Protein AF-A0AAD1X791-F1 (afdb_monomer_lite)

Foldseek 3Di:
DDDDDDDDDDDDDDDDDDDDDDDDDDDDDDDDDDDDDPPVVVVVVVVVCVVCVVVVPPPVPPDDDDDDDDDDDDPDPPPDPDQDPVNLLVLLLLLQQVLLCVVPNVRSFWHFLVSQLVLCVLLVLDDPPQAHSVNLSVLCCVLQVNDRIHGSVSVLVSLLVSQVSRDVDDSVVSSVCCSVRGSNVVSCVLCVVVQPVVVVQCPVLLLVLCLQQVVLLVVLCCVLLVVLVPDDDPDLVVLLVSVVVSVVVSCVQLVVPPPQDDPVLLSSLSCVLLVCCVDPNNDDQSNVVSLVVVCVVVDVPDPVNVQQDDDHSAHSSNVSVSLLSSLCVRQDVPPPDDPVSVLADSSRSSQVSQQSSQPGNSNVVDPRDDGSHGDPVSVVVRVVVSVVVVVVVVVVVVVVDDDDDDDDDDDDDDDDDDDDDDDDDDDDDDDDDDDDDDDDDDDDDDDDPDDDDDDDDPPPPPDDDPDDDPPVVVVVVLVLQQCLLCVVPVPGRDDHDPVSVVVSCVVVVVHD

pLDDT: mean 75.8, std 23.86, range [28.08, 98.44]

Organism: Euplotes crassus (NCBI:txid5936)

Sequence (512 aa):
MDPKAYKFGKDFDEQDFNEFEDHPKDNSGYEEGDPIGLEDLKDQEDSQFEQEFEDKLDLNKSEGFYQNESEQDQSEGDSNKEMTMEEAKNKIRIVFKYYASFGDRLNLSNIQASKVVKLMKDSSVIKKGSVTKKDVDILFVKINKSKPNMNFDDFVKLLFSISTIKYTVDPNEAFWLLLKNHIFPACDAIVGVKYKTKEIKENKIVTKLFNSIIVILHDIYQKYFTHKIKKSYHSLKEEMQESEKTLFEFLRDFEIFPQIINKSKVYNLWTQITEKTTSSEKKDPIYKNCVLKLSKAFGAKSDHFKIINENSAFPFGFFLDFLALIAITAYIEDESNDKVFQKVSIPESVVILLERMDLSRGFTSSQFGTSLLPPNHVIQQIIQVRNKENETDSSKMSEEGTHRSSQVLWNDTFQPKQGDESSAGYEEVKTSPKPRYKSIKGQYIEEDPDLEYDEKDPTRLLTETTYGDTEEAKKSITSIFKYYCAYGEPTNTSKLKSSRFIKLLKDSGIVK

Structure (mmCIF, N/CA/C/O backbone):
data_AF-A0AAD1X791-F1
#
_entry.id   AF-A0AAD1X791-F1
#
loop_
_atom_site.group_PDB
_atom_site.id
_atom_site.type_symbol
_atom_site.label_atom_id
_atom_site.label_alt_id
_atom_site.label_comp_id
_atom_site.label_asym_id
_atom_site.label_entity_id
_atom_site.label_seq_id
_atom_site.pdbx_PDB_ins_code
_atom_site.Cartn_x
_atom_site.Cartn_y
_atom_site.Cartn_z
_atom_site.occupancy
_atom_site.B_iso_or_equiv
_atom_site.auth_seq_id
_atom_site.auth_comp_id
_atom_site.auth_asym_id
_atom_site.auth_atom_id
_atom_site.pdbx_PDB_model_num
ATOM 1 N N . MET A 1 1 ? 26.913 20.957 -40.323 1.00 36.31 1 MET A N 1
ATOM 2 C CA . MET A 1 1 ? 26.543 22.382 -40.251 1.00 36.31 1 MET A CA 1
ATOM 3 C C . MET A 1 1 ? 25.214 22.548 -40.965 1.00 36.31 1 MET A C 1
ATOM 5 O O . MET A 1 1 ? 25.050 21.958 -42.022 1.00 36.31 1 MET A O 1
ATOM 9 N N . ASP A 1 2 ? 24.336 23.320 -40.328 1.00 34.19 2 ASP A N 1
ATOM 10 C CA . ASP A 1 2 ? 23.014 23.829 -40.731 1.00 34.19 2 ASP A CA 1
ATOM 11 C C . ASP A 1 2 ? 21.753 22.935 -40.612 1.00 34.19 2 ASP A C 1
ATOM 13 O O . ASP A 1 2 ? 21.477 22.110 -41.486 1.00 34.19 2 ASP A O 1
ATOM 17 N N . PRO A 1 3 ? 20.939 23.123 -39.547 1.00 45.38 3 PRO A N 1
ATOM 18 C CA . PRO A 1 3 ? 19.612 22.539 -39.404 1.00 45.38 3 PRO A CA 1
ATOM 19 C C . PRO A 1 3 ? 18.503 23.536 -39.794 1.00 45.38 3 PRO A C 1
ATOM 21 O O . PRO A 1 3 ? 18.443 24.668 -39.316 1.00 45.38 3 PRO A O 1
ATOM 24 N N . LYS A 1 4 ? 17.572 23.089 -40.644 1.00 46.56 4 LYS A N 1
ATOM 25 C CA . LYS A 1 4 ? 16.390 23.858 -41.054 1.00 46.56 4 LYS A CA 1
ATOM 26 C C . LYS A 1 4 ? 15.380 23.969 -39.908 1.00 46.56 4 LYS A C 1
ATOM 28 O O . LYS A 1 4 ? 14.866 22.965 -39.420 1.00 46.56 4 LYS A O 1
ATOM 33 N N . ALA A 1 5 ? 15.081 25.207 -39.529 1.00 38.78 5 ALA A N 1
ATOM 34 C CA . ALA A 1 5 ? 14.044 25.579 -38.579 1.00 38.78 5 ALA A CA 1
ATOM 35 C C . ALA A 1 5 ? 12.642 25.450 -39.200 1.00 38.78 5 ALA A C 1
ATOM 37 O O . ALA A 1 5 ? 12.366 26.025 -40.253 1.00 38.78 5 ALA A O 1
ATOM 38 N N . TYR A 1 6 ? 11.744 24.745 -38.512 1.00 38.09 6 TYR A N 1
ATOM 39 C CA . TYR A 1 6 ? 10.301 24.802 -38.743 1.00 38.09 6 TYR A CA 1
ATOM 40 C C . TYR A 1 6 ? 9.704 25.888 -37.836 1.00 38.09 6 TYR A C 1
ATOM 42 O O . TYR A 1 6 ? 9.719 25.756 -36.614 1.00 38.09 6 TYR A O 1
ATOM 50 N N . LYS A 1 7 ? 9.191 26.970 -38.434 1.00 37.69 7 LYS A N 1
ATOM 51 C CA . LYS A 1 7 ? 8.358 27.978 -37.760 1.00 37.69 7 LYS A CA 1
ATOM 52 C C . LYS A 1 7 ? 6.892 27.553 -37.868 1.00 37.69 7 LYS A C 1
ATOM 54 O O . LYS A 1 7 ? 6.384 27.422 -38.977 1.00 37.69 7 LYS A O 1
ATOM 59 N N . PHE A 1 8 ? 6.220 27.382 -36.733 1.00 38.56 8 PHE A N 1
ATOM 60 C CA . PHE A 1 8 ? 4.759 27.355 -36.660 1.00 38.56 8 PHE A CA 1
ATOM 61 C C . PHE A 1 8 ? 4.261 28.769 -36.357 1.00 38.56 8 PHE A C 1
ATOM 63 O O . PHE A 1 8 ? 4.632 29.347 -35.337 1.00 38.56 8 PHE A O 1
ATOM 70 N N . GLY A 1 9 ? 3.448 29.317 -37.259 1.00 36.53 9 GLY A N 1
ATOM 71 C CA . GLY A 1 9 ? 2.631 30.499 -37.006 1.00 36.53 9 GLY A CA 1
ATOM 72 C C . GLY A 1 9 ? 1.341 30.102 -36.293 1.00 36.53 9 GLY A C 1
ATOM 73 O O . GLY A 1 9 ? 0.730 29.085 -36.627 1.00 36.53 9 GLY A O 1
ATOM 74 N N . LYS A 1 10 ? 0.947 30.902 -35.306 1.00 37.84 10 LYS A N 1
ATOM 75 C CA . LYS A 1 10 ? -0.407 30.938 -34.760 1.00 37.84 10 LYS A CA 1
ATOM 76 C C . LYS A 1 10 ? -0.732 32.392 -34.450 1.00 37.84 10 LYS A C 1
ATOM 78 O O . LYS A 1 10 ? -0.322 32.899 -33.412 1.00 37.84 10 LYS A O 1
ATOM 83 N N . ASP A 1 11 ? -1.465 33.000 -35.367 1.00 40.56 11 ASP A N 1
ATOM 84 C CA . ASP A 1 11 ? -2.353 34.113 -35.073 1.00 40.56 11 ASP A CA 1
ATOM 85 C C . ASP A 1 11 ? -3.692 33.484 -34.665 1.00 40.56 11 ASP A C 1
ATOM 87 O O . ASP A 1 11 ? -4.217 32.619 -35.372 1.00 40.56 11 ASP A O 1
ATOM 91 N N . PHE A 1 12 ? -4.194 33.835 -33.486 1.00 39.22 12 PHE A N 1
ATOM 92 C CA . PHE A 1 12 ? -5.566 33.554 -33.076 1.00 39.22 12 PHE A CA 1
ATOM 93 C C . PHE A 1 12 ? -6.108 34.839 -32.461 1.00 39.22 12 PHE A C 1
ATOM 95 O O . PHE A 1 12 ? -5.650 35.261 -31.401 1.00 39.22 12 PHE A O 1
ATOM 102 N N . ASP A 1 13 ? -7.032 35.457 -33.191 1.00 39.94 13 ASP A N 1
ATOM 103 C CA . ASP A 1 13 ? -7.799 36.623 -32.781 1.00 39.94 13 ASP A CA 1
ATOM 104 C C . ASP A 1 13 ? -8.804 36.230 -31.689 1.00 39.94 13 ASP A C 1
ATOM 106 O O . ASP A 1 13 ? -9.593 35.296 -31.852 1.00 39.94 13 ASP A O 1
ATOM 110 N N . GLU A 1 14 ? -8.774 36.958 -30.575 1.00 43.22 14 GLU A N 1
ATOM 111 C CA . GLU A 1 14 ? -9.836 36.988 -29.571 1.00 43.22 14 GLU A CA 1
ATOM 112 C C . GLU A 1 14 ? -10.819 38.099 -29.945 1.00 43.22 14 GLU A C 1
ATOM 114 O O . GLU A 1 14 ? -10.501 39.280 -29.800 1.00 43.22 14 GLU A O 1
ATOM 119 N N . GLN A 1 15 ? -12.019 37.732 -30.395 1.00 38.56 15 GLN A N 1
ATOM 120 C CA . GLN A 1 15 ? -13.176 38.624 -30.379 1.00 38.56 15 GLN A CA 1
ATOM 121 C C . GLN A 1 15 ? -14.455 37.874 -29.989 1.00 38.56 15 GLN A C 1
ATOM 123 O O . GLN A 1 15 ? -14.702 36.751 -30.427 1.00 38.56 15 GLN A O 1
ATOM 128 N N . ASP A 1 16 ? -15.237 38.588 -29.180 1.00 40.62 16 ASP A N 1
ATOM 129 C CA . ASP A 1 16 ? -16.686 38.527 -28.998 1.00 40.62 16 ASP A CA 1
ATOM 130 C C . ASP A 1 16 ? -17.297 37.325 -28.276 1.00 40.62 16 ASP A C 1
ATOM 132 O O . ASP A 1 16 ? -17.635 36.323 -28.887 1.00 40.62 16 ASP A O 1
ATOM 136 N N . PHE A 1 17 ? -17.583 37.510 -26.980 1.00 36.22 17 PHE A N 1
ATOM 137 C CA . PHE A 1 17 ? -18.852 37.084 -26.371 1.00 36.22 17 PHE A CA 1
ATOM 138 C C . PHE A 1 17 ? -19.168 37.964 -25.148 1.00 36.22 17 PHE A C 1
ATOM 140 O O . PHE A 1 17 ? -18.771 37.677 -24.023 1.00 36.22 17 PHE A O 1
ATOM 147 N N . ASN A 1 18 ? -19.897 39.050 -25.392 1.00 39.34 18 ASN A N 1
ATOM 148 C CA . ASN A 1 18 ? -20.698 39.775 -24.409 1.00 39.34 18 ASN A CA 1
ATOM 149 C C . ASN A 1 18 ? -22.090 39.874 -25.023 1.00 39.34 18 ASN A C 1
ATOM 151 O O . ASN A 1 18 ? -22.186 40.543 -26.044 1.00 39.34 18 ASN A O 1
ATOM 155 N N . GLU A 1 19 ? -23.111 39.240 -24.435 1.00 39.72 19 GLU A N 1
ATOM 156 C CA . GLU A 1 19 ? -24.463 39.815 -24.321 1.00 39.72 19 GLU A CA 1
ATOM 157 C C . GLU A 1 19 ? -25.512 38.857 -23.712 1.00 39.72 19 GLU A C 1
ATOM 159 O O . GLU A 1 19 ? -25.581 37.688 -24.088 1.00 39.72 19 GLU A O 1
ATOM 164 N N . PHE A 1 20 ? -26.368 39.451 -22.859 1.00 38.16 20 PHE A N 1
ATOM 165 C CA . PHE A 1 20 ? -27.741 39.065 -22.469 1.00 38.16 20 PHE A CA 1
ATOM 166 C C . PHE A 1 20 ? -27.912 37.852 -21.507 1.00 38.16 20 PHE A C 1
ATOM 168 O O . PHE A 1 20 ? -27.280 36.819 -21.670 1.00 38.16 20 PHE A O 1
ATOM 175 N N . GLU A 1 21 ? -28.711 37.884 -20.425 1.00 37.34 21 GLU A N 1
ATOM 176 C CA . GLU A 1 21 ? -29.943 38.639 -20.129 1.00 37.34 21 GLU A CA 1
ATOM 177 C C . GLU A 1 21 ? -30.108 39.003 -18.635 1.00 37.34 21 GLU A C 1
ATOM 179 O O . GLU A 1 21 ? -29.800 38.219 -17.735 1.00 37.34 21 GLU A O 1
ATOM 184 N N . ASP A 1 22 ? -30.680 40.191 -18.408 1.00 50.78 22 ASP A N 1
ATOM 185 C CA . ASP A 1 22 ? -31.297 40.651 -17.162 1.00 50.78 22 ASP A CA 1
ATOM 186 C C . ASP A 1 22 ? -32.649 39.958 -16.917 1.00 50.78 22 ASP A C 1
ATOM 188 O O . ASP A 1 22 ? -33.508 39.924 -17.801 1.00 50.78 22 ASP A O 1
ATOM 192 N N . HIS A 1 23 ? -32.906 39.538 -15.673 1.00 44.84 23 HIS A N 1
ATOM 193 C CA . HIS A 1 23 ? -34.265 39.275 -15.191 1.00 44.84 23 HIS A CA 1
ATOM 194 C C . HIS A 1 23 ? -34.537 39.920 -13.820 1.00 44.84 23 HIS A C 1
ATOM 196 O O . HIS A 1 23 ? -33.633 40.028 -12.986 1.00 44.84 23 HIS A O 1
ATOM 202 N N . PRO A 1 24 ? -35.782 40.384 -13.590 1.00 50.66 24 PRO A N 1
ATOM 203 C CA . PRO A 1 24 ? -36.112 41.330 -12.535 1.00 50.66 24 PRO A CA 1
ATOM 204 C C . PRO A 1 24 ? -36.347 40.648 -11.183 1.00 50.66 24 PRO A C 1
ATOM 206 O O . PRO A 1 24 ? -36.894 39.550 -11.091 1.00 50.66 24 PRO A O 1
ATOM 209 N N . LYS A 1 25 ? -35.943 41.345 -10.117 1.00 36.72 25 LYS A N 1
ATOM 210 C CA . LYS A 1 25 ? -36.197 40.972 -8.724 1.00 36.72 25 LYS A CA 1
ATOM 211 C C . LYS A 1 25 ? -37.609 41.397 -8.332 1.00 36.72 25 LYS A C 1
ATOM 213 O O . LYS A 1 25 ? -37.863 42.594 -8.208 1.00 36.72 25 LYS A O 1
ATOM 218 N N . ASP A 1 26 ? -38.476 40.422 -8.084 1.00 40.91 26 ASP A N 1
ATOM 219 C CA . ASP A 1 26 ? -39.738 40.644 -7.387 1.00 40.91 26 ASP A CA 1
ATOM 220 C C . ASP A 1 26 ? -39.552 40.546 -5.870 1.00 40.91 26 ASP A C 1
ATOM 222 O O . ASP A 1 26 ? -38.979 39.603 -5.323 1.00 40.91 26 ASP A O 1
ATOM 226 N N . ASN A 1 27 ? -40.052 41.593 -5.221 1.00 45.62 27 ASN A N 1
ATOM 227 C CA . ASN A 1 27 ? -40.179 41.799 -3.789 1.00 45.62 27 ASN A CA 1
ATOM 228 C C . ASN A 1 27 ? -41.326 40.934 -3.242 1.00 45.62 27 ASN A C 1
ATOM 230 O O . ASN A 1 27 ? -42.483 41.155 -3.596 1.00 45.62 27 ASN A O 1
ATOM 234 N N . SER A 1 28 ? -41.048 40.054 -2.284 1.00 41.78 28 SER A N 1
ATOM 235 C CA . SER A 1 28 ? -42.071 39.605 -1.335 1.00 41.78 28 SER A CA 1
ATOM 236 C C . SER A 1 28 ? -41.472 39.557 0.063 1.00 41.78 28 SER A C 1
ATOM 238 O O . SER A 1 28 ? -40.688 38.664 0.384 1.00 41.78 28 SER A O 1
ATOM 240 N N . GLY A 1 29 ? -41.825 40.559 0.866 1.00 44.69 29 GLY A N 1
ATOM 241 C CA . GLY A 1 29 ? -41.507 40.614 2.282 1.00 44.69 29 GLY A CA 1
ATOM 242 C C . GLY A 1 29 ? -42.286 39.554 3.051 1.00 44.69 29 GLY A C 1
ATOM 243 O O . GLY A 1 29 ? -43.514 39.512 2.989 1.00 44.69 29 GLY A O 1
ATOM 244 N N . TYR A 1 30 ? -41.549 38.736 3.791 1.00 39.16 30 TYR A N 1
ATOM 245 C CA . TYR A 1 30 ? -42.045 38.017 4.951 1.00 39.16 30 TYR A CA 1
ATOM 246 C C . TYR A 1 30 ? -41.181 38.451 6.134 1.00 39.16 30 TYR A C 1
ATOM 248 O O . TYR A 1 30 ? -39.962 38.302 6.107 1.00 39.16 30 TYR A O 1
ATOM 256 N N . GLU A 1 31 ? -41.821 39.061 7.129 1.00 50.03 31 GLU A N 1
ATOM 257 C CA . GLU A 1 31 ? -41.241 39.302 8.447 1.00 50.03 31 GLU A CA 1
ATOM 258 C C . GLU A 1 31 ? -41.114 37.946 9.159 1.00 50.03 31 GLU A C 1
ATOM 260 O O . GLU A 1 31 ? -42.110 37.379 9.612 1.00 50.03 31 GLU A O 1
ATOM 265 N N . GLU A 1 32 ? -39.898 37.402 9.228 1.00 42.66 32 GLU A N 1
ATOM 266 C CA . GLU A 1 32 ? -39.551 36.316 10.146 1.00 42.66 32 GLU A CA 1
ATOM 267 C C . GLU A 1 32 ? -39.039 36.927 11.453 1.00 42.66 32 GLU A C 1
ATOM 269 O O . GLU A 1 32 ? -38.089 37.708 11.464 1.00 42.66 32 GLU A O 1
ATOM 274 N N . GLY A 1 33 ? -39.720 36.601 12.552 1.00 41.31 33 GLY A N 1
ATOM 275 C CA . GLY A 1 33 ? -39.304 36.970 13.899 1.00 41.31 33 GLY A CA 1
ATOM 276 C C . GLY A 1 33 ? -38.051 36.212 14.333 1.00 41.31 33 GLY A C 1
ATOM 277 O O . GLY A 1 33 ? -37.890 35.033 14.020 1.00 41.31 33 GLY A O 1
ATOM 278 N N . ASP A 1 34 ? -37.198 36.906 15.084 1.00 41.53 34 ASP A N 1
ATOM 279 C CA . ASP A 1 34 ? -35.920 36.421 15.604 1.00 41.53 34 ASP A CA 1
ATOM 280 C C . ASP A 1 34 ? -36.048 35.070 16.341 1.00 41.53 34 ASP A C 1
ATOM 282 O O . ASP A 1 34 ? -36.709 34.991 17.388 1.00 41.53 34 ASP A O 1
ATOM 286 N N . PRO A 1 35 ? -35.382 33.996 15.873 1.00 46.38 35 PRO A N 1
ATOM 287 C CA . PRO A 1 35 ? -35.189 32.809 16.682 1.00 46.38 35 PRO A CA 1
ATOM 288 C C . PRO A 1 35 ? -34.091 33.086 17.714 1.00 46.38 35 PRO A C 1
ATOM 290 O O . PRO A 1 35 ? -32.924 33.301 17.398 1.00 46.38 35 PRO A O 1
ATOM 293 N N . ILE A 1 36 ? -34.507 33.076 18.977 1.00 45.81 36 ILE A N 1
ATOM 294 C CA . ILE A 1 36 ? -33.670 33.152 20.176 1.00 45.81 36 ILE A CA 1
ATOM 295 C C . ILE A 1 36 ? -32.490 32.169 20.073 1.00 45.81 36 ILE A C 1
ATOM 297 O O . ILE A 1 36 ? -32.677 30.975 19.830 1.00 45.81 36 ILE A O 1
ATOM 301 N N . GLY A 1 37 ? -31.284 32.703 20.294 1.00 50.00 37 GLY A N 1
ATOM 302 C CA . GLY A 1 37 ? -29.990 32.038 20.161 1.00 50.00 37 GLY A CA 1
ATOM 303 C C . GLY A 1 37 ? -29.858 30.735 20.948 1.00 50.00 37 GLY A C 1
ATOM 304 O O . GLY A 1 37 ? -29.747 30.723 22.173 1.00 50.00 37 GLY A O 1
ATOM 305 N N . LEU A 1 38 ? -29.819 29.632 20.204 1.00 46.28 38 LEU A N 1
ATOM 306 C CA . LEU A 1 38 ? -29.463 28.294 20.685 1.00 46.28 38 LEU A CA 1
ATOM 307 C C . LEU A 1 38 ? -28.257 27.704 19.929 1.00 46.28 38 LEU A C 1
ATOM 309 O O . LEU A 1 38 ? -27.858 26.573 20.206 1.00 46.28 38 LEU A O 1
ATOM 313 N N . GLU A 1 39 ? -27.671 28.462 18.995 1.00 48.50 39 GLU A N 1
ATOM 314 C CA . GLU A 1 39 ? -26.468 28.074 18.246 1.00 48.50 39 GLU A CA 1
ATOM 315 C C . GLU A 1 39 ? -25.177 28.463 18.994 1.00 48.50 39 GLU A C 1
ATOM 317 O O . GLU A 1 39 ? -24.275 27.635 19.093 1.00 48.50 39 GLU A O 1
ATOM 322 N N . ASP A 1 40 ? -25.149 29.604 19.694 1.00 46.91 40 ASP A N 1
ATOM 323 C CA . ASP A 1 40 ? -23.950 30.087 20.411 1.00 46.91 40 ASP A CA 1
ATOM 324 C C . ASP A 1 40 ? -23.527 29.229 21.623 1.00 46.91 40 ASP A C 1
ATOM 326 O O . ASP A 1 40 ? -22.382 29.293 22.072 1.00 46.91 40 ASP A O 1
ATOM 330 N N . LEU A 1 41 ? -24.424 28.392 22.160 1.00 49.34 41 LEU A N 1
ATOM 331 C CA . LEU A 1 41 ? -24.112 27.483 23.275 1.00 49.34 41 LEU A CA 1
ATOM 332 C C . LEU A 1 41 ? -23.449 26.173 22.820 1.00 49.34 41 LEU A C 1
ATOM 334 O O . LEU A 1 41 ? -22.791 25.519 23.624 1.00 49.34 41 LEU A O 1
ATOM 338 N N . LYS A 1 42 ? -23.594 25.778 21.548 1.00 48.94 42 LYS A N 1
ATOM 339 C CA . LYS A 1 42 ? -22.987 24.540 21.026 1.00 48.94 42 LYS A CA 1
ATOM 340 C C . LYS A 1 42 ? -21.525 24.720 20.636 1.00 48.94 42 LYS A C 1
ATOM 342 O O . LYS A 1 42 ? -20.733 23.802 20.840 1.00 48.94 42 LYS A O 1
ATOM 347 N N . ASP A 1 43 ? -21.171 25.898 20.138 1.00 47.69 43 ASP A N 1
ATOM 348 C CA . ASP A 1 43 ? -19.801 26.189 19.716 1.00 47.69 43 ASP A CA 1
ATOM 349 C C . ASP A 1 43 ? -18.857 26.393 20.918 1.00 47.69 43 ASP A C 1
ATOM 351 O O . ASP A 1 43 ? -17.661 26.114 20.821 1.00 47.69 43 ASP A O 1
ATOM 355 N N . GLN A 1 44 ? -19.387 26.768 22.091 1.00 47.88 44 GLN A N 1
ATOM 356 C CA . GLN A 1 44 ? -18.606 26.833 23.333 1.00 47.88 44 GLN A CA 1
ATOM 357 C C . GLN A 1 44 ? -18.247 25.447 23.898 1.00 47.88 44 GLN A C 1
ATOM 359 O O . GLN A 1 44 ? -17.120 25.266 24.353 1.00 47.88 44 GLN A O 1
ATOM 364 N N . GLU A 1 45 ? -19.142 24.452 23.836 1.00 48.19 45 GLU A N 1
ATOM 365 C CA . GLU A 1 45 ? -18.853 23.096 24.341 1.00 48.19 45 GLU A CA 1
ATOM 366 C C . GLU A 1 45 ? -17.872 22.326 23.437 1.00 48.19 45 GLU A C 1
ATOM 368 O O . GLU A 1 45 ? -16.983 21.632 23.938 1.00 48.19 45 GLU A O 1
ATOM 373 N N . ASP A 1 46 ? -17.992 22.464 22.110 1.00 43.28 46 ASP A N 1
ATOM 374 C CA . ASP A 1 46 ? -17.091 21.792 21.163 1.00 43.28 46 ASP A CA 1
ATOM 375 C C . ASP A 1 46 ? -15.669 22.416 21.200 1.00 43.28 46 ASP A C 1
ATOM 377 O O . ASP A 1 46 ? -14.683 21.674 21.165 1.00 43.28 46 ASP A O 1
ATOM 381 N N . SER A 1 47 ? -15.542 23.741 21.391 1.00 49.31 47 SER A N 1
ATOM 382 C CA . SER A 1 47 ? -14.242 24.422 21.554 1.00 49.31 47 SER A CA 1
ATOM 383 C C . SER A 1 47 ? -13.582 24.141 22.909 1.00 49.31 47 SER A C 1
ATOM 385 O O . SER A 1 47 ? -12.358 24.026 22.981 1.00 49.31 47 SER A O 1
ATOM 387 N N . GLN A 1 48 ? -14.365 24.006 23.984 1.00 52.56 48 GLN A N 1
ATOM 388 C CA . GLN A 1 48 ? -13.839 23.687 25.312 1.00 52.56 48 GLN A CA 1
ATOM 389 C C . GLN A 1 48 ? -13.318 22.247 25.376 1.00 52.56 48 GLN A C 1
ATOM 391 O O . GLN A 1 48 ? -12.305 22.003 26.021 1.00 52.56 48 GLN A O 1
ATOM 396 N N . PHE A 1 49 ? -13.939 21.309 24.651 1.00 49.69 49 PHE A N 1
ATOM 397 C CA . PHE A 1 49 ? -13.421 19.947 24.529 1.00 49.69 49 PHE A CA 1
ATOM 398 C C . PHE A 1 49 ? -12.113 19.886 23.736 1.00 49.69 49 PHE A C 1
ATOM 400 O O . PHE A 1 49 ? -11.233 19.138 24.133 1.00 49.69 49 PHE A O 1
ATOM 407 N N . GLU A 1 50 ? -11.962 20.615 22.624 1.00 48.59 50 GLU A N 1
ATOM 408 C CA . GLU A 1 50 ? -10.691 20.632 21.875 1.00 48.59 50 GLU A CA 1
ATOM 409 C C . GLU A 1 50 ? -9.552 21.203 22.716 1.00 48.59 50 GLU A C 1
ATOM 411 O O . GLU A 1 50 ? -8.487 20.597 22.787 1.00 48.59 50 GLU A O 1
ATOM 416 N N . GLN A 1 51 ? -9.811 22.293 23.435 1.00 59.12 51 GLN A N 1
ATOM 417 C CA . GLN A 1 51 ? -8.826 22.910 24.314 1.00 59.12 51 GLN A CA 1
ATOM 418 C C . GLN A 1 51 ? -8.525 22.034 25.539 1.00 59.12 51 GLN A C 1
ATOM 420 O O . GLN A 1 51 ? -7.370 21.856 25.888 1.00 59.12 51 GLN A O 1
ATOM 425 N N . GLU A 1 52 ? -9.527 21.388 26.142 1.00 55.88 52 GLU A N 1
ATOM 426 C CA . GLU A 1 52 ? -9.343 20.450 27.258 1.00 55.88 52 GLU A CA 1
ATOM 427 C C . GLU A 1 52 ? -8.704 19.123 26.813 1.00 55.88 52 GLU A C 1
ATOM 429 O O . GLU A 1 52 ? -7.969 18.504 27.578 1.00 55.88 52 GLU A O 1
ATOM 434 N N . PHE A 1 53 ? -8.947 18.679 25.581 1.00 54.59 53 PHE A N 1
ATOM 435 C CA . PHE A 1 53 ? -8.301 17.515 24.979 1.00 54.59 53 PHE A CA 1
ATOM 436 C C . PHE A 1 53 ? -6.833 17.813 24.667 1.00 54.59 53 PHE A C 1
ATOM 438 O O . PHE A 1 53 ? -5.984 16.988 24.992 1.00 54.59 53 PHE A O 1
ATOM 445 N N . GLU A 1 54 ? -6.513 18.982 24.106 1.00 59.53 54 GLU A N 1
ATOM 446 C CA . GLU A 1 54 ? -5.130 19.424 23.888 1.00 59.53 54 GLU A CA 1
ATOM 447 C C . GLU A 1 54 ? -4.401 19.698 25.216 1.00 59.53 54 GLU A C 1
ATOM 449 O O . GLU A 1 54 ? -3.304 19.179 25.416 1.00 59.53 54 GLU A O 1
ATOM 454 N N . ASP A 1 55 ? -5.037 20.378 26.175 1.00 61.34 55 ASP A N 1
ATOM 455 C CA . ASP A 1 55 ? -4.451 20.715 27.481 1.00 61.34 55 ASP A CA 1
ATOM 456 C C . ASP A 1 55 ? -4.276 19.490 28.400 1.00 61.34 55 ASP A C 1
ATOM 458 O O . ASP A 1 55 ? -3.329 19.440 29.186 1.00 61.34 55 ASP A O 1
ATOM 462 N N . LYS A 1 56 ? -5.155 18.475 28.327 1.00 54.16 56 LYS A N 1
ATOM 463 C CA . LYS A 1 56 ? -5.031 17.240 29.137 1.00 54.16 56 LYS A CA 1
ATOM 464 C C . LYS A 1 56 ? -4.145 16.167 28.507 1.00 54.16 56 LYS A C 1
ATOM 466 O O . LYS A 1 56 ? -3.751 15.240 29.218 1.00 54.16 56 LYS A O 1
ATOM 471 N N . LEU A 1 57 ? -3.839 16.266 27.211 1.00 50.84 57 LEU A N 1
ATOM 472 C CA . LEU A 1 57 ? -2.901 15.368 26.524 1.00 50.84 57 LEU A CA 1
ATOM 473 C C . LEU A 1 57 ? -1.470 15.911 26.462 1.00 50.84 57 LEU A C 1
ATOM 475 O O . LEU A 1 57 ? -0.572 15.169 26.059 1.00 50.84 57 LEU A O 1
ATOM 479 N N . ASP A 1 58 ? -1.230 17.143 26.917 1.00 45.06 58 ASP A N 1
ATOM 480 C CA . ASP A 1 58 ? 0.105 17.729 27.053 1.00 45.06 58 ASP A CA 1
ATOM 481 C C . ASP A 1 58 ? 0.841 17.153 28.289 1.00 45.06 58 ASP A C 1
ATOM 483 O O . ASP A 1 58 ? 1.134 17.821 29.281 1.00 45.06 58 ASP A O 1
ATOM 487 N N . LEU A 1 59 ? 1.129 15.845 28.240 1.00 46.62 59 LEU A N 1
ATOM 488 C CA . LEU A 1 59 ? 1.840 15.075 29.274 1.00 46.62 59 LEU A CA 1
ATOM 489 C C . LEU A 1 59 ? 3.334 15.439 29.397 1.00 46.62 59 LEU A C 1
ATOM 491 O O . LEU A 1 59 ? 4.016 14.932 30.283 1.00 46.62 59 LEU A O 1
ATOM 495 N N . ASN A 1 60 ? 3.845 16.368 28.584 1.00 41.62 60 ASN A N 1
ATOM 496 C CA . ASN A 1 60 ? 5.236 16.833 28.646 1.00 41.62 60 ASN A CA 1
ATOM 497 C C . ASN A 1 60 ? 5.520 17.838 29.782 1.00 41.62 60 ASN A C 1
ATOM 499 O O . ASN A 1 60 ? 6.611 18.402 29.843 1.00 41.62 60 ASN A O 1
ATOM 503 N N . LYS A 1 61 ? 4.575 18.055 30.707 1.00 40.72 61 LYS A N 1
ATOM 504 C CA . LYS A 1 61 ? 4.753 18.916 31.892 1.00 40.72 61 LYS A CA 1
ATOM 505 C C . LYS A 1 61 ? 4.930 18.168 33.220 1.00 40.72 61 LYS A C 1
ATOM 507 O O . LYS A 1 61 ? 4.776 18.780 34.274 1.00 40.72 61 LYS A O 1
ATOM 512 N N . SER A 1 62 ? 5.313 16.887 33.220 1.00 35.94 62 SER A N 1
ATOM 513 C CA . SER A 1 62 ? 5.929 16.298 34.420 1.00 35.94 62 SER A CA 1
ATOM 514 C C . SER A 1 62 ? 7.439 16.563 34.411 1.00 35.94 62 SER A C 1
ATOM 516 O O . SER A 1 62 ? 8.238 15.735 33.973 1.00 35.94 62 SER A O 1
ATOM 518 N N . GLU A 1 63 ? 7.833 17.755 34.860 1.00 39.09 63 GLU A N 1
ATOM 519 C CA . GLU A 1 63 ? 9.234 18.089 35.114 1.00 39.09 63 GLU A CA 1
ATOM 520 C C . GLU A 1 63 ? 9.802 17.235 36.258 1.00 39.09 63 GLU A C 1
ATOM 522 O O . GLU A 1 63 ? 9.287 17.241 37.376 1.00 39.09 63 GLU A O 1
ATOM 527 N N . GLY A 1 64 ? 10.930 16.576 35.981 1.00 33.97 64 GLY A N 1
ATOM 528 C CA . GLY A 1 64 ? 11.945 16.262 36.984 1.00 33.97 64 GLY A CA 1
ATOM 529 C C . GLY A 1 64 ? 12.229 14.779 37.192 1.00 33.97 64 GLY A C 1
ATOM 530 O O . GLY A 1 64 ? 11.649 14.180 38.087 1.00 33.97 64 GLY A O 1
ATOM 531 N N . PHE A 1 65 ? 13.199 14.222 36.452 1.00 28.08 65 PHE A N 1
ATOM 532 C CA . PHE A 1 65 ? 14.381 13.578 37.050 1.00 28.08 65 PHE A CA 1
ATOM 533 C C . PHE A 1 65 ? 15.432 13.140 35.997 1.00 28.08 65 PHE A C 1
ATOM 535 O O . PHE A 1 65 ? 15.132 12.400 35.069 1.00 28.08 65 PHE A O 1
ATOM 542 N N . TYR A 1 66 ? 16.677 13.568 36.255 1.00 32.91 66 TYR A N 1
ATOM 543 C CA . TYR A 1 66 ? 17.996 13.182 35.711 1.00 32.91 66 TYR A CA 1
ATOM 544 C C . TYR A 1 66 ? 18.497 13.692 34.344 1.00 32.91 66 TYR A C 1
ATOM 546 O O . TYR A 1 66 ? 18.212 13.155 33.280 1.00 32.91 66 TYR A O 1
ATOM 554 N N . GLN A 1 67 ? 19.438 14.641 34.454 1.00 30.02 67 GLN A N 1
ATOM 555 C CA . GLN A 1 67 ? 20.634 14.750 33.617 1.00 30.02 67 GLN A CA 1
ATOM 556 C C . GLN A 1 67 ? 21.622 13.615 33.943 1.00 30.02 67 GLN A C 1
ATOM 558 O O . GLN A 1 67 ? 21.902 13.373 35.119 1.00 30.02 67 GLN A O 1
ATOM 563 N N . ASN A 1 68 ? 22.184 12.978 32.913 1.00 30.83 68 ASN A N 1
ATOM 564 C CA . ASN A 1 68 ? 23.630 12.766 32.754 1.00 30.83 68 ASN A CA 1
ATOM 565 C C . ASN A 1 68 ? 23.901 12.080 31.408 1.00 30.83 68 ASN A C 1
ATOM 567 O O . ASN A 1 68 ? 23.629 10.894 31.234 1.00 30.83 68 ASN A O 1
ATOM 571 N N . GLU A 1 69 ? 24.454 12.843 30.468 1.00 34.75 69 GLU A N 1
ATOM 572 C CA . GLU A 1 69 ? 25.007 12.342 29.213 1.00 34.75 69 GLU A CA 1
ATOM 573 C C . GLU A 1 69 ? 26.460 11.919 29.449 1.00 34.75 69 GLU A C 1
ATOM 575 O O . GLU A 1 69 ? 27.311 12.727 29.822 1.00 34.75 69 GLU A O 1
ATOM 580 N N . SER A 1 70 ? 26.754 10.647 29.204 1.00 34.84 70 SER A N 1
ATOM 581 C CA . SER A 1 70 ? 28.094 10.212 28.830 1.00 34.84 70 SER A CA 1
ATOM 582 C C . SER A 1 70 ? 27.963 9.344 27.587 1.00 34.84 70 SER A C 1
ATOM 584 O O . SER A 1 70 ? 27.376 8.263 27.639 1.00 34.84 70 SER A O 1
ATOM 586 N N . GLU A 1 71 ? 28.487 9.853 26.475 1.00 47.16 71 GLU A N 1
ATOM 587 C CA . GLU A 1 71 ? 28.643 9.145 25.210 1.00 47.16 71 GLU A CA 1
ATOM 588 C C . GLU A 1 71 ? 29.523 7.907 25.412 1.00 47.16 71 GLU A C 1
ATOM 590 O O . GLU A 1 71 ? 30.726 8.023 25.645 1.00 47.16 71 GLU A O 1
ATOM 595 N N . GLN A 1 72 ? 28.937 6.717 25.290 1.00 33.59 72 GLN A N 1
ATOM 596 C CA . GLN A 1 72 ? 29.674 5.531 24.873 1.00 33.59 72 GLN A CA 1
ATOM 597 C C . GLN A 1 72 ? 28.774 4.579 24.081 1.00 33.59 72 GLN A C 1
ATOM 599 O O . GLN A 1 72 ? 27.657 4.240 24.461 1.00 33.59 72 GLN A O 1
ATOM 604 N N . ASP A 1 73 ? 29.322 4.205 22.936 1.00 48.72 73 ASP A N 1
ATOM 605 C CA . ASP A 1 73 ? 28.756 3.474 21.817 1.00 48.72 73 ASP A CA 1
ATOM 606 C C . ASP A 1 73 ? 28.678 1.967 22.136 1.00 48.72 73 ASP A C 1
ATOM 608 O O . ASP A 1 73 ? 29.703 1.286 22.108 1.00 48.72 73 ASP A O 1
ATOM 612 N N . GLN A 1 74 ? 27.487 1.444 22.473 1.00 41.31 74 GLN A N 1
ATOM 613 C CA . GLN A 1 74 ? 27.159 0.006 22.440 1.00 41.31 74 GLN A CA 1
ATOM 614 C C . GLN A 1 74 ? 25.682 -0.221 22.069 1.00 41.31 74 GLN A C 1
ATOM 616 O O . GLN A 1 74 ? 24.752 0.047 22.832 1.00 41.31 74 GLN A O 1
ATOM 621 N N . SER A 1 75 ? 25.479 -0.744 20.860 1.00 53.97 75 SER A N 1
ATOM 622 C CA . SER A 1 75 ? 24.190 -1.057 20.250 1.00 53.97 75 SER A CA 1
ATOM 623 C C . SER A 1 75 ? 23.596 -2.365 20.790 1.00 53.97 75 SER A C 1
ATOM 625 O O . SER A 1 75 ? 23.801 -3.418 20.199 1.00 53.97 75 SER A O 1
ATOM 627 N N . GLU A 1 76 ? 22.851 -2.304 21.893 1.00 50.47 76 GLU A N 1
ATOM 628 C CA . GLU A 1 76 ? 21.824 -3.308 22.258 1.00 50.47 76 GLU A CA 1
ATOM 629 C C . GLU A 1 76 ? 20.801 -2.773 23.294 1.00 50.47 76 GLU A C 1
ATOM 631 O O . GLU A 1 76 ? 20.093 -3.536 23.944 1.00 50.47 76 GLU A O 1
ATOM 636 N N . GLY A 1 77 ? 20.683 -1.443 23.431 1.00 44.34 77 GLY A N 1
ATOM 637 C CA . GLY A 1 77 ? 19.884 -0.780 24.476 1.00 44.34 77 GLY A CA 1
ATOM 638 C C . GLY A 1 77 ? 18.662 0.027 24.013 1.00 44.34 77 GLY A C 1
ATOM 639 O O . GLY A 1 77 ? 18.186 0.864 24.770 1.00 44.34 77 GLY A O 1
ATOM 640 N N . ASP A 1 78 ? 18.143 -0.174 22.797 1.00 50.75 78 ASP A N 1
ATOM 641 C CA . ASP A 1 78 ? 17.138 0.736 22.200 1.00 50.75 78 ASP A CA 1
ATOM 642 C C . ASP A 1 78 ? 15.662 0.350 22.477 1.00 50.75 78 ASP A C 1
ATOM 644 O O . ASP A 1 78 ? 14.759 0.649 21.697 1.00 50.75 78 ASP A O 1
ATOM 648 N N . SER A 1 79 ? 15.369 -0.365 23.573 1.00 55.53 79 SER A N 1
ATOM 649 C CA . SER A 1 79 ? 14.017 -0.909 23.810 1.00 55.53 79 SER A CA 1
ATOM 650 C C . SER A 1 79 ? 13.035 0.031 24.518 1.00 55.53 79 SER A C 1
ATOM 652 O O . SER A 1 79 ? 11.884 -0.355 24.699 1.00 55.53 79 SER A O 1
ATOM 654 N N . ASN A 1 80 ? 13.438 1.247 24.899 1.00 73.62 80 ASN A N 1
ATOM 655 C CA . ASN A 1 80 ? 12.583 2.179 25.648 1.00 73.62 80 ASN A CA 1
ATOM 656 C C . ASN A 1 80 ? 12.496 3.576 25.020 1.00 73.62 80 ASN A C 1
ATOM 658 O O . ASN A 1 80 ? 12.349 4.568 25.731 1.00 73.62 80 ASN A O 1
ATOM 662 N N . LYS A 1 81 ? 12.544 3.682 23.688 1.00 86.12 81 LYS A N 1
ATOM 663 C CA . LYS A 1 81 ? 12.134 4.936 23.053 1.00 86.12 81 LYS A CA 1
ATOM 664 C C . LYS A 1 81 ? 10.643 5.161 23.328 1.00 86.12 81 LYS A C 1
ATOM 666 O O . LYS A 1 81 ? 9.793 4.421 22.830 1.00 86.12 81 LYS A O 1
ATOM 671 N N . GLU A 1 82 ? 10.346 6.152 24.160 1.00 89.00 82 GLU A N 1
ATOM 672 C CA . GLU A 1 82 ? 8.985 6.547 24.503 1.00 89.00 82 GLU A CA 1
ATOM 673 C C . GLU A 1 82 ? 8.253 6.997 23.231 1.00 89.00 82 GLU A C 1
ATOM 675 O O . GLU A 1 82 ? 8.777 7.782 22.437 1.00 89.00 82 GLU A O 1
ATOM 680 N N . MET A 1 83 ? 7.072 6.424 22.981 1.00 92.00 83 MET A N 1
ATOM 681 C CA . MET A 1 83 ? 6.300 6.725 21.777 1.00 92.00 83 MET A CA 1
ATOM 682 C C . MET A 1 83 ? 5.714 8.125 21.899 1.00 92.00 83 MET A C 1
ATOM 684 O O . MET A 1 83 ? 4.957 8.408 22.825 1.00 92.00 83 MET A O 1
ATOM 688 N N . THR A 1 84 ? 6.017 8.981 20.933 1.00 92.19 84 THR A N 1
ATOM 689 C CA . THR A 1 84 ? 5.482 10.344 20.921 1.00 92.19 84 THR A CA 1
ATOM 690 C C . THR A 1 84 ? 3.981 10.341 20.614 1.00 92.19 84 THR A C 1
ATOM 692 O O . THR A 1 84 ? 3.457 9.454 19.931 1.00 92.19 84 THR A O 1
ATOM 695 N N . MET A 1 85 ? 3.266 11.369 21.074 1.00 87.19 85 MET A N 1
ATOM 696 C CA . MET A 1 85 ? 1.828 11.500 20.814 1.00 87.19 85 MET A CA 1
ATOM 697 C C . MET A 1 85 ? 1.507 11.604 19.312 1.00 87.19 85 MET A C 1
ATOM 699 O O . MET A 1 85 ? 0.506 11.062 18.841 1.00 87.19 85 MET A O 1
ATOM 703 N N . GLU A 1 86 ? 2.385 12.235 18.530 1.00 86.69 86 GLU A N 1
ATOM 704 C CA . GLU A 1 86 ? 2.230 12.333 17.076 1.00 86.69 86 GLU A CA 1
ATOM 705 C C . GLU A 1 86 ? 2.391 10.964 16.390 1.00 86.69 86 GLU A C 1
ATOM 707 O O . GLU A 1 86 ? 1.624 10.615 15.488 1.00 86.69 86 GLU A O 1
ATOM 712 N N . GLU A 1 87 ? 3.326 10.127 16.850 1.00 87.94 87 GLU A N 1
ATOM 713 C CA . GLU A 1 87 ? 3.449 8.741 16.379 1.00 87.94 87 GLU A CA 1
ATOM 714 C C . GLU A 1 87 ? 2.195 7.922 16.714 1.00 87.94 87 GLU A C 1
ATOM 716 O O . GLU A 1 87 ? 1.683 7.195 15.854 1.00 87.94 87 GLU A O 1
ATOM 721 N N . ALA A 1 88 ? 1.652 8.078 17.926 1.00 94.00 88 ALA A N 1
ATOM 722 C CA . ALA A 1 88 ? 0.410 7.431 18.341 1.00 94.00 88 ALA A CA 1
ATOM 723 C C . ALA A 1 88 ? -0.779 7.867 17.466 1.00 94.00 88 ALA A C 1
ATOM 725 O O . ALA A 1 88 ? -1.499 7.017 16.928 1.00 94.00 88 ALA A O 1
ATOM 726 N N . LYS A 1 89 ? -0.950 9.178 17.245 1.00 92.44 89 LYS A N 1
ATOM 727 C CA . LYS A 1 89 ? -1.999 9.748 16.381 1.00 92.44 89 LYS A CA 1
ATOM 728 C C . LYS A 1 89 ? -1.892 9.219 14.953 1.00 92.44 89 LYS A C 1
ATOM 730 O O . LYS A 1 89 ? -2.904 8.837 14.360 1.00 92.44 89 LYS A O 1
ATOM 735 N N . ASN A 1 90 ? -0.676 9.107 14.421 1.00 87.31 90 ASN A N 1
ATOM 736 C CA . ASN A 1 90 ? -0.440 8.538 13.097 1.00 87.31 90 ASN A CA 1
ATOM 737 C C . ASN A 1 90 ? -0.782 7.042 13.027 1.00 87.31 90 ASN A C 1
A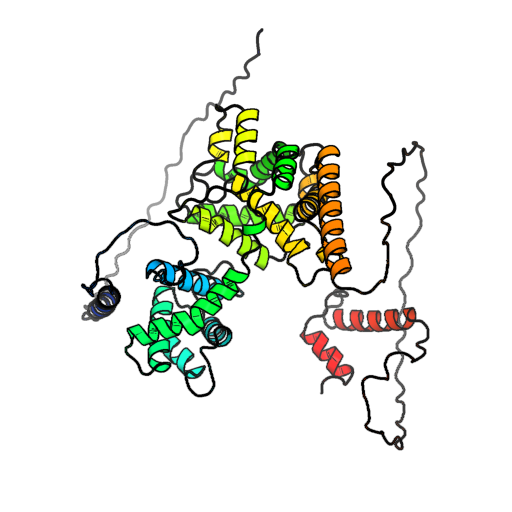TOM 739 O O . ASN A 1 90 ? -1.454 6.628 12.079 1.00 87.31 90 ASN A O 1
ATOM 743 N N . LYS A 1 91 ? -0.439 6.237 14.043 1.00 92.12 91 LYS A N 1
ATOM 744 C CA . LYS A 1 91 ? -0.876 4.829 14.117 1.00 92.12 91 LYS A CA 1
ATOM 745 C C . LYS A 1 91 ? -2.403 4.699 14.144 1.00 92.12 91 LYS A C 1
ATOM 747 O O . LYS A 1 91 ? -2.967 3.907 13.389 1.00 92.12 91 LYS A O 1
ATOM 752 N N . ILE A 1 92 ? -3.093 5.507 14.952 1.00 96.25 92 ILE A N 1
ATOM 753 C CA . ILE A 1 92 ? -4.565 5.503 15.016 1.00 96.25 92 ILE A CA 1
ATOM 754 C C . ILE A 1 92 ? -5.165 5.898 13.660 1.00 96.25 92 ILE A C 1
ATOM 756 O O . ILE A 1 92 ? -6.120 5.273 13.197 1.00 96.25 92 ILE A O 1
ATOM 760 N N . ARG A 1 93 ? -4.578 6.890 12.980 1.00 93.38 93 ARG A N 1
ATOM 761 C CA . ARG A 1 93 ? -5.006 7.340 11.648 1.00 93.38 93 ARG A CA 1
ATOM 762 C C . ARG A 1 93 ? -4.861 6.256 10.584 1.00 93.38 93 ARG A C 1
ATOM 764 O O . ARG A 1 93 ? -5.754 6.121 9.749 1.00 93.38 93 ARG A O 1
ATOM 771 N N . ILE A 1 94 ? -3.796 5.457 10.627 1.00 88.69 94 ILE A N 1
ATOM 772 C CA . ILE A 1 94 ? -3.619 4.305 9.728 1.00 88.69 94 ILE A CA 1
ATOM 773 C C . ILE A 1 94 ? -4.742 3.285 9.939 1.00 88.69 94 ILE A C 1
ATOM 775 O O . ILE A 1 94 ? -5.384 2.866 8.974 1.00 88.69 94 ILE A O 1
ATOM 779 N N . VAL A 1 95 ? -5.027 2.930 11.197 1.00 95.25 95 VAL A N 1
ATOM 780 C CA . VAL A 1 95 ? -6.121 2.008 11.539 1.00 95.25 95 VAL A CA 1
ATOM 781 C C . VAL A 1 95 ? -7.460 2.562 11.054 1.00 95.25 95 VAL A C 1
ATOM 783 O O . VAL A 1 95 ? -8.210 1.858 10.378 1.00 95.25 95 VAL A O 1
ATOM 786 N N . PHE A 1 96 ? -7.742 3.835 11.330 1.00 96.56 96 PHE A N 1
ATOM 787 C CA . PHE A 1 96 ? -8.963 4.498 10.882 1.00 96.56 96 PHE A CA 1
ATOM 788 C C . PHE A 1 96 ? -9.132 4.414 9.363 1.00 96.56 96 PHE A C 1
ATOM 790 O O . PHE A 1 96 ? -10.149 3.904 8.898 1.00 96.56 96 PHE A O 1
ATOM 797 N N . LYS A 1 97 ? -8.126 4.845 8.588 1.00 91.38 97 LYS A N 1
ATOM 798 C CA . LYS A 1 97 ? -8.161 4.817 7.117 1.00 91.38 97 LYS A CA 1
ATOM 799 C C . LYS A 1 97 ? -8.356 3.403 6.579 1.00 91.38 97 LYS A C 1
ATOM 801 O O . LYS A 1 97 ? -9.159 3.201 5.669 1.00 91.38 97 LYS A O 1
ATOM 806 N N . TYR A 1 98 ? -7.666 2.418 7.157 1.00 91.56 98 TYR A N 1
ATOM 807 C CA . TYR A 1 98 ? -7.797 1.021 6.753 1.00 91.56 98 TYR A CA 1
ATOM 808 C C . TYR A 1 98 ? -9.250 0.547 6.863 1.00 91.56 98 TYR A C 1
ATOM 810 O O . TYR A 1 98 ? -9.825 0.074 5.880 1.00 91.56 98 TYR A O 1
ATOM 818 N N . TYR A 1 99 ? -9.888 0.740 8.021 1.00 95.44 99 TYR A N 1
ATOM 819 C CA . TYR A 1 99 ? -11.279 0.326 8.199 1.00 95.44 99 TYR A CA 1
ATOM 820 C C . TYR A 1 99 ? -12.265 1.231 7.454 1.00 95.44 99 TYR A C 1
ATOM 822 O O . TYR A 1 99 ? -13.227 0.714 6.891 1.00 95.44 99 TYR A O 1
ATOM 830 N N . ALA A 1 100 ? -12.031 2.542 7.361 1.00 94.75 100 ALA A N 1
ATOM 831 C CA . ALA A 1 100 ? -12.835 3.458 6.548 1.00 94.75 100 ALA A CA 1
ATOM 832 C C . ALA A 1 100 ? -12.900 2.990 5.084 1.00 94.75 100 ALA A C 1
ATOM 834 O O . ALA A 1 100 ? -13.996 2.890 4.524 1.00 94.75 100 ALA A O 1
ATOM 835 N N . SER A 1 101 ? -11.765 2.537 4.539 1.00 87.50 101 SER A N 1
ATOM 836 C CA . SER A 1 101 ? -11.634 2.065 3.155 1.00 87.50 101 SER A CA 1
ATOM 837 C C . SER A 1 101 ? -12.265 0.684 2.885 1.00 87.50 101 SER A C 1
ATOM 839 O O . SER A 1 101 ? -12.384 0.235 1.739 1.00 87.50 101 SER A O 1
ATOM 841 N N . PHE A 1 102 ? -12.690 -0.038 3.931 1.00 85.69 102 PHE A N 1
ATOM 842 C CA . PHE A 1 102 ? -13.117 -1.433 3.810 1.00 85.69 102 PHE A CA 1
ATOM 843 C C . PHE A 1 102 ? -14.455 -1.557 3.063 1.00 85.69 102 PHE A C 1
ATOM 845 O O . PHE A 1 102 ? -15.507 -1.242 3.608 1.00 85.69 102 PHE A O 1
ATOM 852 N N . GLY A 1 103 ? -14.441 -2.009 1.811 1.00 83.75 103 GLY A N 1
ATOM 853 C CA . GLY A 1 103 ? -15.637 -2.091 0.955 1.00 83.75 103 GLY A CA 1
ATOM 854 C C . GLY A 1 103 ? -15.934 -0.818 0.153 1.00 83.75 103 GLY A C 1
ATOM 855 O O . GLY A 1 103 ? -16.628 -0.901 -0.854 1.00 83.75 103 GLY A O 1
ATOM 856 N N . ASP A 1 104 ? -15.332 0.313 0.521 1.00 83.38 104 ASP A N 1
ATOM 857 C CA . ASP A 1 104 ? -15.317 1.543 -0.275 1.00 83.38 104 ASP A CA 1
ATOM 858 C C . ASP A 1 104 ? -13.941 2.201 -0.159 1.00 83.38 104 ASP A C 1
ATOM 860 O O . ASP A 1 104 ? -13.652 2.905 0.801 1.00 83.38 104 ASP A O 1
ATOM 864 N N . ARG A 1 105 ? -13.075 1.931 -1.137 1.00 76.38 105 ARG A N 1
ATOM 865 C CA . ARG A 1 105 ? -11.651 2.300 -1.087 1.00 76.38 105 ARG A CA 1
ATOM 866 C C . ARG A 1 105 ? -11.399 3.797 -1.169 1.00 76.38 105 ARG A C 1
ATOM 868 O O . ARG A 1 105 ? -10.338 4.237 -0.754 1.00 76.38 105 ARG A O 1
ATOM 875 N N . LEU A 1 106 ? -12.339 4.553 -1.732 1.00 74.38 106 LEU A N 1
ATOM 876 C CA . LEU A 1 106 ? -12.193 6.001 -1.872 1.00 74.38 106 LEU A CA 1
ATOM 877 C C . LEU A 1 106 ? -12.542 6.723 -0.568 1.00 74.38 106 LEU A C 1
ATOM 879 O O . LEU A 1 106 ? -12.146 7.871 -0.364 1.00 74.38 106 LEU A O 1
ATOM 883 N N . ASN A 1 107 ? -13.254 6.048 0.334 1.00 83.94 107 ASN A N 1
ATOM 884 C CA . ASN A 1 107 ? -13.597 6.601 1.624 1.00 83.94 107 ASN A CA 1
ATOM 885 C C . ASN A 1 107 ? -12.444 6.426 2.622 1.00 83.94 107 ASN A C 1
ATOM 887 O O . ASN A 1 107 ? -12.297 5.392 3.270 1.00 83.94 107 ASN A O 1
ATOM 891 N N . LEU A 1 108 ? -11.644 7.480 2.760 1.00 86.06 108 LEU A N 1
ATOM 892 C CA . LEU A 1 108 ? -10.594 7.585 3.776 1.00 86.06 108 LEU A CA 1
ATOM 893 C C . LEU A 1 108 ? -10.951 8.531 4.924 1.00 86.06 108 LEU A C 1
ATOM 895 O O . LEU A 1 108 ? -10.210 8.609 5.900 1.00 86.06 108 LEU A O 1
ATOM 899 N N . SER A 1 109 ? -12.036 9.293 4.784 1.00 91.69 109 SER A N 1
ATOM 900 C CA . SER A 1 109 ? -12.388 10.369 5.709 1.00 91.69 109 SER A CA 1
ATOM 901 C C . SER A 1 109 ? -13.394 9.941 6.763 1.00 91.69 109 SER A C 1
ATOM 903 O O . SER A 1 109 ? -13.445 10.568 7.814 1.00 91.69 109 SER A O 1
ATOM 905 N N . ASN A 1 110 ? -14.199 8.909 6.487 1.00 96.69 110 ASN A N 1
ATOM 906 C CA . ASN A 1 110 ? -15.295 8.527 7.361 1.00 96.69 110 ASN A CA 1
ATOM 907 C C . ASN A 1 110 ? -15.394 7.016 7.585 1.00 96.69 110 ASN A C 1
ATOM 909 O O . ASN A 1 110 ? -15.306 6.223 6.650 1.00 96.69 110 ASN A O 1
ATOM 913 N N . ILE A 1 111 ? -15.703 6.604 8.810 1.00 97.56 111 ILE A N 1
ATOM 914 C CA . ILE A 1 111 ? -15.950 5.209 9.175 1.00 97.56 111 ILE A CA 1
ATOM 915 C C . ILE A 1 111 ? -17.414 5.000 9.587 1.00 97.56 111 ILE A C 1
ATOM 917 O O . ILE A 1 111 ? -18.020 5.833 10.254 1.00 97.56 111 ILE A O 1
ATOM 921 N N . GLN A 1 112 ? -18.008 3.880 9.176 1.00 97.69 112 GLN A N 1
ATOM 922 C CA . GLN A 1 112 ? -19.371 3.500 9.569 1.00 97.69 112 GLN A CA 1
ATOM 923 C C . GLN A 1 112 ? -19.358 2.661 10.852 1.00 97.69 112 GLN A C 1
ATOM 925 O O . GLN A 1 112 ? -18.398 1.928 11.101 1.00 97.69 112 GLN A O 1
ATOM 930 N N . ALA A 1 113 ? -20.462 2.676 11.606 1.00 97.88 113 ALA A N 1
ATOM 931 C CA . ALA A 1 113 ? -20.612 1.914 12.854 1.00 97.88 113 ALA A CA 1
ATOM 932 C C . ALA A 1 113 ? -20.259 0.424 12.699 1.00 97.88 113 ALA A C 1
ATOM 934 O O . ALA A 1 113 ? -19.519 -0.144 13.500 1.00 97.88 113 ALA A O 1
ATOM 935 N N . SER A 1 114 ? -20.706 -0.207 11.608 1.00 97.56 114 SER A N 1
ATOM 936 C CA . SER A 1 114 ? -20.414 -1.616 11.316 1.00 97.56 114 SER A CA 1
ATOM 937 C C . SER A 1 114 ? -18.912 -1.908 11.207 1.00 97.56 114 SER A C 1
ATOM 939 O O . SER A 1 114 ? -18.455 -2.968 11.642 1.00 97.56 114 SER A O 1
ATOM 941 N N . LYS A 1 115 ? -18.134 -0.962 10.668 1.00 97.69 115 LYS A N 1
ATOM 942 C CA . LYS A 1 115 ? -16.681 -1.078 10.504 1.00 97.69 115 LYS A CA 1
ATOM 943 C C . LYS A 1 115 ? -15.934 -0.772 11.798 1.00 97.69 115 LYS A C 1
ATOM 945 O O . LYS A 1 115 ? -14.940 -1.436 12.069 1.00 97.69 115 LYS A O 1
ATOM 950 N N . VAL A 1 116 ? -16.443 0.146 12.623 1.00 98.19 116 VAL A N 1
ATOM 951 C CA . VAL A 1 116 ? -15.943 0.363 13.991 1.00 98.19 116 VAL A CA 1
ATOM 952 C C . VAL A 1 116 ? -16.126 -0.901 14.825 1.00 98.19 116 VAL A C 1
ATOM 954 O O . VAL A 1 116 ? -15.169 -1.387 15.414 1.00 98.19 116 VAL A O 1
ATOM 957 N N . VAL A 1 117 ? -17.321 -1.499 14.827 1.00 98.00 117 VAL A N 1
ATOM 958 C CA . VAL A 1 117 ? -17.570 -2.766 15.534 1.00 98.00 117 VAL A CA 1
ATOM 959 C C . VAL A 1 117 ? -16.642 -3.867 15.028 1.00 98.00 117 VAL A C 1
ATOM 961 O O . VAL A 1 117 ? -16.132 -4.648 15.830 1.00 98.00 117 VAL A O 1
ATOM 964 N N . LYS A 1 118 ? -16.409 -3.938 13.711 1.00 97.12 118 LYS A N 1
ATOM 965 C CA . LYS A 1 118 ? -15.448 -4.881 13.132 1.00 97.12 118 LYS A CA 1
ATOM 966 C C . LYS A 1 118 ? -14.032 -4.633 13.662 1.00 97.12 118 LYS A C 1
ATOM 968 O O . LYS A 1 118 ? -13.441 -5.563 14.191 1.00 97.12 118 LYS A O 1
ATOM 973 N N . LEU A 1 119 ? -13.540 -3.394 13.624 1.00 97.62 119 LEU A N 1
ATOM 974 C CA . LEU A 1 119 ? -12.250 -3.020 14.209 1.00 97.62 119 LEU A CA 1
ATOM 975 C C . LEU A 1 119 ? -12.151 -3.433 15.682 1.00 97.62 119 LEU A C 1
ATOM 977 O O . LEU A 1 119 ? -11.151 -4.022 16.084 1.00 97.62 119 LEU A O 1
ATOM 981 N N . MET A 1 120 ? -13.177 -3.164 16.492 1.00 98.25 120 MET A N 1
ATOM 982 C CA . MET A 1 120 ? -13.158 -3.517 17.915 1.00 98.25 120 MET A CA 1
ATOM 983 C C . MET A 1 120 ? -13.141 -5.034 18.148 1.00 98.25 120 MET A C 1
ATOM 985 O O . MET A 1 120 ? -12.633 -5.492 19.171 1.00 98.25 120 MET A O 1
ATOM 989 N N . LYS A 1 121 ? -13.675 -5.833 17.218 1.00 97.06 121 LYS A N 1
ATOM 990 C CA . LYS A 1 121 ? -13.542 -7.297 17.245 1.00 97.06 121 LYS A CA 1
ATOM 991 C C . LYS A 1 121 ? -12.145 -7.739 16.819 1.00 97.06 121 LYS A C 1
ATOM 993 O O . LYS A 1 121 ? -11.512 -8.488 17.554 1.00 97.06 121 LYS A O 1
ATOM 998 N N . ASP A 1 122 ? -11.663 -7.244 15.683 1.00 96.00 122 ASP A N 1
ATOM 999 C CA . ASP A 1 122 ? -10.380 -7.631 15.083 1.00 96.00 122 ASP A CA 1
ATOM 1000 C C . ASP A 1 122 ? -9.192 -7.244 15.995 1.00 96.00 122 ASP A C 1
ATOM 1002 O O . ASP A 1 122 ? -8.222 -7.985 16.112 1.00 96.00 122 ASP A O 1
ATOM 1006 N N . SER A 1 123 ? -9.304 -6.134 16.735 1.00 97.19 123 SER A N 1
ATOM 1007 C CA . SER A 1 123 ? -8.341 -5.697 17.767 1.00 97.19 123 SER A CA 1
ATOM 1008 C C . SER A 1 123 ? -8.564 -6.335 19.147 1.00 97.19 123 SER A C 1
ATOM 1010 O O . SER A 1 123 ? -7.884 -6.001 20.120 1.00 97.19 123 SER A O 1
ATOM 1012 N N . SER A 1 124 ? -9.518 -7.264 19.271 1.00 96.75 124 SER A N 1
ATOM 1013 C CA . SER A 1 124 ? -9.869 -7.934 20.530 1.00 96.75 124 SER A CA 1
ATOM 1014 C C . SER A 1 124 ? -10.267 -6.983 21.674 1.00 96.75 124 SER A C 1
ATOM 1016 O O . SER A 1 124 ? -10.091 -7.309 22.854 1.00 96.75 124 SER A O 1
ATOM 1018 N N . VAL A 1 125 ? -10.810 -5.805 21.352 1.00 97.31 125 VAL A N 1
ATOM 1019 C CA . VAL A 1 125 ? -11.379 -4.863 22.328 1.00 97.31 125 VAL A CA 1
ATOM 1020 C C . VAL A 1 125 ? -12.707 -5.398 22.856 1.00 97.31 125 VAL A C 1
ATOM 1022 O O . VAL A 1 125 ? -12.902 -5.431 24.076 1.00 97.31 125 VAL A O 1
ATOM 1025 N N . ILE A 1 126 ? -13.578 -5.868 21.954 1.00 97.62 126 ILE A N 1
ATOM 1026 C CA . ILE A 1 126 ? -14.831 -6.545 22.305 1.00 97.62 126 ILE A CA 1
ATOM 1027 C C . ILE A 1 126 ? -14.498 -7.958 22.787 1.00 97.62 126 ILE A C 1
ATOM 1029 O O . ILE A 1 126 ? -14.149 -8.838 21.999 1.00 97.62 126 ILE A O 1
ATOM 1033 N N . LYS A 1 127 ? -14.639 -8.180 24.094 1.00 92.38 127 LYS A N 1
ATOM 1034 C CA . LYS A 1 127 ? -14.532 -9.491 24.748 1.00 92.38 127 LYS A CA 1
ATOM 1035 C C . LYS A 1 127 ? -15.735 -9.700 25.661 1.00 92.38 127 LYS A C 1
ATOM 1037 O O . LYS A 1 127 ? -16.338 -8.743 26.147 1.00 92.38 127 LYS A O 1
ATOM 1042 N N . LYS A 1 128 ? -16.093 -10.964 25.898 1.00 82.69 128 LYS A N 1
ATOM 1043 C CA . LYS A 1 128 ? -17.217 -11.323 26.771 1.00 82.69 128 LYS A CA 1
ATOM 1044 C C . LYS A 1 128 ? -16.954 -10.776 28.185 1.00 82.69 128 LYS A C 1
ATOM 1046 O O . LYS A 1 128 ? -15.997 -11.198 28.821 1.00 82.69 128 LYS A O 1
ATOM 1051 N N . GLY A 1 129 ? -17.795 -9.846 28.644 1.00 84.06 129 GLY A N 1
ATOM 1052 C CA . GLY A 1 129 ? -17.779 -9.319 30.015 1.00 84.06 129 GLY A CA 1
ATOM 1053 C C . GLY A 1 129 ? -17.068 -7.979 30.253 1.00 84.06 129 GLY A C 1
ATOM 1054 O O . GLY A 1 129 ? -17.119 -7.521 31.385 1.00 84.06 129 GLY A O 1
ATOM 1055 N N . SER A 1 130 ? -16.444 -7.337 29.250 1.00 92.56 130 SER A N 1
ATOM 1056 C CA . SER A 1 130 ? -15.836 -5.997 29.428 1.00 92.56 130 SER A CA 1
ATOM 1057 C C . SER A 1 130 ? -16.511 -4.914 28.582 1.00 92.56 130 SER A C 1
ATOM 1059 O O . SER A 1 130 ? -17.151 -4.017 29.104 1.00 92.56 130 SER A O 1
ATOM 1061 N N . VAL A 1 131 ? -16.384 -5.017 27.259 1.00 97.31 131 VAL A N 1
ATOM 1062 C CA . VAL A 1 131 ? -16.941 -4.080 26.281 1.00 97.31 131 VAL A CA 1
ATOM 1063 C C . VAL A 1 131 ? -17.725 -4.922 25.297 1.00 97.31 131 VAL A C 1
ATOM 1065 O O . VAL A 1 131 ? -17.170 -5.802 24.634 1.00 97.31 131 VAL A O 1
ATOM 1068 N N . THR A 1 132 ? -19.027 -4.694 25.226 1.00 97.62 132 THR A N 1
ATOM 1069 C CA . THR A 1 132 ? -19.921 -5.416 24.328 1.00 97.62 132 THR A CA 1
ATOM 1070 C C . THR A 1 132 ? -20.109 -4.651 23.022 1.00 97.62 132 THR A C 1
ATOM 1072 O O . THR A 1 132 ? -19.845 -3.454 22.921 1.00 97.62 132 THR A O 1
ATOM 1075 N N . LYS A 1 133 ? -20.625 -5.338 21.996 1.00 97.38 133 LYS A N 1
ATOM 1076 C CA . LYS A 1 133 ? -21.039 -4.681 20.747 1.00 97.38 133 LYS A CA 1
ATOM 1077 C C . LYS A 1 133 ? -22.036 -3.543 21.016 1.00 97.38 133 LYS A C 1
ATOM 1079 O O . LYS A 1 133 ? -21.934 -2.496 20.390 1.00 97.38 133 LYS A O 1
ATOM 1084 N N . LYS A 1 134 ? -22.976 -3.757 21.944 1.00 97.50 134 LYS A N 1
ATOM 1085 C CA . LYS A 1 134 ? -24.013 -2.779 22.286 1.00 97.50 134 LYS A CA 1
ATOM 1086 C C . LYS A 1 134 ? -23.397 -1.503 22.860 1.00 97.50 134 LYS A C 1
ATOM 1088 O O . LYS A 1 134 ? -23.832 -0.422 22.489 1.00 97.50 134 LYS A O 1
ATOM 1093 N N . ASP A 1 135 ? -22.369 -1.633 23.695 1.00 97.81 135 ASP A N 1
ATOM 1094 C CA . ASP A 1 135 ? -21.672 -0.480 24.278 1.00 97.81 135 ASP A CA 1
ATOM 1095 C C . ASP A 1 135 ? -20.996 0.357 23.188 1.00 97.81 135 ASP A C 1
ATOM 1097 O O . ASP A 1 135 ? -21.142 1.577 23.162 1.00 97.81 135 ASP A O 1
ATOM 1101 N N . VAL A 1 136 ? -20.333 -0.303 22.230 1.00 98.31 136 VAL A N 1
ATOM 1102 C CA . VAL A 1 136 ? -19.701 0.369 21.082 1.00 98.31 136 VAL A CA 1
ATOM 1103 C C . VAL A 1 136 ? -20.739 1.069 20.201 1.00 98.31 136 VAL A C 1
ATOM 1105 O O . VAL A 1 136 ? -20.525 2.218 19.826 1.00 98.31 136 VAL A O 1
ATOM 1108 N N . ASP A 1 137 ? -21.867 0.420 19.897 1.00 98.19 137 ASP A N 1
ATOM 1109 C CA . ASP A 1 137 ? -22.944 1.020 19.097 1.00 98.19 137 ASP A CA 1
ATOM 1110 C C . ASP A 1 137 ? -23.561 2.246 19.808 1.00 98.19 137 ASP A C 1
ATOM 1112 O O . ASP A 1 137 ? -23.781 3.281 19.177 1.00 98.19 137 ASP A O 1
ATOM 1116 N N . ILE A 1 138 ? -23.791 2.169 21.128 1.00 98.12 138 ILE A N 1
ATOM 1117 C CA . ILE A 1 138 ? -24.312 3.292 21.930 1.00 98.12 138 ILE A CA 1
ATOM 1118 C C . ILE A 1 138 ? -23.328 4.463 21.923 1.00 98.12 138 ILE A C 1
ATOM 1120 O O . ILE A 1 138 ? -23.731 5.600 21.667 1.00 98.12 138 ILE A O 1
ATOM 1124 N N . LEU A 1 139 ? -22.044 4.200 22.180 1.00 98.25 139 LEU A N 1
ATOM 1125 C CA . LEU A 1 139 ? -21.021 5.242 22.163 1.00 98.25 139 LEU A CA 1
ATOM 1126 C C . LEU A 1 139 ? -20.862 5.863 20.773 1.00 98.25 139 LEU A C 1
ATOM 1128 O O . LEU A 1 139 ? -20.718 7.079 20.672 1.00 98.25 139 LEU A O 1
ATOM 1132 N N . PHE A 1 140 ? -20.943 5.058 19.710 1.00 98.38 140 PHE A N 1
ATOM 1133 C CA . PHE A 1 140 ? -20.892 5.556 18.338 1.00 98.38 140 PHE A CA 1
ATOM 1134 C C . PHE A 1 140 ? -22.014 6.565 18.082 1.00 98.38 140 PHE A C 1
ATOM 1136 O O . PHE A 1 140 ? -21.746 7.669 17.619 1.00 98.38 140 PHE A O 1
ATOM 1143 N N . VAL A 1 141 ? -23.262 6.221 18.417 1.00 98.25 141 VAL A N 1
ATOM 1144 C CA . VAL A 1 141 ? -24.416 7.116 18.224 1.00 98.25 141 VAL A CA 1
ATOM 1145 C C . VAL A 1 141 ? -24.286 8.380 19.075 1.00 98.25 141 VAL A C 1
ATOM 1147 O O . VAL A 1 141 ? -24.548 9.475 18.574 1.00 98.25 141 VAL A O 1
ATOM 1150 N N . LYS A 1 142 ? -23.849 8.230 20.334 1.00 98.19 142 LYS A N 1
ATOM 1151 C CA . LYS A 1 142 ? -23.664 9.337 21.282 1.00 98.19 142 LYS A CA 1
ATOM 1152 C C . LYS A 1 142 ? -22.642 10.353 20.771 1.00 98.19 142 LYS A C 1
ATOM 1154 O O . LYS A 1 142 ? -22.939 11.540 20.735 1.00 98.19 142 LYS A O 1
ATOM 1159 N N . ILE A 1 143 ? -21.459 9.888 20.375 1.00 98.00 143 ILE A N 1
ATOM 1160 C CA . ILE A 1 143 ? -20.344 10.758 19.978 1.00 98.00 143 ILE A CA 1
ATOM 1161 C C . ILE A 1 143 ? -20.568 11.314 18.575 1.00 98.00 143 ILE A C 1
ATOM 1163 O O . ILE A 1 143 ? -20.394 12.504 18.348 1.00 98.00 143 ILE A O 1
ATOM 1167 N N . ASN A 1 144 ? -21.057 10.491 17.646 1.00 97.25 144 ASN A N 1
ATOM 1168 C CA . ASN A 1 144 ? -21.244 10.903 16.257 1.00 97.25 144 ASN A CA 1
ATOM 1169 C C . ASN A 1 144 ? -22.526 11.719 16.015 1.00 97.25 144 ASN A C 1
ATOM 1171 O O . ASN A 1 144 ? -22.935 11.898 14.865 1.00 97.25 144 ASN A O 1
ATOM 1175 N N . LYS A 1 145 ? -23.222 12.150 17.078 1.00 97.31 145 LYS A N 1
ATOM 1176 C CA . LYS A 1 145 ? -24.485 12.906 17.011 1.00 97.31 145 LYS A CA 1
ATOM 1177 C C . LYS A 1 145 ? -25.502 12.228 16.060 1.00 97.31 145 LYS A C 1
ATOM 1179 O O . LYS A 1 145 ? -26.138 12.880 15.239 1.00 97.31 145 LYS A O 1
ATOM 1184 N N . SER A 1 146 ? -25.618 10.895 16.140 1.00 95.31 146 SER A N 1
ATOM 1185 C CA . SER A 1 146 ? -26.461 10.037 15.275 1.00 95.31 146 SER A CA 1
ATOM 1186 C C . SER A 1 146 ? -26.169 10.065 13.762 1.00 95.31 146 SER A C 1
ATOM 1188 O O . SER A 1 146 ? -26.968 9.559 12.972 1.00 95.31 146 SER A O 1
ATOM 1190 N N . LYS A 1 147 ? -25.027 10.603 13.319 1.00 97.06 147 LYS A N 1
ATOM 1191 C CA . LYS A 1 147 ? -24.625 10.539 11.907 1.00 97.06 147 LYS A CA 1
ATOM 1192 C C . LYS A 1 147 ? -24.253 9.094 11.519 1.00 97.06 147 LYS A C 1
ATOM 1194 O O . LYS A 1 147 ? -23.701 8.353 12.336 1.00 97.06 147 LYS A O 1
ATOM 1199 N N . PRO A 1 148 ? -24.495 8.666 10.266 1.00 96.69 148 PRO A N 1
ATOM 1200 C CA . PRO A 1 148 ? -24.139 7.314 9.813 1.00 96.69 148 PRO A CA 1
ATOM 1201 C C . PRO A 1 148 ? -22.626 7.111 9.613 1.00 96.69 148 PRO A C 1
ATOM 1203 O O . PRO A 1 148 ? -22.137 5.981 9.623 1.00 96.69 148 PRO A O 1
ATOM 1206 N N . ASN A 1 149 ? -21.895 8.208 9.416 1.00 96.38 149 ASN A N 1
ATOM 1207 C CA . ASN A 1 149 ? -20.484 8.259 9.053 1.00 96.38 149 ASN A CA 1
ATOM 1208 C C . ASN A 1 149 ? -19.745 9.091 10.107 1.00 96.38 149 ASN A C 1
ATOM 1210 O O . ASN A 1 149 ? -20.186 10.200 10.399 1.00 96.38 149 ASN A O 1
ATOM 1214 N N . MET A 1 150 ? -18.681 8.547 10.693 1.00 98.06 150 MET A N 1
ATOM 1215 C CA . MET A 1 150 ? -17.877 9.162 11.756 1.00 98.06 150 MET A CA 1
ATOM 1216 C C . MET A 1 150 ? -16.531 9.616 11.192 1.00 98.06 150 MET A C 1
ATOM 1218 O O . MET A 1 150 ? -15.863 8.823 10.527 1.00 98.06 150 MET A O 1
ATOM 1222 N N . ASN A 1 151 ? -16.143 10.868 11.437 1.00 97.69 151 ASN A N 1
ATOM 1223 C CA . ASN A 1 151 ? -14.844 11.402 11.016 1.00 97.69 151 ASN A CA 1
ATOM 1224 C C . ASN A 1 151 ? -13.705 10.894 11.932 1.00 97.69 151 ASN A C 1
ATOM 1226 O O . ASN A 1 151 ? -13.929 10.104 12.852 1.00 97.69 151 ASN A O 1
ATOM 1230 N N . PHE A 1 152 ? -12.467 11.312 11.660 1.00 97.00 152 PHE A N 1
ATOM 1231 C CA . PHE A 1 152 ? -11.306 10.863 12.430 1.00 97.00 152 PHE A CA 1
ATOM 1232 C C . PHE A 1 152 ? -11.315 11.362 13.882 1.00 97.00 152 PHE A C 1
ATOM 1234 O O . PHE A 1 152 ? -11.013 10.586 14.787 1.00 97.00 152 PHE A O 1
ATOM 1241 N N . ASP A 1 153 ? -11.679 12.619 14.117 1.00 96.94 153 ASP A N 1
ATOM 1242 C CA . ASP A 1 153 ? -11.601 13.227 15.447 1.00 96.94 153 ASP A CA 1
ATOM 1243 C C . ASP A 1 153 ? -12.654 12.625 16.389 1.00 96.94 153 ASP A C 1
ATOM 1245 O O . ASP A 1 153 ? -12.329 12.185 17.492 1.00 96.94 153 ASP A O 1
ATOM 1249 N N . ASP A 1 154 ? -13.887 12.449 15.910 1.00 98.06 154 ASP A N 1
ATOM 1250 C CA . ASP A 1 154 ? -14.954 11.747 16.633 1.00 98.06 154 ASP A CA 1
ATOM 1251 C C . ASP A 1 154 ? -14.591 10.278 16.900 1.00 98.06 154 ASP A C 1
ATOM 1253 O O . ASP A 1 154 ? -14.931 9.718 17.945 1.00 98.06 154 ASP A O 1
ATOM 1257 N N . PHE A 1 155 ? -13.846 9.646 15.990 1.00 98.44 155 PHE A N 1
ATOM 1258 C CA . PHE A 1 155 ? -13.330 8.298 16.199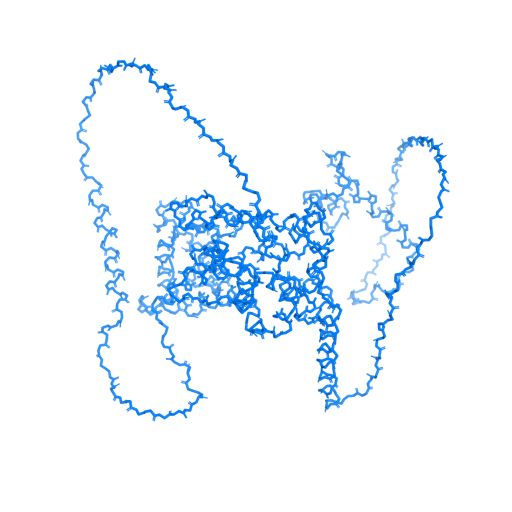 1.00 98.44 155 PHE A CA 1
ATOM 1259 C C . PHE A 1 155 ? -12.282 8.233 17.321 1.00 98.44 155 PHE A C 1
ATOM 1261 O O . PHE A 1 155 ? -12.296 7.288 18.112 1.00 98.44 155 PHE A O 1
ATOM 1268 N N . VAL A 1 156 ? -11.409 9.234 17.455 1.00 97.94 156 VAL A N 1
ATOM 1269 C CA . VAL A 1 156 ? -10.465 9.314 18.583 1.00 97.94 156 VAL A CA 1
ATOM 1270 C C . VAL A 1 156 ? -11.216 9.513 19.906 1.00 97.94 156 VAL A C 1
ATOM 1272 O O . VAL A 1 156 ? -10.947 8.792 20.870 1.00 97.94 156 VAL A O 1
ATOM 1275 N N . LYS A 1 157 ? -12.230 10.392 19.937 1.00 98.00 157 LYS A N 1
ATOM 1276 C CA . LYS A 1 157 ? -13.118 10.575 21.105 1.00 98.00 157 LYS A CA 1
ATOM 1277 C C . LYS A 1 157 ? -13.833 9.271 21.486 1.00 98.00 157 LYS A C 1
ATOM 1279 O O . LYS A 1 157 ? -13.974 8.945 22.670 1.00 98.00 157 LYS A O 1
ATOM 1284 N N . LEU A 1 158 ? -14.247 8.488 20.486 1.00 98.44 158 LEU A N 1
ATOM 1285 C CA . LEU A 1 158 ? -14.831 7.164 20.688 1.00 98.44 158 LEU A CA 1
ATOM 1286 C C . LEU A 1 158 ? -13.849 6.197 21.349 1.00 98.44 158 LEU A C 1
ATOM 1288 O O . LEU A 1 158 ? -14.229 5.522 22.304 1.00 98.44 158 LEU A O 1
ATOM 1292 N N . LEU A 1 159 ? -12.602 6.135 20.878 1.00 98.38 159 LEU A N 1
ATOM 1293 C CA . LEU A 1 159 ? -11.577 5.284 21.484 1.00 98.38 159 LEU A CA 1
ATOM 1294 C C . LEU A 1 159 ? -11.329 5.652 22.953 1.00 98.38 159 LEU A C 1
ATOM 1296 O O . LEU A 1 159 ? -11.250 4.756 23.790 1.00 98.38 159 LEU A O 1
ATOM 1300 N N . PHE A 1 160 ? -11.285 6.944 23.278 1.00 97.75 160 PHE A N 1
ATOM 1301 C CA . PHE A 1 160 ? -11.153 7.421 24.657 1.00 97.75 160 PHE A CA 1
ATOM 1302 C C . PHE A 1 160 ? -12.349 7.019 25.538 1.00 97.75 160 PHE A C 1
ATOM 1304 O O . PHE A 1 160 ? -12.197 6.572 26.669 1.00 97.75 160 PHE A O 1
ATOM 1311 N N . SER A 1 161 ? -13.572 7.090 25.010 1.00 97.94 161 SER A N 1
ATOM 1312 C CA . SER A 1 161 ? -14.754 6.626 25.753 1.00 97.94 161 SER A CA 1
ATOM 1313 C C . SER A 1 161 ? -14.783 5.102 25.925 1.00 97.94 161 SER A C 1
ATOM 1315 O O . SER A 1 161 ? -15.265 4.592 26.930 1.00 97.94 161 SER A O 1
ATOM 1317 N N . ILE A 1 162 ? -14.262 4.347 24.955 1.00 98.12 162 ILE A N 1
ATOM 1318 C CA . ILE A 1 162 ? -14.153 2.887 25.054 1.00 98.12 162 ILE A CA 1
ATOM 1319 C C . ILE A 1 162 ? -13.100 2.487 26.093 1.00 98.12 162 ILE A C 1
ATOM 1321 O O . ILE A 1 162 ? -13.296 1.498 26.803 1.00 98.12 162 ILE A O 1
ATOM 1325 N N . SER A 1 163 ? -11.990 3.223 26.194 1.00 97.88 163 SER A N 1
ATOM 1326 C CA . SER A 1 163 ? -10.927 2.889 27.140 1.00 97.88 163 SER A CA 1
ATOM 1327 C C . SER A 1 163 ? -11.379 3.022 28.590 1.00 97.88 163 SER A C 1
ATOM 1329 O O . SER A 1 163 ? -11.095 2.122 29.377 1.00 97.88 163 SER A O 1
ATOM 1331 N N . THR A 1 164 ? -12.144 4.064 28.924 1.00 97.56 164 THR A N 1
ATOM 1332 C CA . THR A 1 164 ? -12.677 4.283 30.282 1.00 97.56 164 THR A CA 1
ATOM 1333 C C . THR A 1 164 ? -13.712 3.237 30.701 1.00 97.56 164 THR A C 1
ATOM 1335 O O . THR A 1 164 ? -13.832 2.928 31.881 1.00 97.56 164 THR A O 1
ATOM 1338 N N . ILE A 1 165 ? -14.434 2.634 29.748 1.00 97.12 165 ILE A N 1
ATOM 1339 C CA . ILE A 1 165 ? -15.298 1.473 30.027 1.00 97.12 165 ILE A CA 1
ATOM 1340 C C . ILE A 1 165 ? -14.454 0.212 30.242 1.00 97.12 165 ILE A C 1
ATOM 1342 O O . ILE A 1 165 ? -14.775 -0.629 31.080 1.00 97.12 165 ILE A O 1
ATOM 1346 N N . LYS A 1 166 ? -13.388 0.043 29.452 1.00 97.25 166 LYS A N 1
ATOM 1347 C CA . LYS A 1 166 ? -12.584 -1.183 29.446 1.00 97.25 166 LYS A CA 1
ATOM 1348 C C . LYS A 1 166 ? -11.639 -1.295 30.642 1.00 97.25 166 LYS A C 1
ATOM 1350 O O . LYS A 1 166 ? -11.377 -2.417 31.075 1.00 97.25 166 LYS A O 1
ATOM 1355 N N . TYR A 1 167 ? -11.117 -0.175 31.133 1.00 96.94 167 TYR A N 1
ATOM 1356 C CA . TYR A 1 167 ? -10.115 -0.127 32.193 1.00 96.94 167 TYR A CA 1
ATOM 1357 C C . TYR A 1 167 ? -10.573 0.786 33.331 1.00 96.94 167 TYR A C 1
ATOM 1359 O O . TYR A 1 167 ? -10.981 1.918 33.104 1.00 96.94 167 TYR A O 1
ATOM 1367 N N . THR A 1 168 ? -10.460 0.301 34.567 1.00 96.56 168 THR A N 1
ATOM 1368 C CA . THR A 1 168 ? -10.815 1.033 35.793 1.00 96.56 168 THR A CA 1
ATOM 1369 C C . THR A 1 168 ? -9.604 1.778 36.363 1.00 96.56 168 THR A C 1
ATOM 1371 O O . THR A 1 168 ? -9.234 1.575 37.518 1.00 96.56 168 THR A O 1
ATOM 1374 N N . VAL A 1 169 ? -8.934 2.565 35.526 1.00 97.25 169 VAL A N 1
ATOM 1375 C CA . VAL A 1 169 ? -7.766 3.386 35.891 1.00 97.25 169 VAL A CA 1
ATOM 1376 C C . VAL A 1 169 ? -8.013 4.837 35.472 1.00 97.25 169 VAL A C 1
ATOM 1378 O O . VAL A 1 169 ? -9.107 5.156 34.997 1.00 97.25 169 VAL A O 1
ATOM 1381 N N . ASP A 1 170 ? -7.028 5.719 35.657 1.00 97.50 170 ASP A N 1
ATOM 1382 C CA . ASP A 1 170 ? -7.116 7.098 35.172 1.00 97.50 170 ASP A CA 1
ATOM 1383 C C . ASP A 1 170 ? -7.454 7.132 33.663 1.00 97.50 170 ASP A C 1
ATOM 1385 O O . ASP A 1 170 ? -6.919 6.313 32.911 1.00 97.50 170 ASP A O 1
ATOM 1389 N N . PRO A 1 171 ? -8.332 8.034 33.177 1.00 96.75 171 PRO A N 1
ATOM 1390 C CA . PRO A 1 171 ? -8.747 8.052 31.774 1.00 96.75 171 PRO A CA 1
ATOM 1391 C C . PRO A 1 171 ? -7.599 8.111 30.759 1.00 96.75 171 PRO A C 1
ATOM 1393 O O . PRO A 1 171 ? -7.681 7.459 29.713 1.00 96.75 171 PRO A O 1
ATOM 1396 N N . ASN A 1 172 ? -6.518 8.834 31.067 1.00 94.81 172 ASN A N 1
ATOM 1397 C CA . ASN A 1 172 ? -5.363 8.932 30.179 1.00 94.81 172 ASN A CA 1
ATOM 1398 C C . ASN A 1 172 ? -4.579 7.616 30.155 1.00 94.81 172 ASN A C 1
ATOM 1400 O O . ASN A 1 172 ? -4.242 7.108 29.083 1.00 94.81 172 ASN A O 1
ATOM 1404 N N . GLU A 1 173 ? -4.355 7.013 31.325 1.00 96.69 173 GLU A N 1
ATOM 1405 C CA . GLU A 1 173 ? -3.728 5.693 31.438 1.00 96.69 173 GLU A CA 1
ATOM 1406 C C . GLU A 1 173 ? -4.572 4.617 30.737 1.00 96.69 173 GLU A C 1
ATOM 1408 O O . GLU A 1 173 ? -4.053 3.808 29.964 1.00 96.69 173 GLU A O 1
ATOM 1413 N N . ALA A 1 174 ? -5.893 4.649 30.922 1.00 97.31 174 ALA A N 1
ATOM 1414 C CA . ALA A 1 174 ? -6.835 3.749 30.272 1.00 97.31 174 ALA A CA 1
ATOM 1415 C C . ALA A 1 174 ? -6.736 3.860 28.747 1.00 97.31 174 ALA A C 1
ATOM 1417 O O . ALA A 1 174 ? -6.706 2.843 28.046 1.00 97.31 174 ALA A O 1
ATOM 1418 N N . PHE A 1 175 ? -6.686 5.088 28.219 1.00 97.00 175 PHE A N 1
ATOM 1419 C CA . PHE A 1 175 ? -6.540 5.333 26.788 1.00 97.00 175 PHE A CA 1
ATOM 1420 C C . PHE A 1 175 ? -5.235 4.746 26.248 1.00 97.00 175 PHE A C 1
ATOM 1422 O O . PHE A 1 175 ? -5.268 3.972 25.289 1.00 97.00 175 PHE A O 1
ATOM 1429 N N . TRP A 1 176 ? -4.106 4.997 26.912 1.00 96.38 176 TRP A N 1
ATOM 1430 C CA . TRP A 1 176 ? -2.822 4.404 26.535 1.00 96.38 176 TRP A CA 1
ATOM 1431 C C . TRP A 1 176 ? -2.820 2.874 26.605 1.00 96.38 176 TRP A C 1
ATOM 1433 O O . TRP A 1 176 ? -2.298 2.223 25.695 1.00 96.38 176 TRP A O 1
ATOM 1443 N N . LEU A 1 177 ? -3.454 2.276 27.619 1.00 96.88 177 LEU A N 1
ATOM 1444 C CA . LEU A 1 177 ? -3.620 0.824 27.717 1.00 96.88 177 LEU A CA 1
ATOM 1445 C C . LEU A 1 177 ? -4.449 0.261 26.557 1.00 96.88 177 LEU A C 1
ATOM 1447 O O . LEU A 1 177 ? -4.094 -0.788 26.013 1.00 96.88 177 LEU A O 1
ATOM 1451 N N . LEU A 1 178 ? -5.517 0.951 26.142 1.00 97.75 178 LEU A N 1
ATOM 1452 C CA . LEU A 1 178 ? -6.303 0.565 24.968 1.00 97.75 178 LEU A CA 1
ATOM 1453 C C . LEU A 1 178 ? -5.445 0.617 23.700 1.00 97.75 178 LEU A C 1
ATOM 1455 O O . LEU A 1 178 ? -5.456 -0.328 22.905 1.00 97.75 178 LEU A O 1
ATOM 1459 N N . LEU A 1 179 ? -4.686 1.697 23.516 1.00 97.50 179 LEU A N 1
ATOM 1460 C CA . LEU A 1 179 ? -3.825 1.857 22.352 1.00 97.50 179 LEU A CA 1
ATOM 1461 C C . LEU A 1 179 ? -2.753 0.766 22.301 1.00 97.50 179 LEU A C 1
ATOM 1463 O O . LEU A 1 179 ? -2.697 0.015 21.330 1.00 97.50 179 LEU A O 1
ATOM 1467 N N . LYS A 1 180 ? -1.961 0.613 23.364 1.00 96.50 180 LYS A N 1
ATOM 1468 C CA . LYS A 1 180 ? -0.821 -0.310 23.418 1.00 96.50 180 LYS A CA 1
ATOM 1469 C C . LYS A 1 180 ? -1.227 -1.778 23.301 1.00 96.50 180 LYS A C 1
ATOM 1471 O O . LYS A 1 180 ? -0.551 -2.536 22.613 1.00 96.50 180 LYS A O 1
ATOM 1476 N N . ASN A 1 181 ? -2.326 -2.181 23.940 1.00 97.00 181 ASN A N 1
ATOM 1477 C CA . ASN A 1 181 ? -2.709 -3.594 24.016 1.00 97.00 181 ASN A CA 1
ATOM 1478 C C . ASN A 1 181 ? -3.633 -4.048 22.880 1.00 97.00 181 ASN A C 1
ATOM 1480 O O . ASN A 1 181 ? -3.772 -5.252 22.662 1.00 97.00 181 ASN A O 1
ATOM 1484 N N . HIS A 1 182 ? -4.288 -3.117 22.177 1.00 97.44 182 HIS A N 1
ATOM 1485 C CA . HIS A 1 182 ? -5.309 -3.459 21.183 1.00 97.44 182 HIS A CA 1
ATOM 1486 C C . HIS A 1 182 ? -5.126 -2.738 19.850 1.00 97.44 182 HIS A C 1
ATOM 1488 O O . HIS A 1 182 ? -5.000 -3.385 18.809 1.00 97.44 182 HIS A O 1
ATOM 1494 N N . ILE A 1 183 ? -5.099 -1.403 19.860 1.00 97.44 183 ILE A N 1
ATOM 1495 C CA . ILE A 1 183 ? -5.103 -0.626 18.613 1.00 97.44 183 ILE A CA 1
ATOM 1496 C C . ILE A 1 183 ? -3.749 -0.687 17.907 1.00 97.44 183 ILE A C 1
ATOM 1498 O O . ILE A 1 183 ? -3.713 -0.863 16.693 1.00 97.44 183 ILE A O 1
ATOM 1502 N N . PHE A 1 184 ? -2.635 -0.591 18.632 1.00 95.50 184 PHE A N 1
ATOM 1503 C CA . PHE A 1 184 ? -1.297 -0.680 18.052 1.00 95.50 184 PHE A CA 1
ATOM 1504 C C . PHE A 1 184 ? -0.979 -2.074 17.525 1.00 95.50 184 PHE A C 1
ATOM 1506 O O . PHE A 1 184 ? -0.526 -2.127 16.393 1.00 95.50 184 PHE A O 1
ATOM 1513 N N . PRO A 1 185 ? -1.301 -3.190 18.204 1.00 95.44 185 PRO A N 1
ATOM 1514 C CA . PRO A 1 185 ? -1.192 -4.513 17.595 1.00 95.44 185 PRO A CA 1
ATOM 1515 C C . PRO A 1 185 ? -2.026 -4.655 16.317 1.00 95.44 185 PRO A C 1
ATOM 1517 O O . PRO A 1 185 ? -1.552 -5.222 15.339 1.00 95.44 185 PRO A O 1
ATOM 1520 N N . ALA A 1 186 ? -3.241 -4.095 16.276 1.00 93.94 186 ALA A N 1
ATOM 1521 C CA . ALA A 1 186 ? -4.043 -4.080 15.051 1.00 93.94 186 ALA A CA 1
ATOM 1522 C C . ALA A 1 186 ? -3.401 -3.212 13.955 1.00 93.94 186 ALA A C 1
ATOM 1524 O O . ALA A 1 186 ? -3.364 -3.613 12.793 1.00 93.94 186 ALA A O 1
ATOM 1525 N N . CYS A 1 187 ? -2.850 -2.051 14.319 1.00 92.81 187 CYS A N 1
ATOM 1526 C CA . CYS A 1 187 ? -2.060 -1.213 13.423 1.00 92.81 187 CYS A CA 1
ATOM 1527 C C . CYS A 1 187 ? -0.843 -1.972 12.905 1.00 92.81 187 CYS A C 1
ATOM 1529 O O . CYS A 1 187 ? -0.592 -1.955 11.712 1.00 92.81 187 CYS A O 1
ATOM 1531 N N . ASP A 1 188 ? -0.106 -2.656 13.771 1.00 88.81 188 ASP A N 1
ATOM 1532 C CA . ASP A 1 188 ? 1.091 -3.414 13.438 1.00 88.81 188 ASP A CA 1
ATOM 1533 C C . ASP A 1 188 ? 0.741 -4.686 12.660 1.00 88.81 188 ASP A C 1
ATOM 1535 O O . ASP A 1 188 ? 1.576 -5.151 11.908 1.00 88.81 188 ASP A O 1
ATOM 1539 N N . ALA A 1 189 ? -0.481 -5.216 12.742 1.00 88.50 189 ALA A N 1
ATOM 1540 C CA . ALA A 1 189 ? -0.966 -6.264 11.844 1.00 88.50 189 ALA A CA 1
ATOM 1541 C C . ALA A 1 189 ? -1.297 -5.699 10.454 1.00 88.50 189 ALA A C 1
ATOM 1543 O O . ALA A 1 189 ? -0.881 -6.262 9.447 1.00 88.50 189 ALA A O 1
ATOM 1544 N N . ILE A 1 190 ? -1.977 -4.547 10.384 1.00 86.19 190 ILE A N 1
ATOM 1545 C CA . ILE A 1 190 ? -2.292 -3.844 9.125 1.00 86.19 190 ILE A CA 1
ATOM 1546 C C . ILE A 1 190 ? -1.008 -3.406 8.411 1.00 86.19 190 ILE A C 1
ATOM 1548 O O . ILE A 1 190 ? -0.836 -3.618 7.213 1.00 86.19 190 ILE A O 1
ATOM 1552 N N . VAL A 1 191 ? -0.105 -2.793 9.171 1.00 80.44 191 VAL A N 1
ATOM 1553 C CA . VAL A 1 191 ? 1.198 -2.292 8.741 1.00 80.44 191 VAL A CA 1
ATOM 1554 C C . VAL A 1 191 ? 2.219 -3.420 8.680 1.00 80.44 191 VAL A C 1
ATOM 1556 O O . VAL A 1 191 ? 3.215 -3.268 8.002 1.00 80.44 191 VAL A O 1
ATOM 1559 N N . GLY A 1 192 ? 2.016 -4.539 9.366 1.00 66.00 192 GLY A N 1
ATOM 1560 C CA . GLY A 1 192 ? 2.869 -5.734 9.337 1.00 66.00 192 GLY A CA 1
ATOM 1561 C C . GLY A 1 192 ? 2.741 -6.507 8.036 1.00 66.00 192 GLY A C 1
ATOM 1562 O O . GLY A 1 192 ? 3.705 -7.131 7.616 1.00 66.00 192 GLY A O 1
ATOM 1563 N N . VAL A 1 193 ? 1.645 -6.288 7.298 1.00 59.91 193 VAL A N 1
ATOM 1564 C CA . VAL A 1 193 ? 1.597 -6.479 5.835 1.00 59.91 193 VAL A CA 1
ATOM 1565 C C . VAL A 1 193 ? 2.456 -5.431 5.099 1.00 59.91 193 VAL A C 1
ATOM 1567 O O . VAL A 1 193 ? 2.246 -5.135 3.923 1.00 59.91 193 VAL A O 1
ATOM 1570 N N . LYS A 1 194 ? 3.431 -4.811 5.780 1.00 59.00 194 LYS A N 1
ATOM 1571 C CA . LYS A 1 194 ? 4.565 -4.139 5.162 1.00 59.00 194 LYS A CA 1
ATOM 1572 C C . LYS A 1 194 ? 5.206 -5.219 4.323 1.00 59.00 194 LYS A C 1
ATOM 1574 O O . LYS A 1 194 ? 5.969 -6.041 4.829 1.00 59.00 194 LYS A O 1
ATOM 1579 N N . TYR A 1 195 ? 4.904 -5.145 3.033 1.00 59.78 195 TYR A N 1
ATOM 1580 C CA . TYR A 1 195 ? 5.706 -5.736 1.987 1.00 59.78 195 TYR A CA 1
ATOM 1581 C C . TYR A 1 195 ? 7.157 -5.572 2.389 1.00 59.78 195 TYR A C 1
ATOM 1583 O O . TYR A 1 195 ? 7.503 -4.513 2.940 1.00 59.78 195 TYR A O 1
ATOM 1591 N N . LYS A 1 196 ? 7.965 -6.605 2.161 1.00 63.47 196 LYS A N 1
ATOM 1592 C CA . LYS A 1 196 ? 9.389 -6.709 2.511 1.00 63.47 196 LYS A CA 1
ATOM 1593 C C . LYS A 1 196 ? 10.245 -5.620 1.836 1.00 63.47 196 LYS A C 1
ATOM 1595 O O . LYS A 1 196 ? 11.254 -5.870 1.201 1.00 63.47 196 LYS A O 1
ATOM 1600 N N . THR A 1 197 ? 9.898 -4.353 2.026 1.00 63.81 197 THR A N 1
ATOM 1601 C CA . THR A 1 197 ? 10.556 -3.125 1.584 1.00 63.81 197 THR A CA 1
ATOM 1602 C C . THR A 1 197 ? 11.954 -3.040 2.166 1.00 63.81 197 THR A C 1
ATOM 1604 O O . THR A 1 197 ? 12.842 -2.480 1.532 1.00 63.81 197 THR A O 1
ATOM 1607 N N . LYS A 1 198 ? 12.173 -3.639 3.348 1.00 65.69 198 LYS A N 1
ATOM 1608 C CA . LYS A 1 198 ? 13.510 -3.860 3.905 1.00 65.69 198 LYS A CA 1
ATOM 1609 C C . LYS A 1 198 ? 14.360 -4.793 3.031 1.00 65.69 198 LYS A C 1
ATOM 1611 O O . LYS A 1 198 ? 15.550 -4.540 2.936 1.00 65.69 198 LYS A O 1
ATOM 1616 N N . GLU A 1 199 ? 13.771 -5.796 2.381 1.00 66.56 199 GLU A N 1
ATOM 1617 C CA . GLU A 1 199 ? 14.459 -6.708 1.448 1.00 66.56 199 GLU A CA 1
ATOM 1618 C C . GLU A 1 199 ? 14.591 -6.104 0.038 1.00 66.56 199 GLU A C 1
ATOM 1620 O O . GLU A 1 199 ? 15.525 -6.433 -0.686 1.00 66.56 199 GLU A O 1
ATOM 1625 N N . ILE A 1 200 ? 13.718 -5.157 -0.336 1.00 71.50 200 ILE A N 1
ATOM 1626 C CA . ILE A 1 200 ? 13.878 -4.362 -1.572 1.00 71.50 200 ILE A CA 1
ATOM 1627 C C . ILE A 1 200 ? 15.072 -3.408 -1.475 1.00 71.50 200 ILE A C 1
ATOM 1629 O O . ILE A 1 200 ? 15.609 -3.023 -2.518 1.00 71.50 200 ILE A O 1
ATOM 1633 N N . LYS A 1 201 ? 15.497 -3.024 -0.255 1.00 70.12 201 LYS A N 1
ATOM 1634 C CA . LYS A 1 201 ? 16.602 -2.075 -0.034 1.00 70.12 201 LYS A CA 1
ATOM 1635 C C . LYS A 1 201 ? 17.783 -2.421 -0.940 1.00 70.12 201 LYS A C 1
ATOM 1637 O O . LYS A 1 201 ? 18.396 -3.472 -0.801 1.00 70.12 201 LYS A O 1
ATOM 1642 N N . GLU A 1 202 ? 18.024 -1.524 -1.894 1.00 68.88 202 GLU A N 1
ATOM 1643 C CA . GLU A 1 202 ? 19.043 -1.578 -2.944 1.00 68.88 202 GLU A CA 1
ATOM 1644 C C . GLU A 1 202 ? 19.467 -2.989 -3.384 1.00 68.88 202 GLU A C 1
ATOM 1646 O O . GLU A 1 202 ? 20.662 -3.302 -3.432 1.00 68.88 202 GLU A O 1
ATOM 1651 N N . ASN A 1 203 ? 18.512 -3.845 -3.774 1.00 90.31 203 ASN A N 1
ATOM 1652 C CA . ASN A 1 203 ? 18.882 -5.058 -4.497 1.00 90.31 203 ASN A CA 1
ATOM 1653 C C . ASN A 1 203 ? 19.617 -4.642 -5.786 1.00 90.31 203 ASN A C 1
ATOM 1655 O O . ASN A 1 203 ? 19.012 -4.181 -6.759 1.00 90.31 203 ASN A O 1
ATOM 1659 N N . LYS A 1 204 ? 20.948 -4.792 -5.782 1.00 93.62 204 LYS A N 1
ATOM 1660 C CA . LYS A 1 204 ? 21.835 -4.312 -6.852 1.00 93.62 204 LYS A CA 1
ATOM 1661 C C . LYS A 1 204 ? 21.469 -4.903 -8.212 1.00 93.62 204 LYS A C 1
ATOM 1663 O O . LYS A 1 204 ? 21.717 -4.266 -9.232 1.00 93.62 204 LYS A O 1
ATOM 1668 N N . ILE A 1 205 ? 20.883 -6.099 -8.240 1.00 94.81 205 ILE A N 1
ATOM 1669 C CA . ILE A 1 205 ? 20.484 -6.784 -9.471 1.00 94.81 205 ILE A CA 1
ATOM 1670 C C . ILE A 1 205 ? 19.206 -6.173 -10.022 1.00 94.81 205 ILE A C 1
ATOM 1672 O O . ILE A 1 205 ? 19.175 -5.859 -11.206 1.00 94.81 205 ILE A O 1
ATOM 1676 N N . VAL A 1 206 ? 18.207 -5.902 -9.175 1.00 95.44 206 VAL A N 1
ATOM 1677 C CA . VAL A 1 206 ? 16.999 -5.172 -9.598 1.00 95.44 206 VAL A CA 1
ATOM 1678 C C . VAL A 1 206 ? 17.370 -3.779 -10.115 1.00 95.44 206 VAL A C 1
ATOM 1680 O O . VAL A 1 206 ? 16.901 -3.364 -11.170 1.00 95.44 206 VAL A O 1
ATOM 1683 N N . THR A 1 207 ? 18.303 -3.090 -9.452 1.00 94.88 207 THR A N 1
ATOM 1684 C CA . THR A 1 207 ? 18.836 -1.805 -9.931 1.00 94.88 207 THR A CA 1
ATOM 1685 C C . THR A 1 207 ? 19.502 -1.932 -11.303 1.00 94.88 207 THR A C 1
ATOM 1687 O O . THR A 1 207 ? 19.287 -1.087 -12.172 1.00 94.88 207 THR A O 1
ATOM 1690 N N . LYS A 1 208 ? 20.320 -2.967 -11.545 1.00 95.44 208 LYS A N 1
ATOM 1691 C CA . LYS A 1 208 ? 20.917 -3.217 -12.872 1.00 95.44 208 LYS A CA 1
ATOM 1692 C C . LYS A 1 208 ? 19.855 -3.536 -13.925 1.00 95.44 208 LYS A C 1
ATOM 1694 O O . LYS A 1 208 ? 19.945 -3.013 -15.033 1.00 95.44 208 LYS A O 1
ATOM 1699 N N . LEU A 1 209 ? 18.864 -4.348 -13.562 1.00 96.38 209 LEU A N 1
ATOM 1700 C CA . LEU A 1 209 ? 17.729 -4.712 -14.400 1.00 96.38 209 LEU A CA 1
ATOM 1701 C C . LEU A 1 209 ? 16.975 -3.459 -14.834 1.00 96.38 209 LEU A C 1
ATOM 1703 O O . LEU A 1 209 ? 16.932 -3.186 -16.032 1.00 96.38 209 LEU A O 1
ATOM 1707 N N . PHE A 1 210 ? 16.490 -2.635 -13.901 1.00 96.62 210 PHE A N 1
ATOM 1708 C CA . PHE A 1 210 ? 15.787 -1.402 -14.254 1.00 96.62 210 PHE A CA 1
ATOM 1709 C C . PHE A 1 210 ? 16.662 -0.474 -15.086 1.00 96.62 210 PHE A C 1
ATOM 1711 O O . PHE A 1 210 ? 16.211 0.004 -16.118 1.00 96.62 210 PHE A O 1
ATOM 1718 N N . ASN A 1 211 ? 17.939 -0.298 -14.735 1.00 95.38 211 ASN A N 1
ATOM 1719 C CA . ASN A 1 211 ? 18.873 0.510 -15.523 1.00 95.38 211 ASN A CA 1
ATOM 1720 C C . ASN A 1 211 ? 19.071 0.038 -16.971 1.00 95.38 211 ASN A C 1
ATOM 1722 O O . ASN A 1 211 ? 19.528 0.836 -17.790 1.00 95.38 211 ASN A O 1
ATOM 1726 N N . SER A 1 212 ? 18.808 -1.234 -17.278 1.00 96.31 212 SER A N 1
ATOM 1727 C CA . SER A 1 212 ? 18.938 -1.777 -18.634 1.00 96.31 212 SER A CA 1
ATOM 1728 C C . SER A 1 212 ? 17.726 -1.485 -19.524 1.00 96.31 212 SER A C 1
ATOM 1730 O O . SER A 1 212 ? 17.879 -1.427 -20.738 1.00 96.31 212 SER A O 1
ATOM 1732 N N . ILE A 1 213 ? 16.562 -1.223 -18.921 1.00 96.31 213 ILE A N 1
ATOM 1733 C CA . ILE A 1 213 ? 15.283 -0.969 -19.613 1.00 96.31 213 ILE A CA 1
ATOM 1734 C C . ILE A 1 213 ? 14.659 0.385 -19.232 1.00 96.31 213 ILE A C 1
ATOM 1736 O O . ILE A 1 213 ? 13.499 0.664 -19.530 1.00 96.31 213 ILE A O 1
ATOM 1740 N N . ILE A 1 214 ? 15.426 1.243 -18.556 1.00 95.25 214 ILE A N 1
ATOM 1741 C CA . ILE A 1 214 ? 14.929 2.450 -17.883 1.00 95.25 214 ILE A CA 1
ATOM 1742 C C . ILE A 1 214 ? 14.269 3.447 -18.840 1.00 95.25 214 ILE A C 1
ATOM 1744 O O . ILE A 1 214 ? 13.321 4.121 -18.452 1.00 95.25 214 ILE A O 1
ATOM 1748 N N . VAL A 1 215 ? 14.750 3.518 -20.085 1.00 94.19 215 VAL A N 1
ATOM 1749 C CA . VAL A 1 215 ? 14.198 4.400 -21.122 1.00 94.19 215 VAL A CA 1
ATOM 1750 C C . VAL A 1 215 ? 12.773 3.973 -21.470 1.00 94.19 215 VAL A C 1
ATOM 1752 O O . VAL A 1 215 ? 11.866 4.791 -21.418 1.00 94.19 215 VAL A O 1
ATOM 1755 N N . ILE A 1 216 ? 12.551 2.676 -21.698 1.00 96.00 216 ILE A N 1
ATOM 1756 C CA . ILE A 1 216 ? 11.231 2.132 -22.043 1.00 96.00 216 ILE A CA 1
ATOM 1757 C C . ILE A 1 216 ? 10.262 2.296 -20.866 1.00 96.00 216 ILE A C 1
ATOM 1759 O O . ILE A 1 216 ? 9.126 2.727 -21.049 1.00 96.00 216 ILE A O 1
ATOM 1763 N N . LEU A 1 217 ? 10.714 2.016 -19.637 1.00 96.31 217 LEU A N 1
ATOM 1764 C CA . LEU A 1 217 ? 9.902 2.235 -18.435 1.00 96.31 217 LEU A CA 1
ATOM 1765 C C . LEU A 1 217 ? 9.528 3.709 -18.246 1.00 96.31 217 LEU A C 1
ATOM 1767 O O . LEU A 1 217 ? 8.422 4.013 -17.797 1.00 96.31 217 LEU A O 1
ATOM 1771 N N . HIS A 1 218 ? 10.434 4.623 -18.588 1.00 93.88 218 HIS A N 1
ATOM 1772 C CA . HIS A 1 218 ? 10.165 6.051 -18.554 1.00 93.88 218 HIS A CA 1
ATOM 1773 C C . HIS A 1 218 ? 9.150 6.467 -19.622 1.00 93.88 218 HIS A C 1
ATOM 1775 O O . HIS A 1 218 ? 8.247 7.232 -19.302 1.00 93.88 218 HIS A O 1
ATOM 1781 N N . ASP A 1 219 ? 9.226 5.931 -20.839 1.00 93.50 219 ASP A N 1
ATOM 1782 C CA . ASP A 1 219 ? 8.251 6.220 -21.899 1.00 93.50 219 ASP A CA 1
ATOM 1783 C C . ASP A 1 219 ? 6.848 5.720 -21.523 1.00 93.50 219 ASP A C 1
ATOM 1785 O O . ASP A 1 219 ? 5.852 6.423 -21.720 1.00 93.50 219 ASP A O 1
ATOM 1789 N N . ILE A 1 220 ? 6.764 4.542 -20.892 1.00 95.75 220 ILE A N 1
ATOM 1790 C CA . ILE A 1 220 ? 5.519 4.029 -20.304 1.00 95.75 220 ILE A CA 1
ATOM 1791 C C . ILE A 1 220 ? 5.005 4.999 -19.241 1.00 95.75 220 ILE A C 1
ATOM 1793 O O . ILE A 1 220 ? 3.851 5.424 -19.301 1.00 95.75 220 ILE A O 1
ATOM 1797 N N . TYR A 1 221 ? 5.852 5.386 -18.286 1.00 94.62 221 TYR A N 1
ATOM 1798 C CA . TYR A 1 221 ? 5.467 6.336 -17.247 1.00 94.62 221 TYR A CA 1
ATOM 1799 C C . TYR A 1 221 ? 4.983 7.660 -17.850 1.00 94.62 221 TYR A C 1
ATOM 1801 O O . TYR A 1 221 ? 3.925 8.156 -17.469 1.00 94.62 221 TYR A O 1
ATOM 1809 N N . GLN A 1 222 ? 5.696 8.210 -18.834 1.00 91.75 222 GLN A N 1
ATOM 1810 C CA . GLN A 1 222 ? 5.291 9.440 -19.499 1.00 91.75 222 GLN A CA 1
ATOM 1811 C C . GLN A 1 222 ? 3.917 9.290 -20.139 1.00 91.75 222 GLN A C 1
ATOM 1813 O O . GLN A 1 222 ? 3.069 10.131 -19.867 1.00 91.75 222 GLN A O 1
ATOM 1818 N N . LYS A 1 223 ? 3.654 8.219 -20.903 1.00 93.25 223 LYS A N 1
ATOM 1819 C CA . LYS A 1 223 ? 2.357 8.000 -21.569 1.00 93.25 223 LYS A CA 1
ATOM 1820 C C . LYS A 1 223 ? 1.182 8.158 -20.601 1.00 93.25 223 LYS A C 1
ATOM 1822 O O . LYS A 1 223 ? 0.259 8.921 -20.885 1.00 93.25 223 LYS A O 1
ATOM 1827 N N . TYR A 1 224 ? 1.227 7.465 -19.466 1.00 93.88 224 TYR A N 1
ATOM 1828 C CA . TYR A 1 224 ? 0.120 7.461 -18.508 1.00 93.88 224 TYR A CA 1
ATOM 1829 C C . TYR A 1 224 ? 0.110 8.733 -17.656 1.00 93.88 224 TYR A C 1
ATOM 1831 O O . TYR A 1 224 ? -0.914 9.399 -17.533 1.00 93.88 224 TYR A O 1
ATOM 1839 N N . PHE A 1 225 ? 1.261 9.151 -17.136 1.00 91.12 225 PHE A N 1
ATOM 1840 C CA . PHE A 1 225 ? 1.362 10.263 -16.191 1.00 91.12 225 PHE A CA 1
ATOM 1841 C C . PHE A 1 225 ? 1.650 11.620 -16.873 1.00 91.12 225 PHE A C 1
ATOM 1843 O O . PHE A 1 225 ? 2.146 12.550 -16.237 1.00 91.12 225 PHE A O 1
ATOM 1850 N N . THR A 1 226 ? 1.296 11.769 -18.161 1.00 80.75 226 THR A N 1
ATOM 1851 C CA . THR A 1 226 ? 1.464 13.011 -18.952 1.00 80.75 226 THR A CA 1
ATOM 1852 C C . THR A 1 226 ? 0.647 14.189 -18.425 1.00 80.75 226 THR A C 1
ATOM 1854 O O . THR A 1 226 ? 1.038 15.339 -18.635 1.00 80.75 226 THR A O 1
ATOM 1857 N N . HIS A 1 227 ? -0.485 13.937 -17.756 1.00 70.00 227 HIS A N 1
ATOM 1858 C CA . HIS A 1 227 ? -1.362 14.985 -17.217 1.00 70.00 227 HIS A CA 1
ATOM 1859 C C . HIS A 1 227 ? -0.607 15.962 -16.301 1.00 70.00 227 HIS A C 1
ATOM 1861 O O . HIS A 1 227 ? -0.938 17.147 -16.262 1.00 70.00 227 HIS A O 1
ATOM 1867 N N . LYS A 1 228 ? 0.478 15.492 -15.673 1.00 62.38 228 LYS A N 1
ATOM 1868 C CA . LYS A 1 228 ? 1.377 16.276 -14.817 1.00 62.38 228 LYS A CA 1
ATOM 1869 C C . LYS A 1 228 ? 2.117 17.389 -15.551 1.00 62.38 228 LYS A C 1
ATOM 1871 O O . LYS A 1 228 ? 2.491 18.380 -14.943 1.00 62.38 228 LYS A O 1
ATOM 1876 N N . ILE A 1 229 ? 2.335 17.234 -16.854 1.00 63.22 229 ILE A N 1
ATOM 1877 C CA . ILE A 1 229 ? 3.049 18.222 -17.672 1.00 63.22 229 ILE A CA 1
ATOM 1878 C C . ILE A 1 229 ? 2.105 19.362 -18.077 1.00 63.22 229 ILE A C 1
ATOM 1880 O O . ILE A 1 229 ? 2.548 20.478 -18.324 1.00 63.22 229 ILE A O 1
ATOM 1884 N N . LYS A 1 230 ? 0.797 19.085 -18.167 1.00 67.44 230 LYS A N 1
ATOM 1885 C CA . LYS A 1 230 ? -0.178 19.985 -18.800 1.00 67.44 230 LYS A CA 1
ATOM 1886 C C . LYS A 1 230 ? -1.117 20.685 -17.823 1.00 67.44 230 LYS A C 1
ATOM 1888 O O . LYS A 1 230 ? -1.665 21.721 -18.182 1.00 67.44 230 LYS A O 1
ATOM 1893 N N . LYS A 1 231 ? -1.347 20.126 -16.631 1.00 75.19 231 LYS A N 1
ATOM 1894 C CA . LYS A 1 231 ? -2.305 20.666 -15.658 1.00 75.19 231 LYS A CA 1
ATOM 1895 C C . LYS A 1 231 ? -1.585 21.222 -14.435 1.00 75.19 231 LYS A C 1
ATOM 1897 O O . LYS A 1 231 ? -0.784 20.529 -13.815 1.00 75.19 231 LYS A O 1
ATOM 1902 N N . SER A 1 232 ? -1.912 22.460 -14.074 1.00 80.00 232 SER A N 1
ATOM 1903 C CA . SER A 1 232 ? -1.659 22.974 -12.730 1.00 80.00 232 SER A CA 1
ATOM 1904 C C . SER A 1 232 ? -2.759 22.433 -11.819 1.00 80.00 232 SER A C 1
ATOM 1906 O O . SER A 1 232 ? -3.939 22.632 -12.099 1.00 80.00 232 SER A O 1
ATOM 1908 N N . TYR A 1 233 ? -2.378 21.686 -10.786 1.00 83.38 233 TYR A N 1
ATOM 1909 C CA . TYR A 1 233 ? -3.308 21.211 -9.762 1.00 83.38 233 TYR A CA 1
ATOM 1910 C C . TYR A 1 233 ? -3.482 22.283 -8.691 1.00 83.38 233 TYR A C 1
ATOM 1912 O O . TYR A 1 233 ? -2.499 22.903 -8.281 1.00 83.38 233 TYR A O 1
ATOM 1920 N N . HIS A 1 234 ? -4.711 22.475 -8.209 1.00 85.88 234 HIS A N 1
ATOM 1921 C CA . HIS A 1 234 ? -4.977 23.429 -7.131 1.00 85.88 234 HIS A CA 1
ATOM 1922 C C . HIS A 1 234 ? -4.575 22.865 -5.767 1.00 85.88 234 HIS A C 1
ATOM 1924 O O . HIS A 1 234 ? -4.253 23.619 -4.851 1.00 85.88 234 HIS A O 1
ATOM 1930 N N . SER A 1 235 ? -4.568 21.535 -5.627 1.00 88.94 235 SER A N 1
ATOM 1931 C CA . SER A 1 235 ? -4.167 20.867 -4.393 1.00 88.94 235 SER A CA 1
ATOM 1932 C C . SER A 1 235 ? -3.419 19.555 -4.637 1.00 88.94 235 SER A C 1
ATOM 1934 O O . SER A 1 235 ? -3.663 18.838 -5.607 1.00 88.94 235 SER A O 1
ATOM 1936 N N . LEU A 1 236 ? -2.553 19.186 -3.687 1.00 84.12 236 LEU A N 1
ATOM 1937 C CA . LEU A 1 236 ? -1.872 17.884 -3.667 1.00 84.12 236 LEU A CA 1
ATOM 1938 C C . LEU A 1 236 ? -2.871 16.714 -3.662 1.00 84.12 236 LEU A C 1
ATOM 1940 O O . LEU A 1 236 ? -2.614 15.659 -4.235 1.00 84.12 236 LEU A O 1
ATOM 1944 N N . LYS A 1 237 ? -4.038 16.910 -3.040 1.00 84.56 237 LYS A N 1
ATOM 1945 C CA . LYS A 1 237 ? -5.111 15.913 -2.983 1.00 84.56 237 LYS A CA 1
ATOM 1946 C C . LYS A 1 237 ? -5.677 15.606 -4.372 1.00 84.56 237 LYS A C 1
ATOM 1948 O O . LYS A 1 237 ? -5.875 14.436 -4.688 1.00 84.56 237 LYS A O 1
ATOM 1953 N N . GLU A 1 238 ? -5.915 16.628 -5.192 1.00 88.25 238 GLU A N 1
ATOM 1954 C CA . GLU A 1 238 ? -6.362 16.451 -6.581 1.00 88.25 238 GLU A CA 1
ATOM 1955 C C . GLU A 1 238 ? -5.307 15.719 -7.417 1.00 88.25 238 GLU A C 1
ATOM 1957 O O . GLU A 1 238 ? -5.639 14.797 -8.162 1.00 88.25 238 GLU A O 1
ATOM 1962 N N . GLU A 1 239 ? -4.028 16.074 -7.251 1.00 88.38 239 GLU A N 1
ATOM 1963 C CA . GLU A 1 239 ? -2.932 15.401 -7.954 1.00 88.38 239 GLU A CA 1
ATOM 1964 C C . GLU A 1 239 ? -2.837 13.915 -7.572 1.00 88.38 239 GLU A C 1
ATOM 1966 O O . GLU A 1 239 ? -2.672 13.054 -8.442 1.00 88.38 239 GLU A O 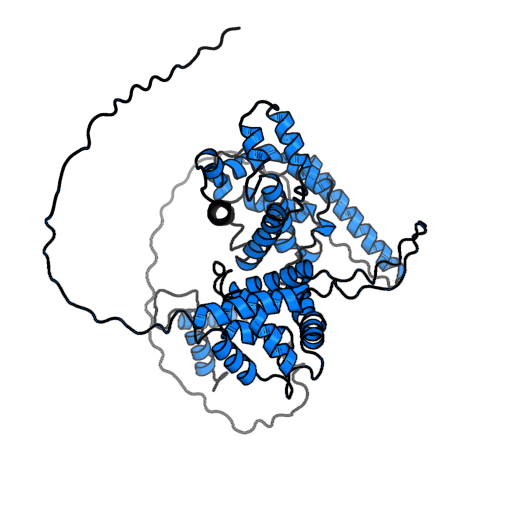1
ATOM 1971 N N . MET A 1 240 ? -2.974 13.592 -6.280 1.00 88.06 240 MET A N 1
ATOM 1972 C CA . MET A 1 240 ? -2.993 12.209 -5.794 1.00 88.06 240 MET A CA 1
ATOM 1973 C C . MET A 1 240 ? -4.157 11.415 -6.392 1.00 88.06 240 MET A C 1
ATOM 1975 O O . MET A 1 240 ? -3.953 10.281 -6.818 1.00 88.06 240 MET A O 1
ATOM 1979 N N . GLN A 1 241 ? -5.357 12.000 -6.455 1.00 88.88 241 GLN A N 1
ATOM 1980 C CA . GLN A 1 241 ? -6.540 11.339 -7.017 1.00 88.88 241 GLN A CA 1
ATOM 1981 C C . GLN A 1 241 ? -6.387 11.056 -8.516 1.00 88.88 241 GLN A C 1
ATOM 1983 O O . GLN A 1 241 ? -6.690 9.952 -8.971 1.00 88.88 241 GLN A O 1
ATOM 1988 N N . GLU A 1 242 ? -5.880 12.019 -9.289 1.00 90.75 242 GLU A N 1
ATOM 1989 C CA . GLU A 1 242 ? -5.658 11.822 -10.726 1.00 90.75 242 GLU A CA 1
ATOM 1990 C C . GLU A 1 242 ? -4.514 10.832 -10.993 1.00 90.75 242 GLU A C 1
ATOM 1992 O O . GLU A 1 242 ? -4.615 9.982 -11.885 1.00 90.75 242 GLU A O 1
ATOM 1997 N N . SER A 1 243 ? -3.450 10.885 -10.185 1.00 91.81 243 SER A N 1
ATOM 1998 C CA . SER A 1 243 ? -2.350 9.922 -10.267 1.00 91.81 243 SER A CA 1
ATOM 1999 C C . SER A 1 243 ? -2.821 8.505 -9.925 1.00 91.81 243 SER A C 1
ATOM 2001 O O . SER A 1 243 ? -2.444 7.561 -10.617 1.00 91.81 243 SER A O 1
ATOM 2003 N N . GLU A 1 244 ? -3.687 8.342 -8.920 1.00 92.94 244 GLU A N 1
ATOM 2004 C CA . GLU A 1 244 ? -4.297 7.053 -8.577 1.00 92.94 244 GLU A CA 1
ATOM 2005 C C . GLU A 1 244 ? -5.146 6.521 -9.738 1.00 92.94 244 GLU A C 1
ATOM 2007 O O . GLU A 1 244 ? -4.993 5.370 -10.154 1.00 92.94 244 GLU A O 1
ATOM 2012 N N . LYS A 1 245 ? -6.029 7.356 -10.295 1.00 93.62 245 LYS A N 1
ATOM 2013 C CA . LYS A 1 245 ? -6.877 6.978 -11.432 1.00 93.62 245 LYS A CA 1
ATOM 2014 C C . LYS A 1 245 ? -6.031 6.492 -12.610 1.00 93.62 245 LYS A C 1
ATOM 2016 O O . LYS A 1 245 ? -6.260 5.398 -13.125 1.00 93.62 245 LYS A O 1
ATOM 2021 N N . THR A 1 246 ? -5.022 7.275 -12.970 1.00 94.56 246 THR A N 1
ATOM 2022 C CA . THR A 1 246 ? -4.077 6.971 -14.049 1.00 94.56 246 THR A CA 1
ATOM 2023 C C . THR A 1 246 ? -3.312 5.676 -13.789 1.00 94.56 246 THR A C 1
ATOM 2025 O O . THR A 1 246 ? -3.121 4.866 -14.695 1.00 94.56 246 THR A O 1
ATOM 2028 N N . LEU A 1 247 ? -2.902 5.437 -12.543 1.00 95.94 247 LEU A N 1
ATOM 2029 C CA . LEU A 1 247 ? -2.240 4.198 -12.161 1.00 95.94 247 LEU A CA 1
ATOM 2030 C C . LEU A 1 247 ? -3.140 2.980 -12.406 1.00 95.94 247 LEU A C 1
ATOM 2032 O O . LEU A 1 247 ? -2.679 1.970 -12.930 1.00 95.94 247 LEU A O 1
ATOM 2036 N N . PHE A 1 248 ? -4.428 3.057 -12.068 1.00 95.19 248 PHE A N 1
ATOM 2037 C CA . PHE A 1 248 ? -5.370 1.961 -12.322 1.00 95.19 248 PHE A CA 1
ATOM 2038 C C . PHE A 1 248 ? -5.704 1.763 -13.805 1.00 95.19 248 PHE A C 1
ATOM 2040 O O . PHE A 1 248 ? -6.107 0.660 -14.186 1.00 95.19 248 PHE A O 1
ATOM 2047 N N . GLU A 1 249 ? -5.569 2.797 -14.632 1.00 95.94 249 GLU A N 1
ATOM 2048 C CA . GLU A 1 249 ? -5.620 2.672 -16.092 1.00 95.94 249 GLU A CA 1
ATOM 2049 C C . GLU A 1 249 ? -4.381 1.922 -16.598 1.00 95.94 249 GLU A C 1
ATOM 2051 O O . GLU A 1 249 ? -4.525 0.876 -17.229 1.00 95.94 249 GLU A O 1
ATOM 2056 N N . PHE A 1 250 ? -3.181 2.354 -16.191 1.00 97.19 250 PHE A N 1
ATOM 2057 C CA . PHE A 1 250 ? -1.917 1.666 -16.478 1.00 97.19 250 PHE A CA 1
ATOM 2058 C C . PHE A 1 250 ? -1.966 0.177 -16.107 1.00 97.19 250 PHE A C 1
ATOM 2060 O O . PHE A 1 250 ? -1.709 -0.688 -16.941 1.00 97.19 250 PHE A O 1
ATOM 2067 N N . LEU A 1 251 ? -2.356 -0.150 -14.872 1.00 97.25 251 LEU A N 1
ATOM 2068 C CA . LEU A 1 251 ? -2.373 -1.536 -14.398 1.00 97.25 251 LEU A CA 1
ATOM 2069 C C . LEU A 1 251 ? -3.356 -2.426 -15.163 1.00 97.25 251 LEU A C 1
ATOM 2071 O O . LEU A 1 251 ? -3.162 -3.639 -15.215 1.00 97.25 251 LEU A O 1
ATOM 2075 N N . ARG A 1 252 ? -4.420 -1.846 -15.724 1.00 96.31 252 ARG A N 1
ATOM 2076 C CA . ARG A 1 252 ? -5.414 -2.580 -16.511 1.00 96.31 252 ARG A CA 1
ATOM 2077 C C . ARG A 1 252 ? -4.921 -2.836 -17.925 1.00 96.31 252 ARG A C 1
ATOM 2079 O O . ARG A 1 252 ? -5.057 -3.954 -18.408 1.00 96.31 252 ARG A O 1
ATOM 2086 N N . ASP A 1 253 ? -4.338 -1.822 -18.555 1.00 96.62 253 ASP A N 1
ATOM 2087 C CA . ASP A 1 253 ? -3.797 -1.926 -19.909 1.00 96.62 253 ASP A CA 1
ATOM 2088 C C . ASP A 1 253 ? -2.661 -2.949 -19.974 1.00 96.62 253 ASP A C 1
ATOM 2090 O O . ASP A 1 253 ? -2.584 -3.737 -20.915 1.00 96.62 253 ASP A O 1
ATOM 2094 N N . PHE A 1 254 ? -1.826 -2.992 -18.934 1.00 97.56 254 PHE A N 1
ATOM 2095 C CA . PHE A 1 254 ? -0.742 -3.964 -18.802 1.00 97.56 254 PHE A CA 1
ATOM 2096 C C . PHE A 1 254 ? -1.174 -5.320 -18.224 1.00 97.56 254 PHE A C 1
ATOM 2098 O O . PHE A 1 254 ? -0.330 -6.155 -17.916 1.00 97.56 254 PHE A O 1
ATOM 2105 N N . GLU A 1 255 ? -2.481 -5.544 -18.057 1.00 96.62 255 GLU A N 1
ATOM 2106 C CA . GLU A 1 255 ? -3.068 -6.785 -17.530 1.00 96.62 255 GLU A CA 1
ATOM 2107 C C . GLU A 1 255 ? -2.536 -7.215 -16.144 1.00 96.62 255 GLU A C 1
ATOM 2109 O O . GLU A 1 255 ? -2.718 -8.352 -15.712 1.00 96.62 255 GLU A O 1
ATOM 2114 N N . ILE A 1 256 ? -1.946 -6.287 -15.387 1.00 96.69 256 ILE A N 1
ATOM 2115 C CA . ILE A 1 256 ? -1.471 -6.512 -14.016 1.00 96.69 256 ILE A CA 1
ATOM 2116 C C . ILE A 1 256 ? -2.667 -6.629 -13.064 1.00 96.69 256 ILE A C 1
ATOM 2118 O O . ILE A 1 256 ? -2.736 -7.510 -12.205 1.00 96.69 256 ILE A O 1
ATOM 2122 N N . PHE A 1 257 ? -3.657 -5.760 -13.244 1.00 91.00 257 PHE A N 1
ATOM 2123 C CA . PHE A 1 257 ? -4.908 -5.768 -12.497 1.00 91.00 257 PHE A CA 1
ATOM 2124 C C . PHE A 1 257 ? -6.080 -6.123 -13.431 1.00 91.00 257 PHE A C 1
ATOM 2126 O O . PHE A 1 257 ? -6.216 -5.499 -14.484 1.00 91.00 257 PHE A O 1
ATOM 2133 N N . PRO A 1 258 ? -6.987 -7.053 -13.059 1.00 92.44 258 PRO A N 1
ATOM 2134 C CA . PRO A 1 258 ? -7.054 -7.818 -11.806 1.00 92.44 258 PRO A CA 1
ATOM 2135 C C . PRO A 1 258 ? -6.327 -9.174 -11.827 1.00 92.44 258 PRO A C 1
ATOM 2137 O O . PRO A 1 258 ? -6.504 -9.939 -10.885 1.00 92.44 258 PRO A O 1
ATOM 2140 N N . GLN A 1 259 ? -5.588 -9.510 -12.891 1.00 93.00 259 GLN A N 1
ATOM 2141 C CA . GLN A 1 259 ? -5.106 -10.881 -13.110 1.00 93.00 259 GLN A CA 1
ATOM 2142 C C . GLN A 1 259 ? -3.953 -11.292 -12.184 1.00 93.00 259 GLN A C 1
ATOM 2144 O O . GLN A 1 259 ? -3.934 -12.424 -11.716 1.00 93.00 259 GLN A O 1
ATOM 2149 N N . ILE A 1 260 ? -2.992 -10.395 -11.948 1.00 93.38 260 ILE A N 1
ATOM 2150 C CA . ILE A 1 260 ? -1.766 -10.677 -11.184 1.00 93.38 260 ILE A CA 1
ATOM 2151 C C . ILE A 1 260 ? -1.943 -10.260 -9.724 1.00 93.38 260 ILE A C 1
ATOM 2153 O O . ILE A 1 260 ? -1.530 -10.954 -8.803 1.00 93.38 260 ILE A O 1
ATOM 2157 N N . ILE A 1 261 ? -2.573 -9.108 -9.505 1.00 93.12 261 ILE A N 1
ATOM 2158 C CA . ILE A 1 261 ? -2.765 -8.538 -8.176 1.00 93.12 261 ILE A CA 1
ATOM 2159 C C . ILE A 1 261 ? -4.175 -7.967 -8.056 1.00 93.12 261 ILE A C 1
ATOM 2161 O O . ILE A 1 261 ? -4.701 -7.313 -8.961 1.00 93.12 261 ILE A O 1
ATOM 2165 N N . ASN A 1 262 ? -4.818 -8.206 -6.913 1.00 89.19 262 ASN A N 1
ATOM 2166 C CA . ASN A 1 262 ? -6.150 -7.669 -6.670 1.00 89.19 262 ASN A CA 1
ATOM 2167 C C . ASN A 1 262 ? -6.096 -6.164 -6.356 1.00 89.19 262 ASN A C 1
ATOM 2169 O O . ASN A 1 262 ? -5.099 -5.633 -5.862 1.00 89.19 262 ASN A O 1
ATOM 2173 N N . LYS A 1 263 ? -7.227 -5.474 -6.556 1.00 87.75 263 LYS A N 1
ATOM 2174 C CA . LYS A 1 263 ? -7.329 -4.022 -6.337 1.00 87.75 263 LYS A CA 1
ATOM 2175 C C . LYS A 1 263 ? -6.865 -3.632 -4.926 1.00 87.75 263 LYS A C 1
ATOM 2177 O O . LYS A 1 263 ? -6.411 -2.515 -4.715 1.00 87.75 263 LYS A O 1
ATOM 2182 N N . SER A 1 264 ? -7.085 -4.483 -3.911 1.00 81.31 264 SER A N 1
ATOM 2183 C CA . SER A 1 264 ? -6.842 -4.157 -2.488 1.00 81.31 264 SER A CA 1
ATOM 2184 C C . SER A 1 264 ? -5.364 -4.028 -2.209 1.00 81.31 264 SER A C 1
ATOM 2186 O O . SER A 1 264 ? -4.929 -3.016 -1.674 1.00 81.31 264 SER A O 1
ATOM 2188 N N . LYS A 1 265 ? -4.606 -5.031 -2.647 1.00 87.44 265 LYS A N 1
ATOM 2189 C CA . LYS A 1 265 ? -3.156 -5.054 -2.524 1.00 87.44 265 LYS A CA 1
ATOM 2190 C C . LYS A 1 265 ? -2.528 -3.876 -3.282 1.00 87.44 265 LYS A C 1
ATOM 2192 O O . LYS A 1 265 ? -1.711 -3.172 -2.702 1.00 87.44 265 LYS A O 1
ATOM 2197 N N . VAL A 1 266 ? -3.008 -3.579 -4.497 1.00 92.19 266 VAL A N 1
ATOM 2198 C CA . VAL A 1 266 ? -2.598 -2.397 -5.289 1.00 92.19 266 VAL A CA 1
ATOM 2199 C C . VAL A 1 266 ? -2.809 -1.087 -4.529 1.00 92.19 266 VAL A C 1
ATOM 2201 O O . VAL A 1 266 ? -1.901 -0.267 -4.449 1.00 92.19 266 VAL A O 1
ATOM 2204 N N . TYR A 1 267 ? -3.997 -0.883 -3.956 1.00 88.69 267 TYR A N 1
ATOM 2205 C CA . TYR A 1 267 ? -4.309 0.348 -3.225 1.00 88.69 267 TYR A CA 1
ATOM 2206 C C . TYR A 1 267 ? -3.449 0.503 -1.963 1.00 88.69 267 TYR A C 1
ATOM 2208 O O . TYR A 1 267 ? -2.959 1.590 -1.659 1.00 88.69 267 TYR A O 1
ATOM 2216 N N . ASN A 1 268 ? -3.211 -0.602 -1.253 1.00 84.25 268 ASN A N 1
ATOM 2217 C CA . ASN A 1 268 ? -2.316 -0.612 -0.101 1.00 84.25 268 ASN A CA 1
ATOM 2218 C C . ASN A 1 268 ? -0.885 -0.233 -0.508 1.00 84.25 268 ASN A C 1
ATOM 2220 O O . ASN A 1 268 ? -0.271 0.601 0.149 1.00 84.25 268 ASN A O 1
ATOM 2224 N N . LEU A 1 269 ? -0.375 -0.794 -1.609 1.00 90.44 269 LEU A N 1
ATOM 2225 C CA . LEU A 1 269 ? 0.932 -0.438 -2.166 1.00 90.44 269 LEU A CA 1
ATOM 2226 C C . LEU A 1 269 ? 1.017 1.043 -2.544 1.00 90.44 269 LEU A C 1
ATOM 2228 O O . LEU A 1 269 ? 1.983 1.718 -2.196 1.00 90.44 269 LEU A O 1
ATOM 2232 N N . TRP A 1 270 ? -0.014 1.556 -3.213 1.00 91.94 270 TRP A N 1
ATOM 2233 C CA . TRP A 1 270 ? -0.107 2.956 -3.612 1.00 91.94 270 TRP A CA 1
ATOM 2234 C C . TRP A 1 270 ? -0.038 3.886 -2.401 1.00 91.94 270 TRP A C 1
ATOM 2236 O O . TRP A 1 270 ? 0.759 4.822 -2.379 1.00 91.94 270 TRP A O 1
ATOM 2246 N N . THR A 1 271 ? -0.825 3.584 -1.368 1.00 86.62 271 THR A N 1
ATOM 2247 C CA . THR A 1 271 ? -0.885 4.368 -0.129 1.00 86.62 271 THR A CA 1
ATOM 2248 C C . THR A 1 271 ? 0.470 4.351 0.575 1.00 86.62 271 THR A C 1
ATOM 2250 O O . THR A 1 271 ? 0.992 5.398 0.934 1.00 86.62 271 THR A O 1
ATOM 2253 N N . GLN A 1 272 ? 1.114 3.185 0.673 1.00 84.81 272 GLN A N 1
ATOM 2254 C CA . GLN A 1 272 ? 2.432 3.056 1.302 1.00 84.81 272 GLN A CA 1
ATOM 2255 C C . GLN A 1 272 ? 3.532 3.857 0.598 1.00 84.81 272 GLN A C 1
ATOM 2257 O O . GLN A 1 272 ? 4.471 4.314 1.250 1.00 84.81 272 GLN A O 1
ATOM 2262 N N . ILE A 1 273 ? 3.471 3.990 -0.727 1.00 88.44 273 ILE A N 1
ATOM 2263 C CA . ILE A 1 273 ? 4.458 4.770 -1.480 1.00 88.44 273 ILE A CA 1
ATOM 2264 C C . ILE A 1 273 ? 4.151 6.262 -1.394 1.00 88.44 273 ILE A C 1
ATOM 2266 O O . ILE A 1 273 ? 5.046 7.066 -1.141 1.00 88.44 273 ILE A O 1
ATOM 2270 N N . THR A 1 274 ? 2.888 6.638 -1.559 1.00 87.44 274 THR A N 1
ATOM 2271 C CA . THR A 1 274 ? 2.485 8.045 -1.559 1.00 87.44 274 THR A CA 1
ATOM 2272 C C . THR A 1 274 ? 2.577 8.683 -0.173 1.00 87.44 274 THR A C 1
ATOM 2274 O O . THR A 1 274 ? 3.006 9.829 -0.069 1.00 87.44 274 THR A O 1
ATOM 2277 N N . GLU A 1 275 ? 2.317 7.943 0.910 1.00 83.44 275 GLU A N 1
ATOM 2278 C CA . GLU A 1 275 ? 2.495 8.444 2.282 1.00 83.44 275 GLU A CA 1
ATOM 2279 C C . GLU A 1 275 ? 3.946 8.869 2.567 1.00 83.44 275 GLU A C 1
ATOM 2281 O O . GLU A 1 275 ? 4.164 9.892 3.219 1.00 83.44 275 GLU A O 1
ATOM 2286 N N . LYS A 1 276 ? 4.942 8.170 1.996 1.00 81.50 276 LYS A N 1
ATOM 2287 C CA . LYS A 1 276 ? 6.371 8.550 2.080 1.00 81.50 276 LYS A CA 1
ATOM 2288 C C . LYS A 1 276 ? 6.695 9.860 1.359 1.00 81.50 276 LYS A C 1
ATOM 2290 O O . LYS A 1 276 ? 7.723 10.473 1.634 1.00 81.50 276 LYS A O 1
ATOM 2295 N N . THR A 1 277 ? 5.850 10.250 0.407 1.00 77.81 277 THR A N 1
ATOM 2296 C CA . THR A 1 277 ? 5.992 11.499 -0.355 1.00 77.81 277 THR A CA 1
ATOM 2297 C C . THR A 1 277 ? 5.460 12.682 0.445 1.00 77.81 277 THR A C 1
ATOM 2299 O O . THR A 1 277 ? 5.984 13.789 0.342 1.00 77.81 277 THR A O 1
ATOM 2302 N N . THR A 1 278 ? 4.411 12.442 1.237 1.00 77.25 278 THR A N 1
ATOM 2303 C CA . THR A 1 278 ? 3.720 13.469 2.025 1.00 77.25 278 THR A CA 1
ATOM 2304 C C . THR A 1 278 ? 4.304 13.682 3.419 1.00 77.25 278 THR A C 1
ATOM 2306 O O . THR A 1 278 ? 4.033 14.714 4.025 1.00 77.25 278 THR A O 1
ATOM 2309 N N . SER A 1 279 ? 5.077 12.729 3.950 1.00 76.69 279 SER A N 1
ATOM 2310 C CA . SER A 1 279 ? 5.719 12.885 5.258 1.00 76.69 279 SER A CA 1
ATOM 2311 C C . SER A 1 279 ? 6.765 14.003 5.241 1.00 76.69 279 SER A C 1
ATOM 2313 O O . SER A 1 279 ? 7.480 14.179 4.255 1.00 76.69 279 SER A O 1
ATOM 2315 N N . SER A 1 280 ? 6.879 14.736 6.355 1.00 71.81 280 SER A N 1
ATOM 2316 C CA . SER A 1 280 ? 7.916 15.761 6.576 1.00 71.81 280 SER A CA 1
ATOM 2317 C C . SER A 1 280 ? 9.327 15.211 6.333 1.00 71.81 280 SER A C 1
ATOM 2319 O O . SER A 1 280 ? 10.177 15.887 5.758 1.00 71.81 280 SER A O 1
ATOM 2321 N N . GLU A 1 281 ? 9.543 13.940 6.669 1.00 74.56 281 GLU A N 1
ATOM 2322 C CA . GLU A 1 281 ? 10.655 13.135 6.179 1.00 74.56 281 GLU A CA 1
ATOM 2323 C C . GLU A 1 281 ? 10.375 12.684 4.741 1.00 74.56 281 GLU A C 1
ATOM 2325 O O . GLU A 1 281 ? 9.856 11.586 4.515 1.00 74.56 281 GLU A O 1
ATOM 2330 N N . LYS A 1 282 ? 10.699 13.519 3.749 1.00 71.94 282 LYS A N 1
ATOM 2331 C CA . LYS A 1 282 ? 10.682 13.078 2.349 1.00 71.94 282 LYS A CA 1
ATOM 2332 C C . LYS A 1 282 ? 11.696 11.949 2.185 1.00 71.94 282 LYS A C 1
ATOM 2334 O O . LYS A 1 282 ? 12.902 12.187 2.158 1.00 71.94 282 LYS A O 1
ATOM 2339 N N . LYS A 1 283 ? 11.211 10.710 2.098 1.00 79.62 283 LYS A N 1
ATOM 2340 C CA . LYS A 1 283 ? 12.071 9.552 1.842 1.00 79.62 283 LYS A CA 1
ATOM 2341 C C . LYS A 1 283 ? 12.354 9.478 0.356 1.00 79.62 283 LYS A C 1
ATOM 2343 O O . LYS A 1 283 ? 11.433 9.474 -0.456 1.00 79.62 283 LYS A O 1
ATOM 2348 N N . ASP A 1 284 ? 13.632 9.396 0.020 1.00 85.69 284 ASP A N 1
ATOM 2349 C CA . ASP A 1 284 ? 14.051 9.163 -1.352 1.00 85.69 284 ASP A CA 1
ATOM 2350 C C . ASP A 1 284 ? 13.483 7.825 -1.873 1.00 85.69 284 ASP A C 1
ATOM 2352 O O . ASP A 1 284 ? 13.415 6.849 -1.113 1.00 85.69 284 ASP A O 1
ATOM 2356 N N . PRO A 1 285 ? 13.084 7.752 -3.159 1.00 86.88 285 PRO A N 1
ATOM 2357 C CA . PRO A 1 285 ? 12.708 6.489 -3.784 1.00 86.88 285 PRO A CA 1
ATOM 2358 C C . PRO A 1 285 ? 13.870 5.499 -3.740 1.00 86.88 285 PRO A C 1
ATOM 2360 O O . PRO A 1 285 ? 15.029 5.886 -3.917 1.00 86.88 285 PRO A O 1
ATOM 2363 N N . ILE A 1 286 ? 13.562 4.212 -3.569 1.00 86.88 286 ILE A N 1
ATOM 2364 C CA . ILE A 1 286 ? 14.575 3.149 -3.467 1.00 86.88 286 ILE A CA 1
ATOM 2365 C C . ILE A 1 286 ? 15.444 3.138 -4.727 1.00 86.88 286 ILE A C 1
ATOM 2367 O O . ILE A 1 286 ? 16.667 3.026 -4.653 1.00 86.88 286 ILE A O 1
ATOM 2371 N N . TYR A 1 287 ? 14.828 3.330 -5.895 1.00 85.81 287 TYR A N 1
ATOM 2372 C CA . TYR A 1 287 ? 15.533 3.346 -7.175 1.00 85.81 287 TYR A CA 1
ATOM 2373 C C . TYR A 1 287 ? 15.928 4.750 -7.667 1.00 85.81 287 TYR A C 1
ATOM 2375 O O . TYR A 1 287 ? 16.125 4.938 -8.871 1.00 85.81 287 TYR A O 1
ATOM 2383 N N . LYS A 1 288 ? 16.137 5.729 -6.767 1.00 89.38 288 LYS A N 1
ATOM 2384 C CA . LYS A 1 288 ? 16.629 7.088 -7.104 1.00 89.38 288 LYS A CA 1
ATOM 2385 C C . LYS A 1 288 ? 17.862 7.068 -8.011 1.00 89.38 288 LYS A C 1
ATOM 2387 O O . LYS A 1 288 ? 17.964 7.850 -8.952 1.00 89.38 288 LYS A O 1
ATOM 2392 N N . ASN A 1 289 ? 18.774 6.121 -7.797 1.00 88.38 289 ASN A N 1
ATOM 2393 C CA . ASN A 1 289 ? 19.978 5.975 -8.618 1.00 88.38 289 ASN A CA 1
ATOM 2394 C C . ASN A 1 289 ? 19.682 5.636 -10.092 1.00 88.38 289 ASN A C 1
ATOM 2396 O O . ASN A 1 289 ? 20.404 6.099 -10.977 1.00 88.38 289 ASN A O 1
ATOM 2400 N N . CYS A 1 290 ? 18.611 4.886 -10.382 1.00 88.56 290 CYS A N 1
ATOM 2401 C CA . CYS A 1 290 ? 18.180 4.634 -11.763 1.00 88.56 290 CYS A CA 1
ATOM 2402 C C . CYS A 1 290 ? 17.716 5.932 -12.429 1.00 88.56 290 CYS A C 1
ATOM 2404 O O . CYS A 1 290 ? 18.068 6.226 -13.571 1.00 88.56 290 CYS A O 1
ATOM 2406 N N . VAL A 1 291 ? 16.989 6.749 -11.669 1.00 89.31 291 VAL A N 1
ATOM 2407 C CA . VAL A 1 291 ? 16.488 8.050 -12.109 1.00 89.31 291 VAL A CA 1
ATOM 2408 C C . VAL A 1 291 ? 17.637 9.025 -12.401 1.00 89.31 291 VAL A C 1
ATOM 2410 O O . VAL A 1 291 ? 17.647 9.689 -13.437 1.00 89.31 291 VAL A O 1
ATOM 2413 N N . LEU A 1 292 ? 18.664 9.053 -11.546 1.00 89.12 292 LEU A N 1
ATOM 2414 C CA . LEU A 1 292 ? 19.879 9.853 -11.756 1.00 89.12 292 LEU A CA 1
ATOM 2415 C C . LEU A 1 292 ? 20.706 9.396 -12.967 1.00 89.12 292 LEU A C 1
ATOM 2417 O O . LEU A 1 292 ? 21.427 10.191 -13.568 1.00 89.12 292 LEU A O 1
ATOM 2421 N N . LYS A 1 293 ? 20.657 8.112 -13.331 1.00 89.06 293 LYS A N 1
ATOM 2422 C CA . LYS A 1 293 ? 21.317 7.622 -14.548 1.00 89.06 293 LYS A CA 1
ATOM 2423 C C . LYS A 1 293 ? 20.553 8.063 -15.793 1.00 89.06 293 LYS A C 1
ATOM 2425 O O . LYS A 1 293 ? 21.169 8.518 -16.757 1.00 89.06 293 LYS A O 1
ATOM 2430 N N . LEU A 1 294 ? 19.226 7.961 -15.749 1.00 89.81 294 LEU A N 1
ATOM 2431 C CA . LEU A 1 294 ? 18.347 8.400 -16.827 1.00 89.81 294 LEU A CA 1
ATOM 2432 C C . LEU A 1 294 ? 18.522 9.896 -17.117 1.00 89.81 294 LEU A C 1
ATOM 2434 O O . LEU A 1 294 ? 18.642 10.297 -18.271 1.00 89.81 294 LEU A O 1
ATOM 2438 N N . SER A 1 295 ? 18.627 10.719 -16.074 1.00 88.00 295 SER A N 1
ATOM 2439 C CA . SER A 1 295 ? 18.833 12.158 -16.243 1.00 88.00 295 SER A CA 1
ATOM 2440 C C . SER A 1 295 ? 20.151 12.520 -16.912 1.00 88.00 295 SER A C 1
ATOM 2442 O O . SER A 1 295 ? 20.201 13.433 -17.735 1.00 88.00 295 SER A O 1
ATOM 2444 N N . LYS A 1 296 ? 21.221 11.781 -16.605 1.00 88.50 296 LYS A N 1
ATOM 2445 C CA . LYS A 1 296 ? 22.511 11.943 -17.284 1.00 88.50 296 LYS A CA 1
ATOM 2446 C C . LYS A 1 296 ? 22.408 11.590 -18.767 1.00 88.50 296 LYS A C 1
ATOM 2448 O O . LYS A 1 296 ? 23.036 12.265 -19.574 1.00 88.50 296 LYS A O 1
ATOM 2453 N N . ALA A 1 297 ? 21.608 10.582 -19.121 1.00 87.69 297 ALA A N 1
ATOM 2454 C CA . ALA A 1 297 ? 21.406 10.169 -20.509 1.00 87.69 297 ALA A CA 1
ATOM 2455 C C . ALA A 1 297 ? 20.618 11.205 -21.333 1.00 87.69 297 ALA A C 1
ATOM 2457 O O . ALA A 1 297 ? 20.972 11.455 -22.480 1.00 87.69 297 ALA A O 1
ATOM 2458 N N . PHE A 1 298 ? 19.601 11.848 -20.747 1.00 86.06 298 PHE A N 1
ATOM 2459 C CA . PHE A 1 298 ? 18.806 12.886 -21.426 1.00 86.06 298 PHE A CA 1
ATOM 2460 C C . PHE A 1 298 ? 19.411 14.298 -21.362 1.00 86.06 298 PHE A C 1
ATOM 2462 O O . PHE A 1 298 ? 18.917 15.216 -22.017 1.00 86.06 298 PHE A O 1
ATOM 2469 N N . GLY A 1 299 ? 20.483 14.485 -20.590 1.00 84.69 299 GLY A N 1
ATOM 2470 C CA . GLY A 1 299 ? 21.117 15.780 -20.371 1.00 84.69 299 GLY A CA 1
ATOM 2471 C C . GLY A 1 299 ? 20.382 16.632 -19.329 1.00 84.69 299 GLY A C 1
ATOM 2472 O O . GLY A 1 299 ? 19.159 16.776 -19.339 1.00 84.69 299 GLY A O 1
ATOM 2473 N N . ALA A 1 300 ? 21.157 17.266 -18.445 1.00 71.62 300 ALA A N 1
ATOM 2474 C CA . ALA A 1 300 ? 20.665 18.023 -17.286 1.00 71.62 300 ALA A CA 1
ATOM 2475 C C . ALA A 1 300 ? 19.812 19.268 -17.619 1.00 71.62 300 ALA A C 1
ATOM 2477 O O . ALA A 1 300 ? 19.266 19.888 -16.714 1.00 71.62 300 ALA A O 1
ATOM 2478 N N . LYS A 1 301 ? 19.719 19.658 -18.897 1.00 67.62 301 LYS A N 1
ATOM 2479 C CA . LYS A 1 301 ? 19.008 20.864 -19.351 1.00 67.62 301 LYS A CA 1
ATOM 2480 C C . LYS A 1 301 ? 17.623 20.589 -19.945 1.00 67.62 301 LYS A C 1
ATOM 2482 O O . LYS A 1 301 ? 16.983 21.530 -20.395 1.00 67.62 301 LYS A O 1
ATOM 2487 N N . SER A 1 302 ? 17.174 19.335 -20.002 1.00 71.81 302 SER A N 1
ATOM 2488 C CA . SER A 1 302 ? 15.847 19.031 -20.543 1.00 71.81 302 SER A CA 1
ATOM 2489 C C . SER A 1 302 ? 14.758 19.305 -19.502 1.00 71.81 302 SER A C 1
ATOM 2491 O O . SER A 1 302 ? 14.880 18.894 -18.348 1.00 71.81 302 SER A O 1
ATOM 2493 N N . ASP A 1 303 ? 13.658 19.938 -19.919 1.00 67.69 303 ASP A N 1
ATOM 2494 C CA . ASP A 1 303 ? 12.452 20.108 -19.089 1.00 67.69 303 ASP A CA 1
ATOM 2495 C C . ASP A 1 303 ? 11.915 18.762 -18.566 1.00 67.69 303 ASP A C 1
ATOM 2497 O O . ASP A 1 303 ? 11.289 18.690 -17.506 1.00 67.69 303 ASP A O 1
ATOM 2501 N N . HIS A 1 304 ? 12.246 17.664 -19.256 1.00 66.44 304 HIS A N 1
ATOM 2502 C CA . HIS A 1 304 ? 12.009 16.297 -18.800 1.00 66.44 304 HIS A CA 1
ATOM 2503 C C . HIS A 1 304 ? 12.607 16.002 -17.421 1.00 66.44 304 HIS A C 1
ATOM 2505 O O . HIS A 1 304 ? 11.985 15.284 -16.645 1.00 66.44 304 HIS A O 1
ATOM 2511 N N . PHE A 1 305 ? 13.750 16.586 -17.057 1.00 66.31 305 PHE A N 1
ATOM 2512 C CA . PHE A 1 305 ? 14.369 16.332 -15.757 1.00 66.31 305 PHE A CA 1
ATOM 2513 C C . PHE A 1 305 ? 13.549 16.880 -14.580 1.00 66.31 305 PHE A C 1
ATOM 2515 O O . PHE A 1 305 ? 13.476 16.239 -13.531 1.00 66.31 305 PHE A O 1
ATOM 2522 N N . LYS A 1 306 ? 12.876 18.023 -14.762 1.00 66.75 306 LYS A N 1
ATOM 2523 C CA . LYS A 1 306 ? 12.040 18.635 -13.719 1.00 66.75 306 LYS A CA 1
ATOM 2524 C C . LYS A 1 306 ? 10.808 17.776 -13.410 1.00 66.75 306 LYS A C 1
ATOM 2526 O O . LYS A 1 306 ? 10.446 17.612 -12.250 1.00 66.75 306 LYS A O 1
ATOM 2531 N N . ILE A 1 307 ? 10.232 17.156 -14.442 1.00 62.31 307 ILE A N 1
ATOM 2532 C CA . ILE A 1 307 ? 9.083 16.235 -14.343 1.00 62.31 307 ILE A CA 1
ATOM 2533 C C . ILE A 1 307 ? 9.461 14.933 -13.624 1.00 62.31 307 ILE A C 1
ATOM 2535 O O . ILE A 1 307 ? 8.633 14.309 -12.960 1.00 62.31 307 ILE A O 1
ATOM 2539 N N . ILE A 1 308 ? 10.717 14.516 -13.760 1.00 67.31 308 ILE A N 1
ATOM 2540 C CA . ILE A 1 308 ? 11.205 13.248 -13.231 1.00 67.31 308 ILE A CA 1
ATOM 2541 C C . ILE A 1 308 ? 11.388 13.287 -11.701 1.00 67.31 308 ILE A C 1
ATOM 2543 O O . ILE A 1 308 ? 11.212 12.244 -11.067 1.00 67.31 308 ILE A O 1
ATOM 2547 N N . ASN A 1 309 ? 11.709 14.444 -11.101 1.00 63.34 309 ASN A N 1
ATOM 2548 C CA . ASN A 1 309 ? 12.290 14.454 -9.752 1.00 63.34 309 ASN A CA 1
ATOM 2549 C C . ASN A 1 309 ? 11.592 15.274 -8.664 1.00 63.34 309 ASN A C 1
ATOM 2551 O O . ASN A 1 309 ? 11.735 14.890 -7.506 1.00 63.34 309 ASN A O 1
ATOM 2555 N N . GLU A 1 310 ? 10.869 16.365 -8.935 1.00 66.44 310 GLU A N 1
ATOM 2556 C CA . GLU A 1 310 ? 10.528 17.284 -7.835 1.00 66.44 310 GLU A CA 1
ATOM 2557 C C . GLU A 1 310 ? 9.077 17.786 -7.890 1.00 66.44 310 GLU A C 1
ATOM 2559 O O . GLU A 1 310 ? 8.641 18.398 -8.859 1.00 66.44 310 GLU A O 1
ATOM 2564 N N . ASN A 1 311 ? 8.353 17.532 -6.791 1.00 72.38 311 ASN A N 1
ATOM 2565 C CA . ASN A 1 311 ? 7.008 18.020 -6.440 1.00 72.38 311 ASN A CA 1
ATOM 2566 C C . ASN A 1 311 ? 5.790 17.276 -6.993 1.00 72.38 311 ASN A C 1
ATOM 2568 O O . ASN A 1 311 ? 4.682 17.766 -6.809 1.00 72.38 311 ASN A O 1
ATOM 2572 N N . SER A 1 312 ? 5.954 16.092 -7.585 1.00 82.94 312 SER A N 1
ATOM 2573 C CA . SER A 1 312 ? 4.788 15.247 -7.852 1.00 82.94 312 SER A CA 1
ATOM 2574 C C . SER A 1 312 ? 4.419 14.387 -6.643 1.00 82.94 312 SER A C 1
ATOM 2576 O O . SER A 1 312 ? 5.297 13.887 -5.941 1.00 82.94 312 SER A O 1
ATOM 2578 N N . ALA A 1 313 ? 3.126 14.122 -6.468 1.00 84.94 313 ALA A N 1
ATOM 2579 C CA . ALA A 1 313 ? 2.614 13.110 -5.548 1.00 84.94 313 ALA A CA 1
ATOM 2580 C C . ALA A 1 313 ? 3.121 11.683 -5.854 1.00 84.94 313 ALA A C 1
ATOM 2582 O O . ALA A 1 313 ? 3.112 10.823 -4.975 1.00 84.94 313 ALA A O 1
ATOM 2583 N N . PHE A 1 314 ? 3.545 11.411 -7.097 1.00 91.44 314 PHE A N 1
ATOM 2584 C CA . PHE A 1 314 ? 4.018 10.088 -7.521 1.00 91.44 314 PHE A CA 1
ATOM 2585 C C . PHE A 1 314 ? 5.096 10.167 -8.621 1.00 91.44 314 PHE A C 1
ATOM 2587 O O . PHE A 1 314 ? 4.796 9.890 -9.783 1.00 91.44 314 PHE A O 1
ATOM 2594 N N . PRO A 1 315 ? 6.328 10.612 -8.306 1.00 91.12 315 PRO A N 1
ATOM 2595 C CA . PRO A 1 315 ? 7.454 10.694 -9.239 1.00 91.12 315 PRO A CA 1
ATOM 2596 C C . PRO A 1 315 ? 7.851 9.348 -9.858 1.00 91.12 315 PRO A C 1
ATOM 2598 O O . PRO A 1 315 ? 7.529 8.274 -9.350 1.00 91.12 315 PRO A O 1
ATOM 2601 N N . PHE A 1 316 ? 8.654 9.410 -10.924 1.00 92.75 316 PHE A N 1
ATOM 2602 C CA . PHE A 1 316 ? 9.108 8.224 -11.655 1.00 92.75 316 PHE A CA 1
ATOM 2603 C C . PHE A 1 316 ? 9.883 7.228 -10.777 1.00 92.75 316 PHE A C 1
ATOM 2605 O O . PHE A 1 316 ? 9.713 6.020 -10.915 1.00 92.75 316 PHE A O 1
ATOM 2612 N N . GLY A 1 317 ? 10.683 7.706 -9.817 1.00 92.38 317 GLY A N 1
ATOM 2613 C CA . GLY A 1 317 ? 11.356 6.819 -8.861 1.00 92.38 317 GLY A CA 1
ATOM 2614 C C . GLY A 1 317 ? 10.374 5.967 -8.049 1.00 92.38 317 GLY A C 1
ATOM 2615 O O . GLY A 1 317 ? 10.588 4.771 -7.885 1.00 92.38 317 GLY A O 1
ATOM 2616 N N . PHE A 1 318 ? 9.252 6.551 -7.622 1.00 92.69 318 PHE A N 1
ATOM 2617 C CA . PHE A 1 318 ? 8.195 5.827 -6.917 1.00 92.69 318 PHE A CA 1
ATOM 2618 C C . PHE A 1 318 ? 7.391 4.900 -7.825 1.00 92.69 318 PHE A C 1
ATOM 2620 O O . PHE A 1 318 ? 6.920 3.867 -7.358 1.00 92.69 318 PHE A O 1
ATOM 2627 N N . PHE A 1 319 ? 7.291 5.202 -9.119 1.00 95.44 319 PHE A N 1
ATOM 2628 C CA . PHE A 1 319 ? 6.767 4.250 -10.094 1.00 95.44 319 PHE A CA 1
ATOM 2629 C C . PHE A 1 319 ? 7.644 2.988 -10.188 1.00 95.44 319 PHE A C 1
ATOM 2631 O O . PHE A 1 319 ? 7.110 1.881 -10.178 1.00 95.44 319 PHE A O 1
ATOM 2638 N N . LEU A 1 320 ? 8.976 3.122 -10.191 1.00 95.31 320 LEU A N 1
ATOM 2639 C CA . LEU A 1 320 ? 9.886 1.965 -10.166 1.00 95.31 320 LEU A CA 1
ATOM 2640 C C . LEU A 1 320 ? 9.764 1.165 -8.863 1.00 95.31 320 LEU A C 1
ATOM 2642 O O . LEU A 1 320 ? 9.672 -0.063 -8.903 1.00 95.31 320 LEU A O 1
ATOM 2646 N N . ASP A 1 321 ? 9.714 1.858 -7.720 1.00 93.75 321 ASP A N 1
ATOM 2647 C CA . ASP A 1 321 ? 9.475 1.227 -6.417 1.00 93.75 321 ASP A CA 1
ATOM 2648 C C . ASP A 1 321 ? 8.154 0.439 -6.433 1.00 93.75 321 ASP A C 1
ATOM 2650 O O . ASP A 1 321 ? 8.088 -0.687 -5.939 1.00 93.75 321 ASP A O 1
ATOM 2654 N N . PHE A 1 322 ? 7.112 1.007 -7.045 1.00 95.44 322 PHE A N 1
ATOM 2655 C CA . PHE A 1 322 ? 5.794 0.393 -7.154 1.00 95.44 322 PHE A CA 1
ATOM 2656 C C . PHE A 1 322 ? 5.796 -0.874 -8.012 1.00 95.44 322 PHE A C 1
ATOM 2658 O O . PHE A 1 322 ? 5.186 -1.865 -7.616 1.00 95.44 322 PHE A O 1
ATOM 2665 N N . LEU A 1 323 ? 6.509 -0.886 -9.144 1.00 96.94 323 LEU A N 1
ATOM 2666 C CA . LEU A 1 323 ? 6.649 -2.089 -9.973 1.00 96.94 323 LEU A CA 1
ATOM 2667 C C . LEU A 1 323 ? 7.369 -3.217 -9.223 1.00 96.94 323 LEU A C 1
ATOM 2669 O O . LEU A 1 323 ? 6.894 -4.353 -9.223 1.00 96.94 323 LEU A O 1
ATOM 2673 N N . ALA A 1 324 ? 8.478 -2.905 -8.546 1.00 95.56 324 ALA A N 1
ATOM 2674 C CA . ALA A 1 324 ? 9.205 -3.891 -7.746 1.00 95.56 324 ALA A CA 1
ATOM 2675 C C . ALA A 1 324 ? 8.331 -4.457 -6.618 1.00 95.56 324 ALA A C 1
ATOM 2677 O O . ALA A 1 324 ? 8.316 -5.664 -6.372 1.00 95.56 324 ALA A O 1
ATOM 2678 N N . LEU A 1 325 ? 7.556 -3.589 -5.967 1.00 93.69 325 LEU A N 1
ATOM 2679 C CA . LEU A 1 325 ? 6.625 -3.995 -4.929 1.00 93.69 325 LEU A CA 1
ATOM 2680 C C . LEU A 1 325 ? 5.503 -4.886 -5.465 1.00 93.69 325 LEU A C 1
ATOM 2682 O O . LEU A 1 325 ? 5.246 -5.920 -4.862 1.00 93.69 325 LEU A O 1
ATOM 2686 N N . ILE A 1 326 ? 4.887 -4.553 -6.606 1.00 95.44 326 ILE A N 1
ATOM 2687 C CA . ILE A 1 326 ? 3.879 -5.418 -7.239 1.00 95.44 326 ILE A CA 1
ATOM 2688 C C . ILE A 1 326 ? 4.446 -6.809 -7.500 1.00 95.44 326 ILE A C 1
ATOM 2690 O O . ILE A 1 326 ? 3.778 -7.791 -7.188 1.00 95.44 326 ILE A O 1
ATOM 2694 N N . ALA A 1 327 ? 5.658 -6.902 -8.049 1.00 95.50 327 ALA A N 1
ATOM 2695 C CA . ALA A 1 327 ? 6.289 -8.184 -8.340 1.00 95.50 327 ALA A CA 1
ATOM 2696 C C . ALA A 1 327 ? 6.444 -9.047 -7.076 1.00 95.50 327 ALA A C 1
ATOM 2698 O O . ALA A 1 327 ? 6.072 -10.219 -7.069 1.00 95.50 327 ALA A O 1
ATOM 2699 N N . ILE A 1 328 ? 6.920 -8.457 -5.978 1.00 92.88 328 ILE A N 1
ATOM 2700 C CA . ILE A 1 328 ? 7.074 -9.162 -4.699 1.00 92.88 328 ILE A CA 1
ATOM 2701 C C . ILE A 1 328 ? 5.718 -9.564 -4.126 1.00 92.88 328 ILE A C 1
ATOM 2703 O O . ILE A 1 328 ? 5.513 -10.726 -3.782 1.00 92.88 328 ILE A O 1
ATOM 2707 N N . THR A 1 329 ? 4.771 -8.629 -4.068 1.00 91.31 329 THR A N 1
ATOM 2708 C CA . THR A 1 329 ? 3.423 -8.880 -3.557 1.00 91.31 329 THR A CA 1
ATOM 2709 C C . THR A 1 329 ? 2.718 -9.995 -4.316 1.00 91.31 329 THR A C 1
ATOM 2711 O O . THR A 1 329 ? 2.011 -10.799 -3.714 1.00 91.31 329 THR A O 1
ATOM 2714 N N . ALA A 1 330 ? 2.855 -9.995 -5.641 1.00 92.56 330 ALA A N 1
ATOM 2715 C CA . ALA A 1 330 ? 2.121 -10.892 -6.509 1.00 92.56 330 ALA A CA 1
ATOM 2716 C C . ALA A 1 330 ? 2.747 -12.276 -6.597 1.00 92.56 330 ALA A C 1
ATOM 2718 O O . ALA A 1 330 ? 2.001 -13.231 -6.746 1.00 92.56 330 ALA A O 1
ATOM 2719 N N . TYR A 1 331 ? 4.076 -12.398 -6.526 1.00 92.75 331 TYR A N 1
ATOM 2720 C CA . TYR A 1 331 ? 4.755 -13.676 -6.759 1.00 92.75 331 TYR A CA 1
ATOM 2721 C C . TYR A 1 331 ? 5.366 -14.289 -5.498 1.00 92.75 331 TYR A C 1
ATOM 2723 O O . TYR A 1 331 ? 5.395 -15.508 -5.389 1.00 92.75 331 TYR A O 1
ATOM 2731 N N . ILE A 1 332 ? 5.805 -13.483 -4.531 1.00 90.12 332 ILE A N 1
ATOM 2732 C CA . ILE A 1 332 ? 6.516 -13.976 -3.341 1.00 90.12 332 ILE A CA 1
ATOM 2733 C C . ILE A 1 332 ? 5.592 -14.030 -2.123 1.00 90.12 332 ILE A C 1
ATOM 2735 O O . ILE A 1 332 ? 5.587 -15.018 -1.396 1.00 90.12 332 ILE A O 1
ATOM 2739 N N . GLU A 1 333 ? 4.812 -12.975 -1.885 1.00 88.06 333 GLU A N 1
ATOM 2740 C CA . GLU A 1 333 ? 4.027 -12.841 -0.648 1.00 88.06 333 GLU A CA 1
ATOM 2741 C C . GLU A 1 333 ? 2.594 -13.376 -0.747 1.00 88.06 333 GLU A C 1
ATOM 2743 O O . GLU A 1 333 ? 1.902 -13.476 0.266 1.00 88.06 333 GLU A O 1
ATOM 2748 N N . ASP A 1 334 ? 2.102 -13.690 -1.945 1.00 84.19 334 ASP A N 1
ATOM 2749 C CA . ASP A 1 334 ? 0.757 -14.238 -2.077 1.00 84.19 334 ASP A CA 1
ATOM 2750 C C . ASP A 1 334 ? 0.727 -15.706 -1.637 1.00 84.19 334 ASP A C 1
ATOM 2752 O O . ASP A 1 334 ? 1.142 -16.597 -2.373 1.00 84.19 334 ASP A O 1
ATOM 2756 N N . GLU A 1 335 ? 0.201 -15.962 -0.439 1.00 82.75 335 GLU A N 1
ATOM 2757 C CA . GLU A 1 335 ? 0.002 -17.316 0.097 1.00 82.75 335 GLU A CA 1
ATOM 2758 C C . GLU A 1 335 ? -0.877 -18.195 -0.804 1.00 82.75 335 GLU A C 1
ATOM 2760 O O . GLU A 1 335 ? -0.811 -19.420 -0.720 1.00 82.75 335 GLU A O 1
ATOM 2765 N N . SER A 1 336 ? -1.701 -17.583 -1.665 1.00 81.75 336 SER A N 1
ATOM 2766 C CA . SER A 1 336 ? -2.529 -18.314 -2.625 1.00 81.75 336 SER A CA 1
ATOM 2767 C C . SER A 1 336 ? -1.758 -18.824 -3.842 1.00 81.75 336 SER A C 1
ATOM 2769 O O . SER A 1 336 ? -2.296 -19.636 -4.595 1.00 81.75 336 SER A O 1
ATOM 2771 N N . ASN A 1 337 ? -0.513 -18.383 -4.039 1.00 81.06 337 ASN A N 1
ATOM 2772 C CA . ASN A 1 337 ? 0.304 -18.872 -5.134 1.00 81.06 337 ASN A CA 1
ATOM 2773 C C . ASN A 1 337 ? 0.711 -20.326 -4.922 1.00 81.06 337 ASN A C 1
ATOM 2775 O O . ASN A 1 337 ? 1.038 -20.762 -3.815 1.00 81.06 337 ASN A O 1
ATOM 2779 N N . ASP A 1 338 ? 0.785 -21.055 -6.033 1.00 79.19 338 ASP A N 1
ATOM 2780 C CA . ASP A 1 338 ? 1.356 -22.392 -6.054 1.00 79.19 338 ASP A CA 1
ATOM 2781 C C . ASP A 1 338 ? 2.747 -22.394 -5.410 1.00 79.19 338 ASP A C 1
ATOM 2783 O O . ASP A 1 338 ? 3.549 -21.475 -5.606 1.00 79.19 338 ASP A O 1
ATOM 2787 N N . LYS A 1 339 ? 3.080 -23.490 -4.713 1.00 81.81 339 LYS A N 1
ATOM 2788 C CA . LYS A 1 339 ? 4.400 -23.722 -4.085 1.00 81.81 339 LYS A CA 1
ATOM 2789 C C . LYS A 1 339 ? 5.586 -23.491 -5.035 1.00 81.81 339 LYS A C 1
ATOM 2791 O O . LYS A 1 339 ? 6.712 -23.317 -4.584 1.00 81.81 339 LYS A O 1
ATOM 2796 N N . VAL A 1 340 ? 5.336 -23.486 -6.345 1.00 80.12 340 VAL A N 1
ATOM 2797 C CA . VAL A 1 340 ? 6.301 -23.155 -7.398 1.00 80.12 340 VAL A CA 1
ATOM 2798 C C . VAL A 1 340 ? 6.854 -21.732 -7.240 1.00 80.12 340 VAL A C 1
ATOM 2800 O O . VAL A 1 340 ? 8.059 -21.539 -7.392 1.00 80.12 340 VAL A O 1
ATOM 2803 N N . PHE A 1 341 ? 6.020 -20.750 -6.885 1.00 82.94 341 PHE A N 1
ATOM 2804 C CA . PHE A 1 341 ? 6.447 -19.351 -6.780 1.00 82.94 341 PHE A CA 1
ATOM 2805 C C . PHE A 1 341 ? 7.160 -19.018 -5.463 1.00 82.94 341 PHE A C 1
ATOM 2807 O O . PHE A 1 341 ? 7.878 -18.026 -5.390 1.00 82.94 341 PHE A O 1
ATOM 2814 N N . GLN A 1 342 ? 7.070 -19.890 -4.453 1.00 78.25 342 GLN A N 1
ATOM 2815 C CA . GLN A 1 342 ? 7.746 -19.695 -3.162 1.00 78.25 342 GLN A CA 1
ATOM 2816 C C . GLN A 1 342 ? 9.282 -19.698 -3.269 1.00 78.25 342 GLN A C 1
ATOM 2818 O O . GLN A 1 342 ? 9.955 -19.244 -2.350 1.00 78.25 342 GLN A O 1
ATOM 2823 N N . LYS A 1 343 ? 9.844 -20.196 -4.380 1.00 88.19 343 LYS A N 1
ATOM 2824 C CA . LYS A 1 343 ? 11.296 -20.238 -4.641 1.00 88.19 343 LYS A CA 1
ATOM 2825 C C . LYS A 1 343 ? 11.787 -19.152 -5.602 1.00 88.19 343 LYS A C 1
ATOM 2827 O O . LYS A 1 343 ? 12.907 -19.242 -6.097 1.00 88.19 343 LYS A O 1
ATOM 2832 N N . VAL A 1 344 ? 10.937 -18.187 -5.941 1.00 92.31 344 VAL A N 1
ATOM 2833 C CA . VAL A 1 344 ? 11.281 -17.125 -6.890 1.00 92.31 344 VAL A CA 1
ATOM 2834 C C . VAL A 1 344 ? 11.999 -16.006 -6.145 1.00 92.31 344 VAL A C 1
ATOM 2836 O O . VAL A 1 344 ? 11.472 -15.445 -5.185 1.00 92.31 344 VAL A O 1
ATOM 2839 N N . SER A 1 345 ? 13.204 -15.671 -6.600 1.00 93.25 345 SER A N 1
ATOM 2840 C CA . SER A 1 345 ? 13.977 -14.555 -6.050 1.00 93.25 345 SER A CA 1
ATOM 2841 C C . SER A 1 345 ? 13.353 -13.202 -6.430 1.00 93.25 345 SER A C 1
ATOM 2843 O O . SER A 1 345 ? 12.606 -13.084 -7.405 1.00 93.25 345 SER A O 1
ATOM 2845 N N . ILE A 1 346 ? 13.679 -12.136 -5.690 1.00 93.75 346 ILE A N 1
ATOM 2846 C CA . ILE A 1 346 ? 13.170 -10.781 -5.986 1.00 93.75 346 ILE A CA 1
ATOM 2847 C C . ILE A 1 346 ? 13.487 -10.337 -7.431 1.00 93.75 346 ILE A C 1
ATOM 2849 O O . ILE A 1 346 ? 12.590 -9.832 -8.104 1.00 93.75 346 ILE A O 1
ATOM 2853 N N . PRO A 1 347 ? 14.714 -10.498 -7.966 1.00 95.94 347 PRO A N 1
ATOM 2854 C CA . PRO A 1 347 ? 14.982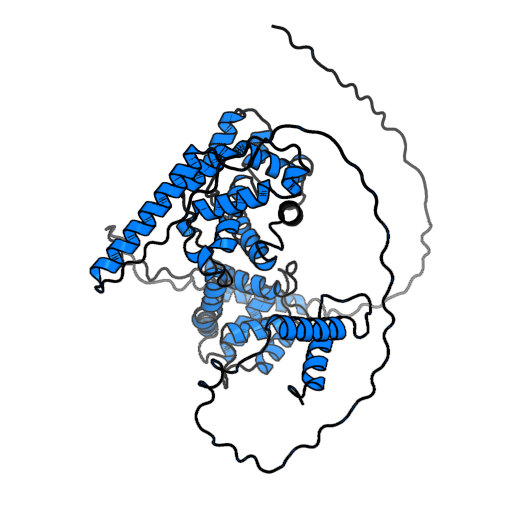 -10.103 -9.346 1.00 95.94 347 PRO A CA 1
ATOM 2855 C C . PRO A 1 347 ? 14.175 -10.909 -10.370 1.00 95.94 347 PRO A C 1
ATOM 2857 O O . PRO A 1 347 ? 13.731 -10.342 -11.365 1.00 95.94 347 PRO A O 1
ATOM 2860 N N . GLU A 1 348 ? 13.948 -12.202 -10.128 1.00 95.81 348 GLU A N 1
ATOM 2861 C CA . GLU A 1 348 ? 13.129 -13.039 -11.012 1.00 95.81 348 GLU A CA 1
ATOM 2862 C C . GLU A 1 348 ? 11.664 -12.619 -11.008 1.00 95.81 348 GLU A C 1
ATOM 2864 O O . GLU A 1 348 ? 11.063 -12.539 -12.075 1.00 95.81 348 GLU A O 1
ATOM 2869 N N . SER A 1 349 ? 11.089 -12.295 -9.846 1.00 95.62 349 SER A N 1
ATOM 2870 C CA . SER A 1 349 ? 9.697 -11.833 -9.785 1.00 95.62 349 SER A CA 1
ATOM 2871 C C . SER A 1 349 ? 9.498 -10.542 -10.584 1.00 95.62 349 SER A C 1
ATOM 2873 O O . SER A 1 349 ? 8.482 -10.384 -11.264 1.00 95.62 349 SER A O 1
ATOM 2875 N N . VAL A 1 350 ? 10.492 -9.644 -10.574 1.00 96.62 350 VAL A N 1
ATOM 2876 C CA . VAL A 1 350 ? 10.491 -8.430 -11.403 1.00 96.62 350 VAL A CA 1
ATOM 2877 C C . VAL A 1 350 ? 10.584 -8.772 -12.893 1.00 96.62 350 VAL A C 1
ATOM 2879 O O . VAL A 1 350 ? 9.846 -8.187 -13.682 1.00 96.62 350 VAL A O 1
ATOM 2882 N N . VAL A 1 351 ? 11.427 -9.732 -13.296 1.00 97.56 351 VAL A N 1
ATOM 2883 C CA . VAL A 1 351 ? 11.489 -10.195 -14.699 1.00 97.56 351 VAL A CA 1
ATOM 2884 C C . VAL A 1 351 ? 10.153 -10.788 -15.145 1.00 97.56 351 VAL A C 1
ATOM 2886 O O . VAL A 1 351 ? 9.667 -10.411 -16.205 1.00 97.56 351 VAL A O 1
ATOM 2889 N N . ILE A 1 352 ? 9.528 -11.643 -14.331 1.00 96.50 352 ILE A N 1
ATOM 2890 C CA . ILE A 1 352 ? 8.224 -12.253 -14.640 1.00 96.50 352 ILE A CA 1
ATOM 2891 C C . ILE A 1 352 ? 7.150 -11.168 -14.813 1.00 96.50 352 ILE A C 1
ATOM 2893 O O . ILE A 1 352 ? 6.329 -11.239 -15.730 1.00 96.50 352 ILE A O 1
ATOM 2897 N N . LEU A 1 353 ? 7.150 -10.138 -13.957 1.00 97.62 353 LEU A N 1
ATOM 2898 C CA . LEU A 1 353 ? 6.242 -9.000 -14.111 1.00 97.62 353 LEU A CA 1
ATOM 2899 C C . LEU A 1 353 ? 6.486 -8.254 -15.432 1.00 97.62 353 LEU A C 1
ATOM 2901 O O . LEU A 1 353 ? 5.527 -7.919 -16.122 1.00 97.62 353 LEU A O 1
ATOM 2905 N N . LEU A 1 354 ? 7.745 -8.003 -15.794 1.00 97.69 354 LEU A N 1
ATOM 2906 C CA . LEU A 1 354 ? 8.095 -7.284 -17.020 1.00 97.69 354 LEU A CA 1
ATOM 2907 C C . LEU A 1 354 ? 7.789 -8.086 -18.283 1.00 97.69 354 LEU A C 1
ATOM 2909 O O . LEU A 1 354 ? 7.305 -7.507 -19.245 1.00 97.69 354 LEU A O 1
ATOM 2913 N N . GLU A 1 355 ? 7.998 -9.400 -18.268 1.00 97.12 355 GLU A N 1
ATOM 2914 C CA . GLU A 1 355 ? 7.591 -10.302 -19.350 1.00 97.12 355 GLU A CA 1
ATOM 2915 C C . GLU A 1 355 ? 6.073 -10.248 -19.563 1.00 97.12 355 GLU A C 1
ATOM 2917 O O . GLU A 1 355 ? 5.596 -10.063 -20.681 1.00 97.12 355 GLU A O 1
ATOM 2922 N N . ARG A 1 356 ? 5.293 -10.322 -18.476 1.00 96.50 356 ARG A N 1
ATOM 2923 C CA . ARG A 1 356 ? 3.832 -10.149 -18.529 1.00 96.50 356 ARG A CA 1
ATOM 2924 C C . ARG A 1 356 ? 3.444 -8.791 -19.107 1.00 96.50 356 ARG A C 1
ATOM 2926 O O . ARG A 1 356 ? 2.523 -8.716 -19.916 1.00 96.50 356 ARG A O 1
ATOM 2933 N N . MET A 1 357 ? 4.141 -7.731 -18.701 1.00 97.56 357 MET A N 1
ATOM 2934 C CA . MET A 1 357 ? 3.926 -6.393 -19.241 1.00 97.56 357 MET A CA 1
ATOM 2935 C C . MET A 1 357 ? 4.243 -6.331 -20.741 1.00 97.56 357 MET A C 1
ATOM 2937 O O . MET A 1 357 ? 3.445 -5.759 -21.477 1.00 97.56 357 MET A O 1
ATOM 2941 N N . ASP A 1 358 ? 5.338 -6.943 -21.196 1.00 96.69 358 ASP A N 1
ATOM 2942 C CA . ASP A 1 358 ? 5.770 -6.991 -22.604 1.00 96.69 358 ASP A CA 1
ATOM 2943 C C . ASP A 1 358 ? 4.710 -7.652 -23.501 1.00 96.69 358 ASP A C 1
ATOM 2945 O O . ASP A 1 358 ? 4.401 -7.176 -24.591 1.00 96.69 358 ASP A O 1
ATOM 2949 N N . LEU A 1 359 ? 4.083 -8.719 -22.998 1.00 95.94 359 LEU A N 1
ATOM 2950 C CA . LEU A 1 359 ? 3.044 -9.481 -23.699 1.00 95.94 359 LEU A CA 1
ATOM 2951 C C . LEU A 1 359 ? 1.647 -8.840 -23.634 1.00 95.94 359 LEU A C 1
ATOM 2953 O O . LEU A 1 359 ? 0.711 -9.318 -24.279 1.00 95.94 359 LEU A O 1
ATOM 2957 N N . SER A 1 360 ? 1.475 -7.782 -22.843 1.00 96.81 360 SER A N 1
ATOM 2958 C CA . SER A 1 360 ? 0.172 -7.159 -22.624 1.00 96.81 360 SER A CA 1
ATOM 2959 C C . SER A 1 360 ? -0.311 -6.331 -23.821 1.00 96.81 360 SER A C 1
ATOM 2961 O O . SER A 1 360 ? 0.460 -5.857 -24.665 1.00 96.81 360 SER A O 1
ATOM 2963 N N . ARG A 1 361 ? -1.621 -6.062 -23.859 1.00 95.31 361 ARG A N 1
ATOM 2964 C CA . ARG A 1 361 ? -2.211 -5.122 -24.829 1.00 95.31 361 ARG A CA 1
ATOM 2965 C C . ARG A 1 361 ? -1.667 -3.711 -24.656 1.00 95.31 361 ARG A C 1
ATOM 2967 O O . ARG A 1 361 ? -1.466 -3.013 -25.644 1.00 95.31 361 ARG A O 1
ATOM 2974 N N . GLY A 1 362 ? -1.426 -3.288 -23.417 1.00 94.25 362 GLY A N 1
ATOM 2975 C CA . GLY A 1 362 ? -0.878 -1.976 -23.088 1.00 94.25 362 GLY A CA 1
ATOM 2976 C C . GLY A 1 362 ? 0.485 -1.744 -23.724 1.00 94.25 362 GLY A C 1
ATOM 2977 O O . GLY A 1 362 ? 0.734 -0.650 -24.233 1.00 94.25 362 GLY A O 1
ATOM 2978 N N . PHE A 1 363 ? 1.327 -2.778 -23.775 1.00 95.50 363 PHE A N 1
ATOM 2979 C CA . PHE A 1 363 ? 2.617 -2.704 -24.447 1.00 95.50 363 PHE A CA 1
ATOM 2980 C C . PHE A 1 363 ? 2.490 -2.814 -25.968 1.00 95.50 363 PHE A C 1
ATOM 2982 O O . PHE A 1 363 ? 2.886 -1.892 -26.669 1.00 95.50 363 PHE A O 1
ATOM 2989 N N . THR A 1 364 ? 1.849 -3.869 -26.477 1.00 91.81 364 THR A N 1
ATOM 2990 C CA . THR A 1 364 ? 1.735 -4.147 -27.926 1.00 91.81 364 THR A CA 1
ATOM 2991 C C . THR A 1 364 ? 0.973 -3.084 -28.723 1.00 91.81 364 THR A C 1
ATOM 2993 O O . THR A 1 364 ? 1.287 -2.840 -29.885 1.00 91.81 364 THR A O 1
ATOM 2996 N N . SER A 1 365 ? -0.027 -2.432 -28.122 1.00 90.12 365 SER A N 1
ATOM 2997 C CA . SER A 1 365 ? -0.763 -1.326 -28.762 1.00 90.12 365 SER A CA 1
ATOM 2998 C C . SER A 1 365 ? 0.019 -0.016 -28.797 1.00 90.12 365 SE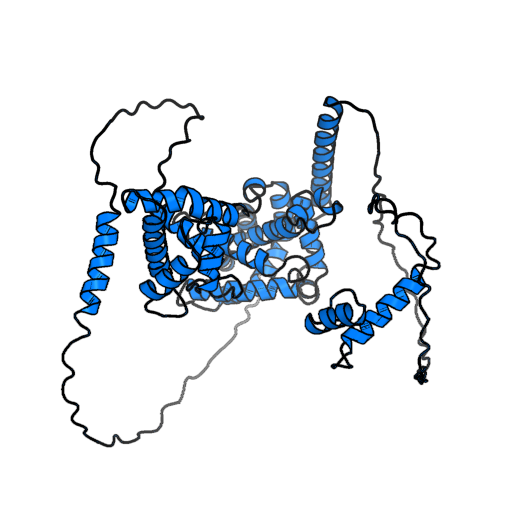R A C 1
ATOM 3000 O O . SER A 1 365 ? -0.343 0.915 -29.519 1.00 90.12 365 SER A O 1
ATOM 3002 N N . SER A 1 366 ? 1.076 0.075 -28.001 1.00 86.44 366 SER A N 1
ATOM 3003 C CA . SER A 1 366 ? 1.892 1.265 -27.879 1.00 86.44 366 SER A CA 1
ATOM 3004 C C . SER A 1 366 ? 3.152 1.090 -28.707 1.00 86.44 366 SER A C 1
ATOM 3006 O O . SER A 1 366 ? 3.753 0.025 -28.735 1.00 86.44 366 SER A O 1
ATOM 3008 N N . GLN A 1 367 ? 3.610 2.159 -29.347 1.00 88.38 367 GLN A N 1
ATOM 3009 C CA . GLN A 1 367 ? 4.897 2.172 -30.048 1.00 88.38 367 GLN A CA 1
ATOM 3010 C C . GLN A 1 367 ? 6.060 2.313 -29.051 1.00 88.38 367 GLN A C 1
ATOM 3012 O O . GLN A 1 367 ? 6.936 3.158 -29.221 1.00 88.38 367 GLN A O 1
ATOM 3017 N N . PHE A 1 368 ? 6.028 1.543 -27.962 1.00 85.88 368 PHE A N 1
ATOM 3018 C CA . PHE A 1 368 ? 7.175 1.436 -27.073 1.00 85.88 368 PHE A CA 1
ATOM 3019 C C . PHE A 1 368 ? 8.301 0.680 -27.796 1.00 85.88 368 PHE A C 1
ATOM 3021 O O . PHE A 1 368 ? 8.083 0.083 -28.850 1.00 85.88 368 PHE A O 1
ATOM 3028 N N . GLY A 1 369 ? 9.525 0.761 -27.268 1.00 84.50 369 GLY A N 1
ATOM 3029 C CA . GLY A 1 369 ? 10.693 0.084 -27.841 1.00 84.50 369 GLY A CA 1
ATOM 3030 C C . GLY A 1 369 ? 10.525 -1.436 -28.000 1.00 84.50 369 GLY A C 1
ATOM 3031 O O . GLY A 1 369 ? 9.481 -2.013 -27.723 1.00 84.50 369 GLY A O 1
ATOM 3032 N N . THR A 1 370 ? 11.583 -2.114 -28.439 1.00 87.06 370 THR A N 1
ATOM 3033 C CA . THR A 1 370 ? 11.470 -3.496 -28.933 1.00 87.06 370 THR A CA 1
ATOM 3034 C C . THR A 1 370 ? 11.139 -4.555 -27.876 1.00 87.06 370 THR A C 1
ATOM 3036 O O . THR A 1 370 ? 10.612 -5.592 -28.261 1.00 87.06 370 THR A O 1
ATOM 3039 N N . SER A 1 371 ? 11.464 -4.348 -26.591 1.00 95.88 371 SER A N 1
ATOM 3040 C CA . SER A 1 371 ? 11.088 -5.268 -25.499 1.00 95.88 371 SER A CA 1
ATOM 3041 C C . SER A 1 371 ? 11.356 -4.678 -24.107 1.00 95.88 371 SER A C 1
ATOM 3043 O O . SER A 1 371 ? 12.338 -3.960 -23.911 1.00 95.88 371 SER A O 1
ATOM 3045 N N . LEU A 1 372 ? 10.518 -5.028 -23.128 1.00 96.25 372 LEU A N 1
ATOM 3046 C CA . LEU A 1 372 ? 10.740 -4.821 -21.688 1.00 96.25 372 LEU A CA 1
ATOM 3047 C C . LEU A 1 372 ? 11.660 -5.863 -21.040 1.00 96.25 372 LEU A C 1
ATOM 3049 O O . LEU A 1 372 ? 12.014 -5.715 -19.866 1.00 96.25 372 LEU A O 1
ATOM 3053 N N . LEU A 1 373 ? 12.058 -6.907 -21.767 1.00 96.75 373 LEU A N 1
ATOM 3054 C CA . LEU A 1 373 ? 12.978 -7.905 -21.244 1.00 96.75 373 LEU A CA 1
ATOM 3055 C C . LEU A 1 373 ? 14.398 -7.331 -21.153 1.00 96.75 373 LEU A C 1
ATOM 3057 O O . LEU A 1 373 ? 14.895 -6.718 -22.104 1.00 96.75 373 LEU A O 1
ATOM 3061 N N . PRO A 1 374 ? 15.087 -7.525 -20.016 1.00 95.38 374 PRO A N 1
ATOM 3062 C CA . PRO A 1 374 ? 16.449 -7.049 -19.873 1.00 95.38 374 PRO A CA 1
ATOM 3063 C C . PRO A 1 374 ? 17.396 -7.845 -20.790 1.00 95.38 374 PRO A C 1
ATOM 3065 O O . PRO A 1 374 ? 17.122 -8.998 -21.129 1.00 95.38 374 PRO A O 1
ATOM 3068 N N . PRO A 1 375 ? 18.558 -7.283 -21.163 1.00 96.88 375 PRO A N 1
ATOM 3069 C CA . PRO A 1 375 ? 19.543 -7.996 -21.969 1.00 96.88 375 PRO A CA 1
ATOM 3070 C C . PRO A 1 375 ? 19.979 -9.325 -21.332 1.00 96.88 375 PRO A C 1
ATOM 3072 O O . PRO A 1 375 ? 20.130 -9.413 -20.111 1.00 96.88 375 PRO A O 1
ATOM 3075 N N . ASN A 1 376 ? 20.308 -10.327 -22.157 1.00 96.25 376 ASN A N 1
ATOM 3076 C CA . ASN A 1 376 ? 20.678 -11.678 -21.704 1.00 96.25 376 ASN A CA 1
ATOM 3077 C C . ASN A 1 376 ? 21.736 -11.704 -20.590 1.00 96.25 376 ASN A C 1
ATOM 3079 O O . ASN A 1 376 ? 21.629 -12.492 -19.658 1.00 96.25 376 ASN A O 1
ATOM 3083 N N . HIS A 1 377 ? 22.743 -10.827 -20.629 1.00 96.75 377 HIS A N 1
ATOM 3084 C CA . HIS A 1 377 ? 23.783 -10.787 -19.593 1.00 96.75 377 HIS A CA 1
ATOM 3085 C C . HIS A 1 377 ? 23.258 -10.377 -18.201 1.00 96.75 377 HIS A C 1
ATOM 3087 O O . HIS A 1 377 ? 23.879 -10.710 -17.191 1.00 96.75 377 HIS A O 1
ATOM 3093 N N . VAL A 1 378 ? 22.141 -9.645 -18.131 1.00 96.44 378 VAL A N 1
ATOM 3094 C CA . VAL A 1 378 ? 21.446 -9.317 -16.877 1.00 96.44 378 VAL A CA 1
ATOM 3095 C C . VAL A 1 378 ? 20.634 -10.522 -16.408 1.00 96.44 378 VAL A C 1
ATOM 3097 O O . VAL A 1 378 ? 20.718 -10.878 -15.237 1.00 96.44 378 VAL A O 1
ATOM 3100 N N . ILE A 1 379 ? 19.927 -11.201 -17.319 1.00 96.44 379 ILE A N 1
ATOM 3101 C CA . ILE A 1 379 ? 19.179 -12.437 -17.021 1.00 96.44 379 ILE A CA 1
ATOM 3102 C C . ILE A 1 379 ? 20.117 -13.511 -16.451 1.00 96.44 379 ILE A C 1
ATOM 3104 O O . ILE A 1 379 ? 19.821 -14.119 -15.428 1.00 96.44 379 ILE A O 1
ATOM 3108 N N . GLN A 1 380 ? 21.302 -13.683 -17.039 1.00 96.25 380 GLN A N 1
ATOM 3109 C CA . GLN A 1 380 ? 22.300 -14.632 -16.537 1.00 96.25 380 GLN A CA 1
ATOM 3110 C C . GLN A 1 380 ? 22.783 -14.292 -15.117 1.00 96.25 380 GLN A C 1
ATOM 3112 O O . GLN A 1 380 ? 22.987 -15.195 -14.311 1.00 96.25 380 GLN A O 1
ATOM 3117 N N . GLN A 1 381 ? 22.913 -13.006 -14.765 1.00 96.81 381 GLN A N 1
ATOM 3118 C CA . GLN A 1 381 ? 23.246 -12.604 -13.388 1.00 96.81 381 GLN A CA 1
ATOM 3119 C C . GLN A 1 381 ? 22.133 -12.964 -12.398 1.00 96.81 381 GLN A C 1
ATOM 3121 O O . GLN A 1 381 ? 22.429 -13.331 -11.264 1.00 96.81 381 GLN A O 1
ATOM 3126 N N . ILE A 1 382 ? 20.870 -12.877 -12.820 1.00 95.00 382 ILE A N 1
ATOM 3127 C CA . ILE A 1 382 ? 19.713 -13.256 -12.000 1.00 95.00 382 ILE A CA 1
ATOM 3128 C C . ILE A 1 382 ? 19.726 -14.766 -11.733 1.00 95.00 382 ILE A C 1
ATOM 3130 O O . ILE A 1 382 ? 19.662 -15.183 -10.578 1.00 95.00 382 ILE A O 1
ATOM 3134 N N . ILE A 1 383 ? 19.925 -15.574 -12.780 1.00 94.25 383 ILE A N 1
ATOM 3135 C CA . ILE A 1 383 ? 20.027 -17.040 -12.674 1.00 94.25 383 ILE A CA 1
ATOM 3136 C C . ILE A 1 383 ? 21.182 -17.444 -11.744 1.00 94.25 383 ILE A C 1
ATOM 3138 O O . ILE A 1 383 ? 21.025 -18.309 -10.884 1.00 94.25 383 ILE A O 1
ATOM 3142 N N . GLN A 1 384 ? 22.340 -16.788 -11.867 1.00 95.06 384 GLN A N 1
ATOM 3143 C CA . GLN A 1 384 ? 23.496 -17.057 -11.006 1.00 95.06 384 GLN A CA 1
ATOM 3144 C C . GLN A 1 384 ? 23.209 -16.801 -9.523 1.00 95.06 384 GLN A C 1
ATOM 3146 O O . GLN A 1 384 ? 23.732 -17.519 -8.674 1.00 95.06 384 GLN A O 1
ATOM 3151 N N . VAL A 1 385 ? 22.408 -15.786 -9.195 1.00 92.19 385 VAL A N 1
ATOM 3152 C CA . VAL A 1 385 ? 22.054 -15.486 -7.801 1.00 92.19 385 VAL A CA 1
ATOM 3153 C C . VAL A 1 385 ? 21.100 -16.515 -7.231 1.00 92.19 385 VAL A C 1
ATOM 3155 O O . VAL A 1 385 ? 21.364 -17.016 -6.142 1.00 92.19 385 VAL A O 1
ATOM 3158 N N . ARG A 1 386 ? 20.101 -16.941 -8.004 1.00 91.44 386 ARG A N 1
ATOM 3159 C CA . ARG A 1 386 ? 19.238 -18.055 -7.606 1.00 91.44 386 ARG A CA 1
ATOM 3160 C C . ARG A 1 386 ? 20.023 -19.336 -7.335 1.00 91.44 386 ARG A C 1
ATOM 3162 O O . ARG A 1 386 ? 19.753 -20.029 -6.359 1.00 91.44 386 ARG A O 1
ATOM 3169 N N . ASN A 1 387 ? 20.999 -19.664 -8.181 1.00 92.75 387 ASN A N 1
ATOM 3170 C CA . ASN A 1 387 ? 21.807 -20.869 -7.981 1.00 92.75 387 ASN A CA 1
ATOM 3171 C C . ASN A 1 387 ? 22.589 -20.808 -6.661 1.00 92.75 387 ASN A C 1
ATOM 3173 O O . ASN A 1 387 ? 22.588 -21.781 -5.914 1.00 92.75 387 ASN A O 1
ATOM 3177 N N . LYS A 1 388 ? 23.159 -19.646 -6.321 1.00 92.75 388 LYS A N 1
ATOM 3178 C CA . LYS A 1 388 ? 23.858 -19.438 -5.041 1.00 92.75 388 LYS A CA 1
ATOM 3179 C C . LYS A 1 388 ? 22.929 -19.519 -3.827 1.00 92.75 388 LYS A C 1
ATOM 3181 O O . LYS A 1 388 ? 23.320 -20.060 -2.794 1.00 92.75 388 LYS A O 1
ATOM 3186 N N . GLU A 1 389 ? 21.711 -18.989 -3.935 1.00 89.50 389 GLU A N 1
ATOM 3187 C CA . GLU A 1 389 ? 20.697 -19.091 -2.875 1.00 89.50 389 GLU A CA 1
ATOM 3188 C C . GLU A 1 389 ? 20.317 -20.562 -2.631 1.00 89.50 389 GLU A C 1
ATOM 3190 O O . GLU A 1 389 ? 20.377 -21.033 -1.496 1.00 89.50 389 GLU A O 1
ATOM 3195 N N . ASN A 1 390 ? 20.076 -21.331 -3.699 1.00 88.94 390 ASN A N 1
ATOM 3196 C CA . ASN A 1 390 ? 19.766 -22.763 -3.603 1.00 88.94 390 ASN A CA 1
ATOM 3197 C C . ASN A 1 390 ? 20.924 -23.602 -3.028 1.00 88.94 390 ASN A C 1
ATOM 3199 O O . ASN A 1 390 ? 20.685 -24.568 -2.297 1.00 88.94 390 ASN A O 1
ATOM 3203 N N . GLU A 1 391 ? 22.175 -23.265 -3.356 1.00 93.12 391 GLU A N 1
ATOM 3204 C CA . GLU A 1 391 ? 23.362 -23.916 -2.783 1.00 93.12 391 GLU A CA 1
ATOM 3205 C C . GLU A 1 391 ? 23.458 -23.673 -1.270 1.00 93.12 391 GLU A C 1
ATOM 3207 O O . GLU A 1 391 ? 23.730 -24.606 -0.515 1.00 93.12 391 GLU A O 1
ATOM 3212 N N . THR A 1 392 ? 23.158 -22.449 -0.822 1.00 89.69 392 THR A N 1
ATOM 3213 C CA . THR A 1 392 ? 23.208 -22.056 0.598 1.00 89.69 392 THR A CA 1
ATOM 3214 C C . THR A 1 392 ? 22.124 -22.751 1.429 1.00 89.69 392 THR A C 1
ATOM 3216 O O . THR A 1 392 ? 22.359 -23.134 2.577 1.00 89.69 392 THR A O 1
ATOM 3219 N N . ASP A 1 393 ? 20.936 -22.951 0.860 1.00 86.00 393 ASP A N 1
ATOM 3220 C CA . ASP A 1 393 ? 19.866 -23.691 1.534 1.00 86.00 393 ASP A CA 1
ATOM 3221 C C . ASP A 1 393 ? 20.177 -25.192 1.604 1.00 86.00 393 ASP A C 1
ATOM 3223 O O . ASP A 1 393 ? 19.935 -25.842 2.623 1.00 86.00 393 ASP A O 1
ATOM 3227 N N . SER A 1 394 ? 20.795 -25.737 0.552 1.00 86.62 394 SER A N 1
ATOM 3228 C CA . SER A 1 394 ? 21.213 -27.142 0.514 1.00 86.62 394 SER A CA 1
ATOM 3229 C C . SER A 1 394 ? 22.318 -27.443 1.531 1.00 86.62 394 SER A C 1
ATOM 3231 O O . SER A 1 394 ? 22.284 -28.494 2.173 1.00 86.62 394 SER A O 1
ATOM 3233 N N . SER A 1 395 ? 23.274 -26.524 1.729 1.00 86.38 395 SER A N 1
ATOM 3234 C CA . SER A 1 395 ? 24.335 -26.702 2.727 1.00 86.38 395 SER A CA 1
ATOM 3235 C C . SER A 1 395 ? 23.784 -26.708 4.154 1.00 86.38 395 SER A C 1
ATOM 3237 O O . SER A 1 395 ? 24.174 -27.566 4.943 1.00 86.38 395 SER A O 1
ATOM 3239 N N . LYS A 1 396 ? 22.808 -25.842 4.466 1.00 84.12 396 LYS A N 1
ATOM 3240 C CA . LYS A 1 396 ? 22.155 -25.816 5.788 1.00 84.12 396 LYS A CA 1
ATOM 3241 C C . LYS A 1 396 ? 21.394 -27.108 6.090 1.00 84.12 396 LYS A C 1
ATOM 3243 O O . LYS A 1 396 ? 21.483 -27.617 7.199 1.00 84.12 396 LYS A O 1
ATOM 3248 N N . MET A 1 397 ? 20.711 -27.691 5.100 1.00 74.62 397 MET A N 1
ATOM 3249 C CA . MET A 1 397 ? 20.030 -28.981 5.296 1.00 74.62 397 MET A CA 1
ATOM 3250 C C . MET A 1 397 ? 21.002 -30.160 5.445 1.00 74.62 397 MET A C 1
ATOM 3252 O O . MET A 1 397 ? 20.660 -31.162 6.073 1.00 74.62 397 MET A O 1
ATOM 3256 N N . SER A 1 398 ? 22.211 -30.069 4.880 1.00 72.88 398 SER A N 1
ATOM 3257 C CA . SER A 1 398 ? 23.219 -31.128 5.014 1.00 72.88 398 SER A CA 1
ATOM 3258 C C . SER A 1 398 ? 23.854 -31.198 6.409 1.00 72.88 398 SER A C 1
ATOM 3260 O O . SER A 1 398 ? 24.279 -32.278 6.816 1.00 72.88 398 SER A O 1
ATOM 3262 N N . GLU A 1 399 ? 23.846 -30.098 7.169 1.00 69.06 399 GLU A N 1
ATOM 3263 C CA . GLU A 1 399 ? 24.339 -30.059 8.554 1.00 69.06 399 GLU A CA 1
ATOM 3264 C C . GLU A 1 399 ? 23.329 -30.626 9.572 1.00 69.06 399 GLU A C 1
ATOM 3266 O O . GLU A 1 399 ? 23.733 -31.080 10.640 1.00 69.06 399 GLU A O 1
ATOM 3271 N N . GLU A 1 400 ? 22.036 -30.705 9.229 1.00 64.94 400 GLU A N 1
ATOM 3272 C CA . GLU A 1 400 ? 20.972 -31.219 10.116 1.00 64.94 400 GLU A CA 1
ATOM 3273 C C . GLU A 1 400 ? 20.581 -32.695 9.876 1.00 64.94 400 GLU A C 1
ATOM 3275 O O . GLU A 1 400 ? 19.720 -33.232 10.567 1.00 64.94 400 GLU A O 1
ATOM 3280 N N . GLY A 1 401 ? 21.255 -33.396 8.957 1.00 50.62 401 GLY A N 1
ATOM 3281 C CA . GLY A 1 401 ? 21.284 -34.861 8.900 1.00 50.62 401 GLY A CA 1
ATOM 3282 C C . GLY A 1 401 ? 19.963 -35.584 8.593 1.00 50.62 401 GLY A C 1
ATOM 3283 O O . GLY A 1 401 ? 19.285 -36.054 9.493 1.00 50.62 401 GLY A O 1
ATOM 3284 N N . THR A 1 402 ? 19.683 -35.869 7.317 1.00 46.44 402 THR A N 1
ATOM 3285 C CA . THR A 1 402 ? 19.372 -37.231 6.818 1.00 46.44 402 THR A CA 1
ATOM 3286 C C . THR A 1 402 ? 19.421 -37.232 5.286 1.00 46.44 402 THR A C 1
ATOM 3288 O O . THR A 1 402 ? 18.753 -36.441 4.625 1.00 46.44 402 THR A O 1
ATOM 3291 N N . HIS A 1 403 ? 20.213 -38.127 4.695 1.00 45.22 403 HIS A N 1
ATOM 3292 C CA . HIS A 1 403 ? 20.387 -38.237 3.245 1.00 45.22 403 HIS A CA 1
ATOM 3293 C C . HIS A 1 403 ? 19.084 -38.604 2.508 1.00 45.22 403 HIS A C 1
ATOM 3295 O O . HIS A 1 403 ? 18.635 -39.748 2.565 1.00 45.22 403 HIS A O 1
ATOM 3301 N N . ARG A 1 404 ? 18.548 -37.681 1.699 1.00 42.59 404 ARG A N 1
ATOM 3302 C CA . ARG A 1 404 ? 17.738 -38.012 0.513 1.00 42.59 404 ARG A CA 1
ATOM 3303 C C . ARG A 1 404 ? 18.000 -36.997 -0.601 1.00 42.59 404 ARG A C 1
ATOM 3305 O O . ARG A 1 404 ? 17.604 -35.843 -0.512 1.00 42.59 404 ARG A O 1
ATOM 3312 N N . SER A 1 405 ? 18.700 -37.445 -1.643 1.00 41.62 405 SER A N 1
ATOM 3313 C CA . SER A 1 405 ? 19.006 -36.656 -2.841 1.00 41.62 405 SER A CA 1
ATOM 3314 C C . SER A 1 405 ? 17.822 -36.688 -3.811 1.00 41.62 405 SER A C 1
ATOM 3316 O O . SER A 1 405 ? 17.285 -37.755 -4.108 1.00 41.62 405 SER A O 1
ATOM 3318 N N . SER A 1 406 ? 17.387 -35.528 -4.298 1.00 37.06 406 SER A N 1
ATOM 3319 C CA . SER A 1 406 ? 16.420 -35.400 -5.396 1.00 37.06 406 SER A CA 1
ATOM 3320 C C . SER A 1 406 ? 16.792 -34.178 -6.235 1.00 37.06 406 SER A C 1
ATOM 3322 O O . SER A 1 406 ? 16.493 -33.047 -5.865 1.00 37.06 406 SER A O 1
ATOM 3324 N N . GLN A 1 407 ? 17.484 -34.406 -7.354 1.00 33.38 407 GLN A N 1
ATOM 3325 C CA . GLN A 1 407 ? 17.738 -33.385 -8.370 1.00 33.38 407 GLN A CA 1
ATOM 3326 C C . GLN A 1 407 ? 16.473 -33.167 -9.212 1.00 33.38 407 GLN A C 1
ATOM 3328 O O . GLN A 1 407 ? 15.935 -34.113 -9.781 1.00 33.38 407 GLN A O 1
ATOM 3333 N N . VAL A 1 408 ? 16.018 -31.917 -9.316 1.00 34.75 408 VAL A N 1
ATOM 3334 C CA . VAL A 1 408 ? 14.992 -31.495 -10.280 1.00 34.75 408 VAL A CA 1
ATOM 3335 C C . VAL A 1 408 ? 15.706 -30.778 -11.426 1.00 34.75 408 VAL A C 1
ATOM 3337 O O . VAL A 1 408 ? 16.222 -29.678 -11.237 1.00 34.75 408 VAL A O 1
ATOM 3340 N N . LEU A 1 409 ? 15.761 -31.420 -12.597 1.00 31.58 409 LEU A N 1
ATOM 3341 C CA . LEU A 1 409 ? 16.249 -30.832 -13.847 1.00 31.58 409 LEU A CA 1
ATOM 3342 C C . LEU A 1 409 ? 15.191 -29.875 -14.417 1.00 31.58 409 LEU A C 1
ATOM 3344 O O . LEU A 1 409 ? 14.064 -30.290 -14.686 1.00 31.58 409 LEU A O 1
ATOM 3348 N N . TRP A 1 410 ? 15.575 -28.628 -14.679 1.00 41.72 410 TRP A N 1
ATOM 3349 C CA . TRP A 1 410 ? 14.900 -27.793 -15.672 1.00 41.72 410 TRP A CA 1
ATOM 3350 C C . TRP A 1 410 ? 15.599 -28.029 -17.011 1.00 41.72 410 TRP A C 1
ATOM 3352 O O . TRP A 1 410 ? 16.765 -27.678 -17.161 1.00 41.72 410 TRP A O 1
ATOM 3362 N N . ASN A 1 411 ? 14.911 -28.675 -17.954 1.00 32.22 411 ASN A N 1
ATOM 3363 C CA . ASN A 1 411 ? 15.413 -28.848 -19.314 1.00 32.22 411 ASN A CA 1
ATOM 3364 C C . ASN A 1 411 ? 15.254 -27.549 -20.112 1.00 32.22 411 ASN A C 1
ATOM 3366 O O . ASN A 1 411 ? 14.174 -26.958 -20.153 1.00 32.22 411 ASN A O 1
ATOM 3370 N N . ASP A 1 412 ? 16.337 -27.176 -20.792 1.00 40.56 412 ASP A N 1
ATOM 3371 C CA . ASP A 1 412 ? 16.419 -26.145 -21.818 1.00 40.56 412 ASP A CA 1
ATOM 3372 C C . ASP A 1 412 ? 15.299 -26.290 -22.858 1.00 40.56 412 ASP A C 1
ATOM 3374 O O . ASP A 1 412 ? 15.238 -27.260 -23.612 1.00 40.56 412 ASP A O 1
ATOM 3378 N N . THR A 1 413 ? 14.407 -25.305 -22.943 1.00 39.06 413 THR A N 1
ATOM 3379 C CA . THR A 1 413 ? 13.533 -25.125 -24.111 1.00 39.06 413 THR A CA 1
ATOM 3380 C C . THR A 1 413 ? 13.510 -23.655 -24.499 1.00 39.06 413 THR A C 1
ATOM 3382 O O . THR A 1 413 ? 12.504 -22.976 -24.359 1.00 39.06 413 THR A O 1
ATOM 3385 N N . PHE A 1 414 ? 14.641 -23.153 -24.992 1.00 38.53 414 PHE A N 1
ATOM 3386 C CA . PHE A 1 414 ? 14.680 -21.933 -25.796 1.00 38.53 414 PHE A CA 1
ATOM 3387 C C . PHE A 1 414 ? 15.702 -22.105 -26.923 1.00 38.53 414 PHE A C 1
ATOM 3389 O O . PHE A 1 414 ? 16.874 -21.763 -26.798 1.00 38.53 414 PHE A O 1
ATOM 3396 N N . GLN A 1 415 ? 15.235 -22.638 -28.053 1.00 33.16 415 GLN A N 1
ATOM 3397 C CA . GLN A 1 415 ? 15.821 -22.339 -29.357 1.00 33.16 415 GLN A CA 1
ATOM 3398 C C . GLN A 1 415 ? 14.729 -21.724 -30.239 1.00 33.16 415 GLN A C 1
ATOM 3400 O O . GLN A 1 415 ? 13.664 -22.331 -30.383 1.00 33.16 415 GLN A O 1
ATOM 3405 N N . PRO A 1 416 ? 14.949 -20.540 -30.834 1.00 32.78 416 PRO A N 1
ATOM 3406 C CA . PRO A 1 416 ? 14.028 -20.003 -31.820 1.00 32.78 416 PRO A CA 1
ATOM 3407 C C . PRO A 1 416 ? 14.138 -20.836 -33.103 1.00 32.78 416 PRO A C 1
ATOM 3409 O O . PRO A 1 416 ? 15.194 -20.894 -33.732 1.00 32.78 416 PRO A O 1
ATOM 3412 N N . LYS A 1 417 ? 13.041 -21.495 -33.492 1.00 32.72 417 LYS A N 1
ATOM 3413 C CA . LYS A 1 417 ? 12.914 -22.105 -34.820 1.00 32.72 417 LYS A CA 1
ATOM 3414 C C . LYS A 1 417 ? 12.861 -20.990 -35.865 1.00 32.72 417 LYS A C 1
ATOM 3416 O O . LYS A 1 417 ? 11.933 -20.185 -35.854 1.00 32.72 417 LYS A O 1
ATOM 3421 N N . GLN A 1 418 ? 13.835 -20.971 -36.771 1.00 36.28 418 GLN A N 1
ATOM 3422 C CA . GLN A 1 418 ? 13.692 -20.308 -38.065 1.00 36.28 418 GLN A CA 1
ATOM 3423 C C . GLN A 1 418 ? 12.605 -21.057 -38.847 1.00 36.28 418 GLN A C 1
ATOM 3425 O O . GLN A 1 418 ? 12.703 -22.270 -39.032 1.00 36.28 418 GLN A O 1
ATOM 3430 N N . GLY A 1 419 ? 11.531 -20.355 -39.201 1.00 34.38 419 GLY A N 1
ATOM 3431 C CA . GLY A 1 419 ? 10.435 -20.882 -40.005 1.00 34.38 419 GLY A CA 1
ATOM 3432 C C . GLY A 1 419 ? 10.506 -20.303 -41.408 1.00 34.38 419 GLY A C 1
ATOM 3433 O O . GLY A 1 419 ? 10.372 -19.091 -41.568 1.00 34.38 419 GLY A O 1
ATOM 3434 N N . ASP A 1 420 ? 10.725 -21.184 -42.379 1.00 32.25 420 ASP A N 1
ATOM 3435 C CA . ASP A 1 420 ? 10.643 -20.913 -43.810 1.00 32.25 420 ASP A CA 1
ATOM 3436 C C . ASP A 1 420 ? 9.214 -20.555 -44.243 1.00 32.25 420 ASP A C 1
ATOM 3438 O O . ASP A 1 420 ? 8.219 -21.110 -43.769 1.00 32.25 420 ASP A O 1
ATOM 3442 N N . GLU A 1 421 ? 9.142 -19.629 -45.194 1.00 39.31 421 GLU A N 1
ATOM 3443 C CA . GLU A 1 421 ? 7.941 -19.214 -45.906 1.00 39.31 421 GLU A CA 1
ATOM 3444 C C . GLU A 1 421 ? 7.416 -20.336 -46.817 1.00 39.31 421 GLU A C 1
ATOM 3446 O O . GLU A 1 421 ? 8.145 -20.883 -47.642 1.00 39.31 421 GLU A O 1
ATOM 3451 N N . SER A 1 422 ? 6.117 -20.642 -46.743 1.00 35.34 422 SER A N 1
ATOM 3452 C CA . SER A 1 422 ? 5.350 -21.132 -47.902 1.00 35.34 422 SER A CA 1
ATOM 3453 C C . SER A 1 422 ? 3.830 -21.069 -47.682 1.00 35.34 422 SER A C 1
ATOM 3455 O O . SER A 1 422 ? 3.232 -21.853 -46.960 1.00 35.34 422 SER A O 1
ATOM 3457 N N . SER A 1 423 ? 3.219 -20.079 -48.337 1.00 34.00 423 SER A N 1
ATOM 3458 C CA . SER A 1 423 ? 2.136 -20.210 -49.328 1.00 34.00 423 SER A CA 1
ATOM 3459 C C . SER A 1 423 ? 1.006 -21.257 -49.153 1.00 34.00 423 SER A C 1
ATOM 3461 O O . SER A 1 423 ? 1.201 -22.442 -49.402 1.00 34.00 423 SER A O 1
ATOM 3463 N N . ALA A 1 424 ? -0.211 -20.694 -49.066 1.00 34.25 424 ALA A N 1
ATOM 3464 C CA . ALA A 1 424 ? -1.475 -21.075 -49.730 1.00 34.25 424 ALA A CA 1
ATOM 3465 C C . ALA A 1 424 ? -2.410 -22.137 -49.114 1.00 34.25 424 ALA A C 1
ATOM 3467 O O . ALA A 1 424 ? -2.028 -23.264 -48.827 1.00 34.25 424 ALA A O 1
ATOM 3468 N N . GLY A 1 425 ? -3.703 -21.773 -49.075 1.00 29.48 425 GLY A N 1
ATOM 3469 C CA . GLY A 1 425 ? -4.832 -22.709 -49.052 1.00 29.48 425 GLY A CA 1
ATOM 3470 C C . GLY A 1 425 ? -6.030 -22.236 -48.225 1.00 29.48 425 GLY A C 1
ATOM 3471 O O . GLY A 1 425 ? -6.122 -22.557 -47.047 1.00 29.48 425 GLY A O 1
ATOM 3472 N N . TYR A 1 426 ? -6.961 -21.497 -48.839 1.00 34.62 426 TYR A N 1
ATOM 3473 C CA . TYR A 1 426 ? -8.309 -21.296 -48.294 1.00 34.62 426 TYR A CA 1
ATOM 3474 C C . TYR A 1 426 ? -9.163 -22.536 -48.587 1.00 34.62 426 TYR A C 1
ATOM 3476 O O . TYR A 1 426 ? -9.316 -22.889 -49.753 1.00 34.62 426 TYR A O 1
ATOM 3484 N N . GLU A 1 427 ? -9.784 -23.127 -47.563 1.00 33.91 427 GLU A N 1
ATOM 3485 C CA . GLU A 1 427 ? -10.985 -23.951 -47.732 1.00 33.91 427 GLU A CA 1
ATOM 3486 C C . GLU A 1 427 ? -12.055 -23.590 -46.697 1.00 33.91 427 GLU A C 1
ATOM 3488 O O . GLU A 1 427 ? -11.807 -23.401 -45.506 1.00 33.91 427 GLU A O 1
ATOM 3493 N N . GLU A 1 428 ? -13.269 -23.472 -47.218 1.00 37.09 428 GLU A N 1
ATOM 3494 C CA . GLU A 1 428 ? -14.495 -23.010 -46.590 1.00 37.09 428 GLU A CA 1
ATOM 3495 C C . GLU A 1 428 ? -15.390 -24.233 -46.332 1.00 37.09 428 GLU A C 1
ATOM 3497 O O . GLU A 1 428 ? -15.804 -24.901 -47.281 1.00 37.09 428 GLU A O 1
ATOM 3502 N N . VAL A 1 429 ? -15.716 -24.560 -45.071 1.00 34.00 429 VAL A N 1
ATOM 3503 C CA . VAL A 1 429 ? -16.664 -25.652 -44.763 1.00 34.00 429 VAL A CA 1
ATOM 3504 C C . VAL A 1 429 ? -17.609 -25.315 -43.600 1.00 34.00 429 VAL A C 1
ATOM 3506 O O . VAL A 1 429 ? -17.265 -25.385 -42.427 1.00 34.00 429 VAL A O 1
ATOM 3509 N N . LYS A 1 430 ? -18.838 -24.985 -44.012 1.00 31.66 430 LYS A N 1
ATOM 3510 C CA . LYS A 1 430 ? -20.170 -25.484 -43.602 1.00 31.66 430 LYS A CA 1
ATOM 3511 C C . LYS A 1 430 ? -20.543 -25.596 -42.112 1.00 31.66 430 LYS A C 1
ATOM 3513 O O . LYS A 1 430 ? -19.985 -26.334 -41.313 1.00 31.66 430 LYS A O 1
ATOM 3518 N N . THR A 1 431 ? -21.667 -24.939 -41.836 1.00 33.44 431 THR A N 1
ATOM 3519 C CA . THR A 1 431 ? -22.478 -24.894 -40.616 1.00 33.44 431 THR A CA 1
ATOM 3520 C C . THR A 1 431 ? -23.027 -26.250 -40.156 1.00 33.44 431 THR A C 1
ATOM 3522 O O . THR A 1 431 ? -23.653 -26.969 -40.938 1.00 33.44 431 THR A O 1
ATOM 3525 N N . SER A 1 432 ? -22.912 -26.526 -38.855 1.00 35.31 432 SER A N 1
ATOM 3526 C CA . SER A 1 432 ? -23.490 -27.694 -38.169 1.00 35.31 432 SER A CA 1
ATOM 3527 C C . SER A 1 432 ? -24.904 -27.413 -37.610 1.00 35.31 432 SER A C 1
ATOM 3529 O O . SER A 1 432 ? -25.173 -26.292 -37.169 1.00 35.31 432 SER A O 1
ATOM 3531 N N . PRO A 1 433 ? -25.818 -28.406 -37.572 1.00 32.66 433 PRO A N 1
ATOM 3532 C CA . PRO A 1 433 ? -27.204 -28.224 -37.136 1.00 32.66 433 PRO A CA 1
ATOM 3533 C C . PRO A 1 433 ? -27.402 -28.349 -35.610 1.00 32.66 433 PRO A C 1
ATOM 3535 O O . PRO A 1 433 ? -26.678 -29.055 -34.912 1.00 32.66 433 PRO A O 1
ATOM 3538 N N . LYS A 1 434 ? -28.437 -27.665 -35.101 1.00 33.19 434 LYS A N 1
ATOM 3539 C CA . LYS A 1 434 ? -28.853 -27.616 -33.683 1.00 33.19 434 LYS A CA 1
ATOM 3540 C C . LYS A 1 434 ? -29.442 -28.957 -33.191 1.00 33.19 434 LYS A C 1
ATOM 3542 O O . LYS A 1 434 ? -30.272 -29.526 -33.903 1.00 33.19 434 LYS A O 1
ATOM 3547 N N . PRO A 1 435 ? -29.149 -29.416 -31.957 1.00 34.44 435 PRO A N 1
ATOM 3548 C CA . PRO A 1 435 ? -29.804 -30.593 -31.387 1.00 34.44 435 PRO A CA 1
ATOM 3549 C C . PRO A 1 435 ? -31.171 -30.263 -30.755 1.00 34.44 435 PRO A C 1
ATOM 3551 O O . PRO A 1 435 ? -31.330 -29.277 -30.034 1.00 34.44 435 PRO A O 1
ATOM 3554 N N . ARG A 1 436 ? -32.163 -31.124 -31.024 1.00 29.83 436 ARG A N 1
ATOM 3555 C CA . ARG A 1 436 ? -33.478 -31.179 -30.357 1.00 29.83 436 ARG A CA 1
ATOM 3556 C C . ARG A 1 436 ? -33.357 -31.961 -29.042 1.00 29.83 436 ARG A C 1
ATOM 3558 O O . ARG A 1 436 ? -32.925 -33.108 -29.071 1.00 29.83 436 ARG A O 1
ATOM 3565 N N . TYR A 1 437 ? -33.812 -31.391 -27.927 1.00 31.52 437 TYR A N 1
ATOM 3566 C CA . TYR A 1 437 ? -33.946 -32.107 -26.652 1.00 31.52 437 TYR A CA 1
ATOM 3567 C C . TYR A 1 437 ? -35.322 -32.784 -26.545 1.00 31.52 437 TYR A C 1
ATOM 3569 O O . TYR A 1 437 ? -36.354 -32.137 -26.725 1.00 31.52 437 TYR A O 1
ATOM 3577 N N . LYS A 1 438 ? -35.327 -34.089 -26.245 1.00 31.27 438 LYS A N 1
ATOM 3578 C CA . LYS A 1 438 ? -36.499 -34.847 -25.776 1.00 31.27 438 LYS A CA 1
ATOM 3579 C C . LYS A 1 438 ? -36.523 -34.809 -24.246 1.00 31.27 438 LYS A C 1
ATOM 3581 O O . LYS A 1 438 ? -35.472 -34.937 -23.624 1.00 31.27 438 LYS A O 1
ATOM 3586 N N . SER A 1 439 ? -37.703 -34.638 -23.649 1.00 31.28 439 SER A N 1
ATOM 3587 C CA . SER A 1 439 ? -37.873 -34.725 -22.197 1.00 31.28 439 SER A CA 1
ATOM 3588 C C . SER A 1 439 ? -37.863 -36.191 -21.751 1.00 31.28 439 SER A C 1
ATOM 3590 O O . SER A 1 439 ? -38.430 -37.052 -22.425 1.00 31.28 439 SER A O 1
ATOM 3592 N N . ILE A 1 440 ? -37.213 -36.475 -20.623 1.00 32.25 440 ILE A N 1
ATOM 3593 C CA . ILE A 1 440 ? -37.275 -37.775 -19.952 1.00 32.25 440 ILE A CA 1
ATOM 3594 C C . ILE A 1 440 ? -37.920 -37.533 -18.587 1.00 32.25 440 ILE A C 1
ATOM 3596 O O . ILE A 1 440 ? -37.420 -36.755 -17.776 1.00 32.25 440 ILE A O 1
ATOM 3600 N N . LYS A 1 441 ? -39.092 -38.148 -18.397 1.00 29.11 441 LYS A N 1
ATOM 3601 C CA . LYS A 1 441 ? -39.819 -38.245 -17.126 1.00 29.11 441 LYS A CA 1
ATOM 3602 C C . LYS A 1 441 ? -39.124 -39.266 -16.223 1.00 29.11 441 LYS A C 1
ATOM 3604 O O . LYS A 1 441 ? -38.599 -40.259 -16.715 1.00 29.11 441 LYS A O 1
ATOM 3609 N N . GLY A 1 442 ? -39.140 -38.980 -14.925 1.00 32.69 442 GLY A N 1
ATOM 3610 C CA . GLY A 1 442 ? -38.387 -39.699 -13.907 1.00 32.69 442 GLY A CA 1
ATOM 3611 C C . GLY A 1 442 ? -38.888 -41.097 -13.558 1.00 32.69 442 GLY A C 1
ATOM 3612 O O . GLY A 1 442 ? -40.011 -41.489 -13.873 1.00 32.69 442 GLY A O 1
ATOM 3613 N N . GLN A 1 443 ? -38.020 -41.801 -12.842 1.00 28.81 443 GLN A N 1
ATOM 3614 C CA . GLN A 1 443 ? -38.328 -42.978 -12.046 1.00 28.81 443 GLN A CA 1
ATOM 3615 C C . GLN A 1 443 ? -37.648 -42.800 -10.685 1.00 28.81 443 GLN A C 1
ATOM 3617 O O . GLN A 1 443 ? -36.480 -42.420 -10.618 1.00 28.81 443 GLN A O 1
ATOM 3622 N N . TYR A 1 444 ? -38.425 -43.003 -9.624 1.00 32.09 444 TYR A N 1
ATOM 3623 C CA . TYR A 1 444 ? -37.951 -43.083 -8.247 1.00 32.09 444 TYR A CA 1
ATOM 3624 C C . TYR A 1 444 ? -37.311 -44.458 -8.025 1.00 32.09 444 TYR A C 1
ATOM 3626 O O . TYR A 1 444 ? -37.822 -45.455 -8.536 1.00 32.09 444 TYR A O 1
ATOM 3634 N N . ILE A 1 445 ? -36.212 -44.494 -7.274 1.00 34.00 445 ILE A N 1
ATOM 3635 C CA . ILE A 1 445 ? -35.613 -45.717 -6.731 1.00 34.00 445 ILE A CA 1
ATOM 3636 C C . ILE A 1 445 ? -36.081 -45.809 -5.274 1.00 34.00 445 ILE A C 1
ATOM 3638 O O . ILE A 1 445 ? -35.961 -44.831 -4.538 1.00 34.00 445 ILE A O 1
ATOM 3642 N N . GLU A 1 446 ? -36.677 -46.942 -4.903 1.00 37.31 446 GLU A N 1
ATOM 3643 C CA . GLU A 1 446 ? -37.048 -47.279 -3.524 1.00 37.31 446 GLU A CA 1
ATOM 3644 C C . GLU A 1 446 ? -35.786 -47.595 -2.705 1.00 37.31 446 GLU A C 1
ATOM 3646 O O . GLU A 1 446 ? -34.882 -48.276 -3.191 1.00 37.31 446 GLU A O 1
ATOM 3651 N N . GLU A 1 447 ? -35.718 -47.067 -1.480 1.00 36.94 447 GLU A N 1
ATOM 3652 C CA . GLU A 1 447 ? -34.627 -47.300 -0.529 1.00 36.94 447 GLU A CA 1
ATOM 3653 C C . GLU A 1 447 ? -34.870 -48.591 0.273 1.00 36.94 447 GLU A C 1
ATOM 3655 O O . GLU A 1 447 ? -35.979 -48.842 0.749 1.00 36.94 447 GLU A O 1
ATOM 3660 N N . ASP A 1 448 ? -33.812 -49.392 0.410 1.00 40.03 448 ASP A N 1
ATOM 3661 C CA . ASP A 1 448 ? -33.751 -50.649 1.164 1.00 40.03 448 ASP A CA 1
ATOM 3662 C C . ASP A 1 448 ? -33.414 -50.345 2.648 1.00 40.03 448 ASP A C 1
ATOM 3664 O O . ASP A 1 448 ? -32.433 -49.629 2.882 1.00 40.03 448 ASP A O 1
ATOM 3668 N N . PRO A 1 449 ? -34.183 -50.795 3.667 1.00 35.38 449 PRO A N 1
ATOM 3669 C CA . PRO A 1 449 ? -34.089 -50.232 5.022 1.00 35.38 449 PRO A CA 1
ATOM 3670 C C . PRO A 1 449 ? -33.009 -50.829 5.941 1.00 35.38 449 PRO A C 1
ATOM 3672 O O . PRO A 1 449 ? -32.867 -50.346 7.062 1.00 35.38 449 PRO A O 1
ATOM 3675 N N . ASP A 1 450 ? -32.242 -51.837 5.519 1.00 40.12 450 ASP A N 1
ATOM 3676 C CA . ASP A 1 450 ? -31.440 -52.657 6.447 1.00 40.12 450 ASP A CA 1
ATOM 3677 C C . ASP A 1 450 ? -29.913 -52.500 6.282 1.00 40.12 450 ASP A C 1
ATOM 3679 O O . ASP A 1 450 ? -29.177 -53.476 6.127 1.00 40.12 450 ASP A O 1
ATOM 3683 N N . LEU A 1 451 ? -29.400 -51.264 6.354 1.00 35.12 451 LEU A N 1
ATOM 3684 C CA . LEU A 1 451 ? -27.954 -50.995 6.432 1.00 35.12 451 LEU A CA 1
ATOM 3685 C C . LEU A 1 451 ? -27.573 -50.326 7.761 1.00 35.12 451 LEU A C 1
ATOM 3687 O O . LEU A 1 451 ? -27.684 -49.116 7.952 1.00 35.12 451 LEU A O 1
ATOM 3691 N N . GLU A 1 452 ? -27.108 -51.167 8.681 1.00 43.25 452 GLU A N 1
ATOM 3692 C CA . GLU A 1 452 ? -26.548 -50.818 9.986 1.00 43.25 452 GLU A CA 1
ATOM 3693 C C . GLU A 1 452 ? -25.153 -50.175 9.799 1.00 43.25 452 GLU A C 1
ATOM 3695 O O . GLU A 1 452 ? -24.237 -50.792 9.252 1.00 43.25 452 GLU A O 1
ATOM 3700 N N . TYR A 1 453 ? -24.995 -48.907 10.199 1.00 38.88 453 TYR A N 1
ATOM 3701 C CA . TYR A 1 453 ? -23.743 -48.148 10.067 1.00 38.88 453 TYR A CA 1
ATOM 3702 C C . TYR A 1 453 ? -22.822 -48.368 11.280 1.00 38.88 453 TYR A C 1
ATOM 3704 O O . TYR A 1 453 ? -23.185 -48.025 12.404 1.00 38.88 453 TYR A O 1
ATOM 3712 N N . ASP A 1 454 ? -21.607 -48.878 11.040 1.00 37.56 454 ASP A N 1
ATOM 3713 C CA . ASP A 1 454 ? -20.521 -48.950 12.030 1.00 37.56 454 ASP A CA 1
ATOM 3714 C C . ASP A 1 454 ? -19.721 -47.630 12.051 1.00 37.56 454 ASP A C 1
ATOM 3716 O O . ASP A 1 454 ? -19.262 -47.121 11.025 1.00 37.56 454 ASP A O 1
ATOM 3720 N N . GLU A 1 455 ? -19.588 -47.047 13.239 1.00 52.41 455 GLU A N 1
ATOM 3721 C CA . GLU A 1 455 ? -19.248 -45.643 13.483 1.00 52.41 455 GLU A CA 1
ATOM 3722 C C . GLU A 1 455 ? -17.764 -45.463 13.854 1.00 52.41 455 GLU A C 1
ATOM 3724 O O . GLU A 1 455 ? -17.420 -44.890 14.893 1.00 52.41 455 GLU A O 1
ATOM 3729 N N . LYS A 1 456 ? -16.838 -45.975 13.028 1.00 40.75 456 LYS A N 1
ATOM 3730 C CA . LYS A 1 456 ? -15.393 -45.813 13.276 1.00 40.75 456 LYS A CA 1
ATOM 3731 C C . LYS A 1 456 ? -14.601 -45.419 12.024 1.00 40.75 456 LYS A C 1
ATOM 3733 O O . LYS A 1 456 ? -14.375 -46.225 11.134 1.00 40.75 456 LYS A O 1
ATOM 3738 N N . ASP A 1 457 ? -14.092 -44.184 12.072 1.00 42.34 457 ASP A N 1
ATOM 3739 C CA . ASP A 1 457 ? -13.048 -43.574 11.226 1.00 42.34 457 ASP A CA 1
ATOM 3740 C C . ASP A 1 457 ? -13.476 -43.023 9.838 1.00 42.34 457 ASP A C 1
ATOM 3742 O O . ASP A 1 457 ? -13.370 -43.708 8.819 1.00 42.34 457 ASP A O 1
ATOM 3746 N N . PRO A 1 458 ? -13.883 -41.736 9.749 1.00 40.41 458 PRO A N 1
ATOM 3747 C CA . PRO A 1 458 ? -14.295 -41.103 8.491 1.00 40.41 458 PRO A CA 1
ATOM 3748 C C . PRO A 1 458 ? -13.127 -40.754 7.547 1.00 40.41 458 PRO A C 1
ATOM 3750 O O . PRO A 1 458 ? -13.350 -40.204 6.469 1.00 40.41 458 PRO A O 1
ATOM 3753 N N . THR A 1 459 ? -11.877 -41.056 7.912 1.00 39.38 459 THR A N 1
ATOM 3754 C CA . THR A 1 459 ? -10.690 -40.583 7.174 1.00 39.38 459 THR A CA 1
ATOM 3755 C C . THR A 1 459 ? -10.130 -41.601 6.178 1.00 39.38 459 THR A C 1
ATOM 3757 O O . THR A 1 459 ? -9.232 -41.275 5.404 1.00 39.38 459 THR A O 1
ATOM 3760 N N . ARG A 1 460 ? -10.657 -42.832 6.158 1.00 38.16 460 ARG A N 1
ATOM 3761 C CA . ARG A 1 460 ? -10.086 -43.953 5.386 1.00 38.16 460 ARG A CA 1
ATOM 3762 C C . ARG A 1 460 ? -10.842 -44.347 4.110 1.00 38.16 460 ARG A C 1
ATOM 3764 O O . ARG A 1 460 ? -10.440 -45.296 3.449 1.00 38.16 460 ARG A O 1
ATOM 3771 N N . LEU A 1 461 ? -11.887 -43.610 3.728 1.00 39.19 461 LEU A N 1
ATOM 3772 C CA . LEU A 1 461 ? -12.838 -44.008 2.674 1.00 39.19 461 LEU A CA 1
ATOM 3773 C C . LEU A 1 461 ? -12.745 -43.223 1.348 1.00 39.19 461 LEU A C 1
ATOM 3775 O O . LEU A 1 461 ? -13.663 -43.292 0.536 1.00 39.19 461 LEU A O 1
ATOM 3779 N N . LEU A 1 462 ? -11.650 -42.493 1.086 1.00 40.53 462 LEU A N 1
ATOM 3780 C CA . LEU A 1 462 ? -11.526 -41.657 -0.125 1.00 40.53 462 LEU A CA 1
ATOM 3781 C C . LEU A 1 462 ? -10.457 -42.073 -1.146 1.00 40.53 462 LEU A C 1
ATOM 3783 O O . LEU A 1 462 ? -10.308 -41.376 -2.146 1.00 40.53 462 LEU A O 1
ATOM 3787 N N . THR A 1 463 ? -9.735 -43.182 -0.969 1.00 39.97 463 THR A N 1
ATOM 3788 C CA . THR A 1 463 ? -8.660 -43.536 -1.922 1.00 39.97 463 THR A CA 1
ATOM 3789 C C . THR A 1 463 ? -8.951 -44.699 -2.861 1.00 39.97 463 THR A C 1
ATOM 3791 O O . THR A 1 463 ? -8.213 -44.848 -3.827 1.00 39.97 463 THR A O 1
ATOM 3794 N N . GLU A 1 464 ? -10.006 -45.496 -2.662 1.00 43.28 464 GLU A N 1
ATOM 3795 C CA . GLU A 1 464 ? -10.194 -46.722 -3.463 1.00 43.28 464 GLU A CA 1
ATOM 3796 C C . GLU A 1 464 ? -11.661 -47.041 -3.787 1.00 43.28 464 GLU A C 1
ATOM 3798 O O . GLU A 1 464 ? -12.098 -48.184 -3.699 1.00 43.28 464 GLU A O 1
ATOM 3803 N N . THR A 1 465 ? -12.440 -46.045 -4.216 1.00 41.34 465 THR A N 1
ATOM 3804 C CA . THR A 1 465 ? -13.613 -46.351 -5.050 1.00 41.34 465 THR A CA 1
ATOM 3805 C C . THR A 1 465 ? -13.216 -46.196 -6.509 1.00 41.34 465 THR A C 1
ATOM 3807 O O . THR A 1 465 ? -12.822 -45.125 -6.967 1.00 41.34 465 THR A O 1
ATOM 3810 N N . THR A 1 466 ? -13.267 -47.316 -7.223 1.00 47.62 466 THR A N 1
ATOM 3811 C CA . THR A 1 466 ? -13.142 -47.472 -8.671 1.00 47.62 466 THR A CA 1
ATOM 3812 C C . THR A 1 466 ? -14.172 -46.597 -9.388 1.00 47.62 466 THR A C 1
ATOM 3814 O O . THR A 1 466 ? -15.222 -47.059 -9.826 1.00 47.62 466 THR A O 1
ATOM 3817 N N . TYR A 1 467 ? -13.883 -45.301 -9.503 1.00 48.59 467 TYR A N 1
ATOM 3818 C CA . TYR A 1 467 ? -14.647 -44.395 -10.346 1.00 48.59 467 TYR A CA 1
ATOM 3819 C C . TYR A 1 467 ? -14.307 -44.697 -11.802 1.00 48.59 467 TYR A C 1
ATOM 3821 O O . TYR A 1 467 ? -13.234 -44.352 -12.301 1.00 48.59 467 TYR A O 1
ATOM 3829 N N . GLY A 1 468 ? -15.243 -45.373 -12.467 1.00 52.78 468 GLY A N 1
ATOM 3830 C CA . GLY A 1 468 ? -15.319 -45.396 -13.917 1.00 52.78 468 GLY A CA 1
ATOM 3831 C C . GLY A 1 468 ? -15.246 -43.970 -14.464 1.00 52.78 468 GLY A C 1
ATOM 3832 O O . GLY A 1 468 ? -15.894 -43.064 -13.947 1.00 52.78 468 GLY A O 1
ATOM 3833 N N . ASP A 1 469 ? -14.380 -43.812 -15.461 1.00 62.47 469 ASP A N 1
ATOM 3834 C CA . ASP A 1 469 ? -14.184 -42.653 -16.329 1.00 62.47 469 ASP A CA 1
ATOM 3835 C C . ASP A 1 469 ? -14.369 -41.275 -15.652 1.00 62.47 469 ASP A C 1
ATOM 3837 O O . ASP A 1 469 ? -15.429 -40.646 -15.692 1.00 62.47 469 ASP A O 1
ATOM 3841 N N . THR A 1 470 ? -13.293 -40.761 -15.048 1.00 79.75 470 THR A N 1
ATOM 3842 C CA . THR A 1 470 ? -13.216 -39.407 -14.462 1.00 79.75 470 THR A CA 1
ATOM 3843 C C . THR A 1 470 ? -13.704 -38.308 -15.413 1.00 79.75 470 THR A C 1
ATOM 3845 O O . THR A 1 470 ? -14.206 -37.273 -14.963 1.00 79.75 470 THR A O 1
ATOM 3848 N N . GLU A 1 471 ? -13.627 -38.530 -16.726 1.00 80.88 471 GLU A N 1
ATOM 3849 C CA . GLU A 1 471 ? -14.154 -37.616 -17.736 1.00 80.88 471 GLU A CA 1
ATOM 3850 C C . GLU A 1 471 ? -15.691 -37.602 -17.804 1.00 80.88 471 GLU A C 1
ATOM 3852 O O . GLU A 1 471 ? -16.286 -36.550 -18.053 1.00 80.88 471 GLU A O 1
ATOM 3857 N N . GLU A 1 472 ? -16.368 -38.717 -17.530 1.00 87.25 472 GLU A N 1
ATOM 3858 C CA . GLU A 1 472 ? -17.833 -38.785 -17.509 1.00 87.25 472 GLU A CA 1
ATOM 3859 C C . GLU A 1 472 ? -18.415 -38.089 -16.270 1.00 87.25 472 GLU A C 1
ATOM 3861 O O . GLU A 1 472 ? -19.362 -37.296 -16.375 1.00 87.25 472 GLU A O 1
ATOM 3866 N N . ALA A 1 473 ? -17.776 -38.267 -15.111 1.00 84.25 473 ALA A N 1
ATOM 3867 C CA . ALA A 1 473 ? -18.113 -37.530 -13.894 1.00 84.25 473 ALA A CA 1
ATOM 3868 C C . ALA A 1 473 ? -17.913 -36.015 -14.083 1.00 84.25 473 ALA A C 1
ATOM 3870 O O . ALA A 1 473 ? -18.794 -35.210 -13.763 1.00 84.25 473 ALA A O 1
ATOM 3871 N N . LYS A 1 474 ? -16.792 -35.609 -14.692 1.00 86.62 474 LYS A N 1
ATOM 3872 C CA . LYS A 1 474 ? -16.495 -34.202 -14.995 1.00 86.62 474 LYS A CA 1
ATOM 3873 C C . LYS A 1 474 ? -17.509 -33.590 -15.964 1.00 86.62 474 LYS A C 1
ATOM 3875 O O . LYS A 1 474 ? -17.947 -32.454 -15.751 1.00 86.62 474 LYS A O 1
ATOM 3880 N N . LYS A 1 475 ? -17.933 -34.329 -16.997 1.00 91.88 475 LYS A N 1
ATOM 3881 C CA . LYS A 1 475 ? -19.008 -33.906 -17.915 1.00 91.88 475 LYS A CA 1
ATOM 3882 C C . LYS A 1 475 ? -20.334 -33.726 -17.179 1.00 91.88 475 LYS A C 1
ATOM 3884 O O . LYS A 1 475 ? -20.996 -32.704 -17.374 1.00 91.88 475 LYS A O 1
ATOM 3889 N N . SER A 1 476 ? -20.682 -34.661 -16.299 1.00 90.88 476 SER A N 1
ATOM 3890 C CA . SER A 1 476 ? -21.917 -34.621 -15.509 1.00 90.88 476 SER A CA 1
ATOM 3891 C C . SER A 1 476 ? -21.951 -33.415 -14.564 1.00 90.88 476 SER A C 1
ATOM 3893 O O . SER A 1 476 ? -22.896 -32.624 -14.608 1.00 90.88 476 SER A O 1
ATOM 3895 N N . ILE A 1 477 ? -20.876 -33.180 -13.804 1.00 94.56 477 ILE A N 1
ATOM 3896 C CA . ILE A 1 477 ? -20.746 -32.016 -12.909 1.00 94.56 477 ILE A CA 1
ATOM 3897 C C . ILE A 1 477 ? -20.785 -30.704 -13.702 1.00 94.56 477 ILE A C 1
ATOM 3899 O O . ILE A 1 477 ? -21.473 -29.759 -13.314 1.00 94.56 477 ILE A O 1
ATOM 3903 N N . THR A 1 478 ? -20.104 -30.644 -14.851 1.00 94.12 478 THR A N 1
ATOM 3904 C CA . THR A 1 478 ? -20.119 -29.460 -15.727 1.00 94.12 478 THR A CA 1
ATOM 3905 C C . THR A 1 478 ? -21.526 -29.160 -16.246 1.00 94.12 478 THR A C 1
ATOM 3907 O O . THR A 1 478 ? -21.912 -27.994 -16.347 1.00 94.12 478 THR A O 1
ATOM 3910 N N . SER A 1 479 ? -22.306 -30.194 -16.568 1.00 96.25 479 SER A N 1
ATOM 3911 C CA . SER A 1 479 ? -23.693 -30.049 -17.013 1.00 96.25 479 SER A CA 1
ATOM 3912 C C . SER A 1 479 ? -24.583 -29.477 -15.904 1.00 96.25 479 SER A C 1
ATOM 3914 O O . SER A 1 479 ? -25.297 -28.497 -16.129 1.00 96.25 479 SER A O 1
ATOM 3916 N N . ILE A 1 480 ? -24.462 -30.007 -14.680 1.00 96.94 480 ILE A N 1
ATOM 3917 C CA . ILE A 1 480 ? -25.176 -29.505 -13.494 1.00 96.94 480 ILE A CA 1
ATOM 3918 C C . ILE A 1 480 ? -24.803 -28.042 -13.230 1.00 96.94 480 ILE A C 1
ATOM 3920 O O . ILE A 1 480 ? -25.683 -27.192 -13.093 1.00 96.94 480 ILE A O 1
ATOM 3924 N N . PHE A 1 481 ? -23.510 -27.709 -13.239 1.00 97.12 481 PHE A N 1
ATOM 3925 C CA . PHE A 1 481 ? -23.046 -26.335 -13.047 1.00 97.12 481 PHE A CA 1
ATOM 3926 C C . PHE A 1 481 ? -23.654 -25.377 -14.081 1.00 97.12 481 PHE A C 1
ATOM 3928 O O . PHE A 1 481 ? -24.228 -24.353 -13.710 1.00 97.12 481 PHE A O 1
ATOM 3935 N N . LYS A 1 482 ? -23.605 -25.730 -15.373 1.00 96.56 482 LYS A N 1
ATOM 3936 C CA . LYS A 1 482 ? -24.179 -24.911 -16.453 1.00 96.56 482 LYS A CA 1
ATOM 3937 C C . LYS A 1 482 ? -25.688 -24.729 -16.307 1.00 96.56 482 LYS A C 1
ATOM 3939 O O . LYS A 1 482 ? -26.175 -23.624 -16.540 1.00 96.56 482 LYS A O 1
ATOM 3944 N N . TYR A 1 483 ? -26.411 -25.770 -15.893 1.00 97.81 483 TYR A N 1
ATOM 3945 C CA . TYR A 1 483 ? -27.846 -25.688 -15.625 1.00 97.81 483 TYR A CA 1
ATOM 3946 C C . TYR A 1 483 ? -28.157 -24.651 -14.538 1.00 97.81 483 TYR A C 1
ATOM 3948 O O . TYR A 1 483 ? -28.970 -23.750 -14.758 1.00 97.81 483 TYR A O 1
ATOM 3956 N N . TYR A 1 484 ? -27.459 -24.703 -13.399 1.00 97.88 484 TYR A N 1
ATOM 3957 C CA . TYR A 1 484 ? -27.665 -23.722 -12.332 1.00 97.88 484 TYR A CA 1
ATOM 3958 C C . TYR A 1 484 ? -27.114 -22.336 -12.676 1.00 97.88 484 TYR A C 1
ATOM 3960 O O . TYR A 1 484 ? -27.659 -21.346 -12.199 1.00 97.88 484 TYR A O 1
ATOM 3968 N N . CYS A 1 485 ? -26.101 -22.205 -13.535 1.00 96.25 485 CYS A N 1
ATOM 3969 C CA . CYS A 1 485 ? -25.725 -20.901 -14.083 1.00 96.25 485 CYS A CA 1
ATOM 3970 C C . CYS A 1 485 ? -26.854 -20.302 -14.932 1.00 96.25 485 CYS A C 1
ATOM 3972 O O . CYS A 1 485 ? -27.134 -19.114 -14.780 1.00 96.25 485 CYS A O 1
ATOM 3974 N N . ALA A 1 486 ? -27.534 -21.112 -15.748 1.00 95.69 486 ALA A N 1
ATOM 3975 C CA . ALA A 1 486 ? -28.581 -20.654 -16.663 1.00 95.69 486 ALA A CA 1
ATOM 3976 C C . ALA A 1 486 ? -29.945 -20.433 -15.981 1.00 95.69 486 ALA A C 1
ATOM 3978 O O . ALA A 1 486 ? -30.852 -19.832 -16.563 1.00 95.69 486 ALA A O 1
ATOM 3979 N N . TYR A 1 487 ? -30.111 -20.897 -14.738 1.00 92.44 487 TYR A N 1
ATOM 3980 C CA . TYR A 1 487 ? -31.375 -20.842 -14.004 1.00 92.44 487 TYR A CA 1
ATOM 3981 C C . TYR A 1 487 ? -31.847 -19.394 -13.764 1.00 92.44 487 TYR A C 1
ATOM 3983 O O . TYR A 1 487 ? -31.319 -18.668 -12.918 1.00 92.44 487 TYR A O 1
ATOM 3991 N N . GLY A 1 488 ? -32.854 -18.963 -14.528 1.00 89.75 488 GLY A N 1
ATOM 3992 C CA . GLY A 1 488 ? -33.401 -17.600 -14.512 1.00 89.75 488 GLY A CA 1
ATOM 3993 C C . GLY A 1 488 ? -32.650 -16.581 -15.382 1.00 89.75 488 GLY A C 1
ATOM 3994 O O . GLY A 1 488 ? -33.122 -15.462 -15.529 1.00 89.75 488 GLY A O 1
ATOM 3995 N N . GLU A 1 489 ? -31.514 -16.949 -15.982 1.00 92.94 489 GLU A N 1
ATOM 3996 C CA . GLU A 1 489 ? -30.762 -16.137 -16.955 1.00 92.94 489 GLU A CA 1
ATOM 3997 C C . GLU A 1 489 ? -30.156 -17.079 -18.016 1.00 92.94 489 GLU A C 1
ATOM 3999 O O . GLU A 1 489 ? -29.015 -17.515 -17.860 1.00 92.94 489 GLU A O 1
ATOM 4004 N N . PRO A 1 490 ? -30.882 -17.405 -19.103 1.00 90.75 490 PRO A N 1
ATOM 4005 C CA . PRO A 1 490 ? -30.483 -18.452 -20.054 1.00 90.75 490 PRO A CA 1
ATOM 4006 C C . PRO A 1 490 ? -29.127 -18.230 -20.739 1.00 90.75 490 PRO A C 1
ATOM 4008 O O . PRO A 1 490 ? -28.526 -19.172 -21.249 1.00 90.75 490 PRO A O 1
ATOM 4011 N N . THR A 1 491 ? -28.645 -16.987 -20.772 1.00 91.69 491 THR A N 1
ATOM 4012 C CA . THR A 1 491 ? -27.369 -16.599 -21.388 1.00 91.69 491 THR A CA 1
ATOM 4013 C C . THR A 1 491 ? -26.164 -16.779 -20.464 1.00 91.69 491 THR A C 1
ATOM 4015 O O . THR A 1 491 ? -25.027 -16.700 -20.924 1.00 91.69 491 THR A O 1
ATOM 4018 N N . ASN A 1 492 ? -26.373 -17.027 -19.168 1.00 92.50 492 ASN A N 1
ATOM 4019 C CA . ASN A 1 492 ? -25.290 -17.222 -18.214 1.00 92.50 492 ASN A CA 1
ATOM 4020 C C . ASN A 1 492 ? -24.964 -18.713 -18.078 1.00 92.50 492 ASN A C 1
ATOM 4022 O O . ASN A 1 492 ? -25.698 -19.462 -17.452 1.00 92.50 492 ASN A O 1
ATOM 4026 N N . THR A 1 493 ? -23.830 -19.149 -18.621 1.00 93.25 493 THR A N 1
ATOM 4027 C CA . THR A 1 493 ? -23.382 -20.551 -18.528 1.00 93.25 493 THR A CA 1
ATOM 4028 C C . THR A 1 493 ? -22.069 -20.717 -17.765 1.00 93.25 493 THR A C 1
ATOM 4030 O O . THR A 1 493 ? -21.498 -21.804 -17.772 1.00 93.25 493 THR A O 1
ATOM 4033 N N . SER A 1 494 ? -21.540 -19.644 -17.169 1.00 95.06 494 SER A N 1
ATOM 4034 C CA . SER A 1 494 ? -20.182 -19.629 -16.604 1.00 95.06 494 SER A CA 1
ATOM 4035 C C . SER A 1 494 ? -20.089 -19.077 -15.185 1.00 95.06 494 SER A C 1
ATOM 4037 O O . SER A 1 494 ? -19.099 -19.345 -14.509 1.00 95.06 494 SER A O 1
ATOM 4039 N N . LYS A 1 495 ? -21.085 -18.317 -14.708 1.00 95.44 495 LYS A N 1
ATOM 4040 C CA . LYS A 1 495 ? -21.045 -17.674 -13.388 1.00 95.44 495 LYS A CA 1
ATOM 4041 C C . LYS A 1 495 ? -22.225 -18.109 -12.529 1.00 95.44 495 LYS A C 1
ATOM 4043 O O . LYS A 1 495 ? -23.375 -17.782 -12.819 1.00 95.44 495 LYS A O 1
ATOM 4048 N N . LEU A 1 496 ? -21.943 -18.803 -11.431 1.00 95.81 496 LEU A N 1
ATOM 4049 C CA . LEU A 1 496 ? -22.952 -19.215 -10.460 1.00 95.81 496 LEU A CA 1
ATOM 4050 C C . LEU A 1 496 ? -23.090 -18.153 -9.358 1.00 95.81 496 LEU A C 1
ATOM 4052 O O . LEU A 1 496 ? -22.161 -17.916 -8.592 1.00 95.81 496 LEU A O 1
ATOM 4056 N N . LYS A 1 497 ? -24.246 -17.480 -9.287 1.00 95.62 497 LYS A N 1
ATOM 4057 C CA . LYS A 1 497 ? -24.557 -16.526 -8.205 1.00 95.62 497 LYS A CA 1
ATOM 4058 C C . LYS A 1 497 ? -24.784 -17.276 -6.881 1.00 95.62 497 LYS A C 1
ATOM 4060 O O . LYS A 1 497 ? -25.265 -18.408 -6.895 1.00 95.62 497 LYS A O 1
ATOM 4065 N N . SER A 1 498 ? -24.522 -16.626 -5.743 1.00 94.62 498 SER A N 1
ATOM 4066 C CA . SER A 1 498 ? -24.651 -17.225 -4.399 1.00 94.62 498 SER A CA 1
ATOM 4067 C C . SER A 1 498 ? -26.036 -17.823 -4.126 1.00 94.62 498 SER A C 1
ATOM 4069 O O . SER A 1 498 ? -26.136 -18.933 -3.614 1.00 94.62 498 SER A O 1
ATOM 4071 N N . SER A 1 499 ? -27.109 -17.149 -4.544 1.00 94.19 499 SER A N 1
ATOM 4072 C CA . SER A 1 499 ? -28.482 -17.657 -4.413 1.00 94.19 499 SER A CA 1
ATOM 4073 C C . SER A 1 499 ? -28.724 -18.957 -5.190 1.00 94.19 499 SER A C 1
ATOM 4075 O O . SER A 1 499 ? -29.444 -19.834 -4.716 1.00 94.19 499 SER A O 1
ATOM 4077 N N . ARG A 1 500 ? -28.094 -19.118 -6.361 1.00 96.62 500 ARG A N 1
ATOM 4078 C CA . ARG A 1 500 ? -28.193 -20.327 -7.195 1.00 96.62 500 ARG A CA 1
ATOM 4079 C C . ARG A 1 500 ? -27.330 -21.463 -6.657 1.00 96.62 500 ARG A C 1
ATOM 4081 O O . ARG A 1 500 ? -27.729 -22.615 -6.758 1.00 96.62 500 ARG A O 1
ATOM 4088 N N . PHE A 1 501 ? -26.192 -21.137 -6.045 1.00 96.56 501 PHE A N 1
ATOM 4089 C CA . PHE A 1 501 ? -25.369 -22.116 -5.339 1.00 96.56 501 PHE A CA 1
ATOM 4090 C C . PHE A 1 501 ? -26.096 -22.686 -4.115 1.00 96.56 501 PHE A C 1
ATOM 4092 O O . PHE A 1 501 ? -26.164 -23.898 -3.964 1.00 96.56 501 PHE A O 1
ATOM 4099 N N . ILE A 1 502 ? -26.735 -21.839 -3.298 1.00 94.44 502 ILE A N 1
ATOM 4100 C CA . ILE A 1 502 ? -27.567 -22.308 -2.175 1.00 94.44 502 ILE A CA 1
ATOM 4101 C C . ILE A 1 502 ? -28.711 -23.194 -2.681 1.00 94.44 502 ILE A C 1
ATOM 4103 O O . ILE A 1 502 ? -28.990 -24.224 -2.078 1.00 94.44 502 ILE A O 1
ATOM 4107 N N . LYS A 1 503 ? -29.352 -22.827 -3.800 1.00 95.50 503 LYS A N 1
ATOM 4108 C CA . LYS A 1 503 ? -30.388 -23.661 -4.422 1.00 95.50 503 LYS A CA 1
ATOM 4109 C C . LYS A 1 503 ? -29.841 -25.027 -4.853 1.00 95.50 503 LYS A C 1
ATOM 4111 O O . LYS A 1 503 ? -30.451 -26.024 -4.508 1.00 95.50 503 LYS A O 1
ATOM 4116 N N . LEU A 1 504 ? -28.687 -25.075 -5.52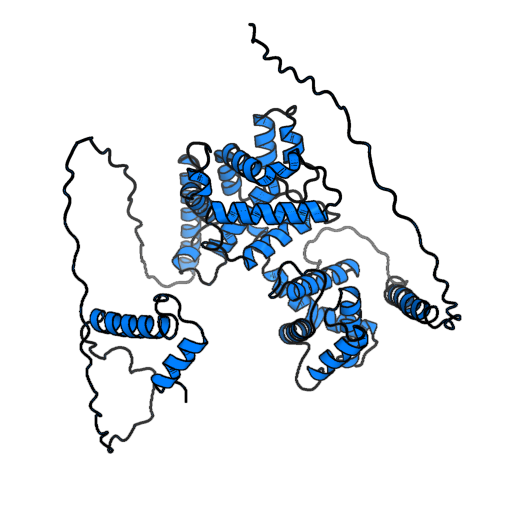5 1.00 97.38 504 LEU A N 1
ATOM 4117 C CA . LEU A 1 504 ? -28.015 -26.330 -5.886 1.00 97.38 504 LEU A CA 1
ATOM 4118 C C . LEU A 1 504 ? -27.785 -27.221 -4.657 1.00 97.38 504 LEU A C 1
ATOM 4120 O O . LEU A 1 504 ? -28.098 -28.402 -4.714 1.00 97.38 504 LEU A O 1
ATOM 4124 N N . LEU A 1 505 ? -27.288 -26.655 -3.552 1.00 96.50 505 LEU A N 1
ATOM 4125 C CA . LEU A 1 505 ? -27.043 -27.410 -2.317 1.00 96.50 505 LEU A CA 1
ATOM 4126 C C . LEU A 1 505 ? -28.331 -27.917 -1.651 1.00 96.50 505 LEU A C 1
ATOM 4128 O O . LEU A 1 505 ? -28.317 -28.972 -1.019 1.00 96.50 505 LEU A O 1
ATOM 4132 N N . LYS A 1 506 ? -29.435 -27.171 -1.777 1.00 96.38 506 LYS A N 1
ATOM 4133 C CA . LYS A 1 506 ? -30.758 -27.597 -1.300 1.00 96.38 506 LYS A CA 1
ATOM 4134 C C . LYS A 1 506 ? -31.341 -28.707 -2.160 1.00 96.38 506 LYS A C 1
ATOM 4136 O O . LYS A 1 506 ? -31.762 -29.732 -1.637 1.00 96.38 506 LYS A O 1
ATOM 4141 N N . ASP A 1 507 ? -31.312 -28.520 -3.474 1.00 96.62 507 ASP A N 1
ATOM 4142 C CA . ASP A 1 507 ? -31.820 -29.485 -4.446 1.00 96.62 507 ASP A CA 1
ATOM 4143 C C . ASP A 1 507 ? -30.993 -30.791 -4.420 1.00 96.62 507 ASP A C 1
ATOM 4145 O O . ASP A 1 507 ? -31.517 -31.853 -4.740 1.00 96.62 507 ASP A O 1
ATOM 4149 N N . SER A 1 508 ? -29.723 -30.738 -3.992 1.00 95.75 508 SER A N 1
ATOM 4150 C CA . SER A 1 508 ? -28.873 -31.916 -3.765 1.00 95.75 508 SER A CA 1
ATOM 4151 C C . SER A 1 508 ? -28.989 -32.522 -2.360 1.00 95.75 508 SER A C 1
ATOM 4153 O O . SER A 1 508 ? -28.235 -33.436 -2.041 1.00 95.75 508 SER A O 1
ATOM 4155 N N . GLY A 1 509 ? -29.848 -31.985 -1.487 1.00 95.31 509 GLY A N 1
ATOM 4156 C CA . GLY A 1 509 ? -30.034 -32.475 -0.117 1.00 95.31 509 GLY A CA 1
ATOM 4157 C C . GLY A 1 509 ? -28.857 -32.233 0.839 1.00 95.31 509 GLY A C 1
ATOM 4158 O O . GLY A 1 509 ? -28.875 -32.739 1.958 1.00 95.31 509 GLY A O 1
ATOM 4159 N N . ILE A 1 510 ? -27.845 -31.452 0.436 1.00 94.44 510 ILE A N 1
ATOM 4160 C CA . ILE A 1 510 ? -26.679 -31.127 1.281 1.00 94.44 510 ILE A CA 1
ATOM 4161 C C . ILE A 1 510 ? -27.069 -30.105 2.354 1.00 94.44 510 ILE A C 1
ATOM 4163 O O . ILE A 1 510 ? -26.607 -30.173 3.491 1.00 94.44 510 ILE A O 1
ATOM 4167 N N . VAL A 1 511 ? -27.918 -29.143 1.992 1.00 93.25 511 VAL A N 1
ATOM 4168 C CA . VAL A 1 511 ? -28.435 -28.114 2.899 1.00 93.25 511 VAL A CA 1
ATOM 4169 C C . VAL A 1 511 ? -29.944 -28.293 3.016 1.00 93.25 511 VAL A C 1
ATOM 4171 O O . VAL A 1 511 ? -30.635 -28.281 2.002 1.00 93.25 511 VAL A O 1
ATOM 4174 N N . LYS A 1 512 ? -30.451 -28.450 4.242 1.00 79.69 512 LYS A N 1
ATOM 4175 C CA . LYS A 1 512 ? -31.896 -28.515 4.516 1.00 79.69 512 LYS A CA 1
ATOM 4176 C C . LYS A 1 512 ? -32.554 -27.133 4.463 1.00 79.69 512 LYS A C 1
ATOM 4178 O O . LYS A 1 512 ? -31.912 -26.137 4.875 1.00 79.69 512 LYS A O 1
#

Radius of gyration: 32.88 Å; chains: 1; bounding box: 72×94×87 Å

InterPro domains:
  IPR008907 Tubulin polymerization-promoting protein [PF05517] (95-179)
  IPR008907 Tubulin polymerization-promoting protein [PTHR12932] (58-237)
  IPR011992 EF-hand domain pair [SSF47473] (91-167)
  IPR011992 EF-hand domain pair [SSF47473] (474-511)

Secondary structure (DSSP, 8-state):
--PPP-PPP----------------------PPP----SHHHHHHHHHHHHHHHHHH-GGG-------------SS--TT-PPPHHHHHHHHHHHHHHHHTTT-TT--S-EEHHHHHHHHHHTT--BTTTB-HHHHHHHHHHHTTT-SEE-HHHHHHHHHHHHHHH-SS-HHHHHHHHIIIIIHHHHHHHHHT--SHHHHTT-HHHHHHHHHHHHHHHHHHHHHHTHHHH---S-HHHHHHHHHHHHHHHHHHTT-TTTTS-HHHHHHHHHHHHHHHHSSS-PPPTTHHHHHHHHHHH-TTSHHHHHHHSS-SS-HHHHHHHHHHHHHHHHTS-TTS-TTGGG--HHHHHHHHHHHHHTSHHHHTTT--S-SSPPHHHHHHHHHHHHHHHHHHHHHHHHS---------------PPP------------PPPPPPPPP----PPPPPS--PPP---TTSSSS----S-HHHHHHHHHHHHHHHHHTT-TT-SS---HHHHHHHHHHTTS--